Protein AF-A0A9E1XYU7-F1 (afdb_monomer)

Nearest PDB structures (foldseek):
  1g5i-assembly2_C  TM=3.934E-01  e=1.120E+00  Mus musculus
  3jc8-assembly1_Oa  TM=4.328E-01  e=2.269E+00  Myxococcus xanthus DK 1622
  3ig2-assembly3_B  TM=3.372E-01  e=1.676E+00  Bacteroides fragilis
  2uuu-assembly1_A  TM=2.503E-01  e=8.856E+00  Dictyostelium discoideum

Structure (mmCIF, N/CA/C/O backbone):
data_AF-A0A9E1XYU7-F1
#
_entry.id   AF-A0A9E1XYU7-F1
#
loop_
_atom_site.group_PDB
_atom_site.id
_atom_site.type_symbol
_atom_site.label_atom_id
_atom_site.label_alt_id
_atom_site.label_comp_id
_atom_site.label_asym_id
_atom_site.label_entity_id
_atom_site.label_seq_id
_atom_site.pdbx_PDB_ins_code
_atom_site.Cartn_x
_atom_site.Cartn_y
_atom_site.Cartn_z
_atom_site.occupancy
_atom_site.B_iso_or_equiv
_atom_site.auth_seq_id
_atom_site.auth_comp_id
_atom_site.auth_asym_id
_atom_site.auth_atom_id
_atom_site.pdbx_PDB_model_num
ATOM 1 N N . MET A 1 1 ? -25.736 -11.060 46.541 1.00 25.91 1 MET A N 1
ATOM 2 C CA . MET A 1 1 ? -27.147 -11.445 46.747 1.00 25.91 1 MET A CA 1
ATOM 3 C C . MET A 1 1 ? -27.987 -10.484 45.925 1.00 25.91 1 MET A C 1
ATOM 5 O O . MET A 1 1 ? -27.969 -9.299 46.218 1.00 25.91 1 MET A O 1
ATOM 9 N N . LEU A 1 2 ? -28.584 -10.953 44.826 1.00 28.34 2 LEU A N 1
ATOM 10 C CA . LEU A 1 2 ? -29.414 -10.129 43.940 1.00 28.34 2 LEU A CA 1
ATOM 11 C C . LEU A 1 2 ? -30.755 -9.878 44.644 1.00 28.34 2 LEU A C 1
ATOM 13 O O . LEU A 1 2 ? -31.517 -10.819 44.845 1.00 28.34 2 LEU A O 1
ATOM 17 N N . HIS A 1 3 ? -31.015 -8.643 45.075 1.00 38.62 3 HIS A N 1
ATOM 18 C CA . HIS A 1 3 ? -32.315 -8.259 45.626 1.00 38.62 3 HIS A CA 1
ATOM 19 C C . HIS A 1 3 ? -33.283 -7.984 44.470 1.00 38.62 3 HIS A C 1
ATOM 21 O O . HIS A 1 3 ? -33.300 -6.892 43.912 1.00 38.62 3 HIS A O 1
ATOM 27 N N . THR A 1 4 ? -34.062 -8.992 44.086 1.00 34.06 4 THR A N 1
ATOM 28 C CA . THR A 1 4 ? -35.213 -8.846 43.189 1.00 34.06 4 THR A CA 1
ATOM 29 C C . THR A 1 4 ? -36.424 -8.428 44.021 1.00 34.06 4 THR A C 1
ATOM 31 O O . THR A 1 4 ? -36.972 -9.260 44.741 1.00 34.06 4 THR A O 1
ATOM 34 N N . ASN A 1 5 ? -36.830 -7.159 43.945 1.00 44.28 5 ASN A N 1
ATOM 35 C CA . ASN A 1 5 ? -38.040 -6.679 44.614 1.00 44.28 5 ASN A CA 1
ATOM 36 C C . ASN A 1 5 ? -39.144 -6.447 43.577 1.00 44.28 5 ASN A C 1
ATOM 38 O O . ASN A 1 5 ? -39.084 -5.504 42.791 1.00 44.28 5 ASN A O 1
ATOM 42 N N . THR A 1 6 ? -40.152 -7.315 43.594 1.00 39.78 6 THR A N 1
ATOM 43 C CA . THR A 1 6 ? -41.470 -7.064 43.007 1.00 39.78 6 THR A CA 1
ATOM 44 C C . THR A 1 6 ? -42.243 -6.135 43.942 1.00 39.78 6 THR A C 1
ATOM 46 O O . THR A 1 6 ? -42.370 -6.430 45.127 1.00 39.78 6 THR A O 1
ATOM 49 N N . MET A 1 7 ? -42.730 -5.004 43.432 1.00 47.25 7 MET A N 1
ATOM 50 C CA . MET A 1 7 ? -43.593 -4.087 44.188 1.00 47.25 7 MET A CA 1
ATOM 51 C C . MET A 1 7 ? -45.059 -4.485 43.986 1.00 47.25 7 MET A C 1
ATOM 53 O O . MET A 1 7 ? -45.537 -4.413 42.854 1.00 47.25 7 MET A O 1
ATOM 57 N N . ASP A 1 8 ? -45.759 -4.886 45.052 1.00 34.50 8 ASP A N 1
ATOM 58 C CA . ASP A 1 8 ? -47.207 -5.144 45.032 1.00 34.50 8 ASP A CA 1
ATOM 59 C C . ASP A 1 8 ? -48.021 -3.845 44.825 1.00 34.50 8 ASP A C 1
ATOM 61 O O . ASP A 1 8 ? -47.595 -2.757 45.201 1.00 34.50 8 ASP A O 1
ATOM 65 N N . ASN A 1 9 ? -49.181 -4.005 44.175 1.00 31.25 9 ASN A N 1
ATOM 66 C CA . ASN A 1 9 ? -50.174 -3.042 43.658 1.00 31.25 9 ASN A CA 1
ATOM 67 C C . ASN A 1 9 ? -50.197 -1.557 44.139 1.00 31.25 9 ASN A C 1
ATOM 69 O O . ASN A 1 9 ? -50.036 -1.254 45.321 1.00 31.25 9 ASN A O 1
ATOM 73 N N . PRO A 1 10 ? -50.576 -0.609 43.247 1.00 33.94 10 PRO A N 1
ATOM 74 C CA . PRO A 1 10 ? -50.547 0.838 43.468 1.00 33.94 10 PRO A CA 1
ATOM 75 C C . PRO A 1 10 ? -51.806 1.360 44.188 1.00 33.94 10 PRO A C 1
ATOM 77 O O . PRO A 1 10 ? -52.481 2.264 43.702 1.00 33.94 10 PRO A O 1
ATOM 80 N N . THR A 1 11 ? -52.143 0.817 45.357 1.00 29.08 11 THR A N 1
ATOM 81 C CA . THR A 1 11 ? -53.221 1.354 46.218 1.00 29.08 11 THR A CA 1
ATOM 82 C C . THR A 1 11 ? -52.677 2.178 47.380 1.00 29.08 11 THR A C 1
ATOM 84 O O . THR A 1 11 ? -53.119 2.041 48.512 1.00 29.08 11 THR A O 1
ATOM 87 N N . LEU A 1 12 ? -51.724 3.061 47.085 1.00 32.75 12 LEU A N 1
ATOM 88 C CA . LEU A 1 12 ? -51.222 4.091 47.998 1.00 32.75 12 LEU A CA 1
ATOM 89 C C . LEU A 1 12 ? -51.032 5.402 47.223 1.00 32.75 12 LEU A C 1
ATOM 91 O O . LEU A 1 12 ? -49.945 5.958 47.123 1.00 32.75 12 LEU A O 1
ATOM 95 N N . LEU A 1 13 ? -52.124 5.888 46.628 1.00 30.12 13 LEU A N 1
ATOM 96 C CA . LEU A 1 13 ? -52.249 7.297 46.232 1.00 30.12 13 LEU A CA 1
ATOM 97 C C . LEU A 1 13 ? -52.554 8.198 47.447 1.00 30.12 13 LEU A C 1
ATOM 99 O O . LEU A 1 13 ? -52.560 9.417 47.325 1.00 30.12 13 LEU A O 1
ATOM 103 N N . GLU A 1 14 ? -52.728 7.607 48.632 1.00 33.78 14 GLU A N 1
ATOM 104 C CA . GLU A 1 14 ? -52.947 8.291 49.903 1.00 33.78 14 GLU A CA 1
ATOM 105 C C . GLU A 1 14 ? -52.106 7.632 51.000 1.00 33.78 14 GLU A C 1
ATOM 107 O O . GLU A 1 14 ? -52.580 6.776 51.731 1.00 33.78 14 GLU A O 1
ATOM 112 N N . SER A 1 15 ? -50.827 7.992 51.058 1.00 33.00 15 SER A N 1
ATOM 113 C CA . SER A 1 15 ? -50.030 8.176 52.279 1.00 33.00 15 SER A CA 1
ATOM 114 C C . SER A 1 15 ? -48.567 7.952 51.930 1.00 33.00 15 SER A C 1
ATOM 116 O O . SER A 1 15 ? -48.146 6.823 51.698 1.00 33.00 15 SER A O 1
ATOM 118 N N . LEU A 1 16 ? -47.799 9.032 51.880 1.00 32.03 16 LEU A N 1
ATOM 119 C CA . LEU A 1 16 ? -46.610 9.201 52.708 1.00 32.03 16 LEU A CA 1
ATOM 120 C C . LEU A 1 16 ? -46.034 10.583 52.394 1.00 32.03 16 LEU A C 1
ATOM 122 O O . LEU A 1 16 ? -45.631 10.898 51.276 1.00 32.03 16 LEU A O 1
ATOM 126 N N . SER A 1 17 ? -46.015 11.398 53.433 1.00 37.03 17 SER A N 1
ATOM 127 C CA . SER A 1 17 ? -45.164 12.559 53.644 1.00 37.03 17 SER A CA 1
ATOM 128 C C . SER A 1 17 ? -43.678 12.167 53.564 1.00 37.03 17 SER A C 1
ATOM 130 O O . SER A 1 17 ? -42.965 12.185 54.560 1.00 37.03 17 SER A O 1
ATOM 132 N N . VAL A 1 18 ? -43.198 11.755 52.385 1.00 43.66 18 VAL A N 1
ATOM 133 C CA . VAL A 1 18 ? -41.791 11.356 52.168 1.00 43.66 18 VAL A CA 1
ATOM 134 C C . VAL A 1 18 ? -40.856 12.576 52.085 1.00 43.66 18 VAL A C 1
ATOM 136 O O . VAL A 1 18 ? -39.638 12.427 52.139 1.00 43.66 18 VAL A O 1
ATOM 139 N N . GLU A 1 19 ? -41.395 13.796 52.011 1.00 45.66 19 GLU A N 1
ATOM 140 C CA . GLU A 1 19 ? -40.579 15.017 52.022 1.00 45.66 19 GLU A CA 1
ATOM 141 C C . GLU A 1 19 ? -39.885 15.293 53.368 1.00 45.66 19 GLU A C 1
ATOM 143 O O . GLU A 1 19 ? -38.896 16.018 53.370 1.00 45.66 19 GLU A O 1
ATOM 148 N N . GLU A 1 20 ? -40.328 14.710 54.490 1.00 47.03 20 GLU A N 1
ATOM 149 C CA . GLU A 1 20 ? -39.774 15.069 55.810 1.00 47.03 20 GLU A CA 1
ATOM 150 C C . GLU A 1 20 ? -38.585 14.206 56.278 1.00 47.03 20 GLU A C 1
ATOM 152 O O . GLU A 1 20 ? -37.850 14.638 57.163 1.00 47.03 20 GLU A O 1
ATOM 157 N N . ASP A 1 21 ? -38.321 13.043 55.664 1.00 51.81 21 ASP A N 1
ATOM 158 C CA . ASP A 1 21 ? -37.304 12.099 56.170 1.00 51.81 21 ASP A CA 1
ATOM 159 C C . ASP A 1 21 ? -36.114 11.830 55.230 1.00 51.81 21 ASP A C 1
ATOM 161 O O . ASP A 1 21 ? -35.090 11.331 55.699 1.00 51.81 21 ASP A O 1
ATOM 165 N N . ILE A 1 22 ? -36.185 12.154 53.931 1.00 62.69 22 ILE A N 1
ATOM 166 C CA . ILE A 1 22 ? -35.064 11.950 52.989 1.00 62.69 22 ILE A CA 1
ATOM 167 C C . ILE A 1 22 ? -34.133 13.164 53.009 1.00 62.69 22 ILE A C 1
ATOM 169 O O . ILE A 1 22 ? -34.582 14.306 52.961 1.00 62.69 22 ILE A O 1
ATOM 173 N N . MET A 1 23 ? -32.818 12.925 53.032 1.00 64.38 23 MET A N 1
ATOM 174 C CA . MET A 1 23 ? -31.827 14.001 52.959 1.00 64.38 23 MET A CA 1
ATOM 175 C C . MET A 1 23 ? -32.040 14.897 51.713 1.00 64.38 23 MET A C 1
ATOM 177 O O . MET A 1 23 ? -32.270 14.369 50.621 1.00 64.38 23 MET A O 1
ATOM 181 N N . PRO A 1 24 ? -31.904 16.237 51.823 1.00 66.31 24 PRO A N 1
ATOM 182 C CA . PRO A 1 24 ? -32.207 17.151 50.728 1.00 66.31 24 PRO A CA 1
ATOM 183 C C . PRO A 1 24 ? -31.411 16.848 49.457 1.00 66.31 24 PRO A C 1
ATOM 185 O O . PRO A 1 24 ? -30.198 16.631 49.492 1.00 66.31 24 PRO A O 1
ATOM 188 N N . ILE A 1 25 ? -32.101 16.883 48.317 1.00 74.00 25 ILE A N 1
ATOM 189 C CA . ILE A 1 25 ? -31.514 16.645 46.998 1.00 74.00 25 ILE A CA 1
ATOM 190 C C . ILE A 1 25 ? -31.150 17.972 46.331 1.00 74.00 25 ILE A C 1
ATOM 192 O O . ILE A 1 25 ? -31.964 18.893 46.237 1.00 74.00 25 ILE A O 1
ATOM 196 N N . CYS A 1 26 ? -29.927 18.048 45.821 1.00 71.12 26 CYS A N 1
ATOM 197 C CA . CYS A 1 26 ? -29.387 19.152 45.045 1.00 71.12 26 CYS A CA 1
ATOM 198 C C . CYS A 1 26 ? -29.339 18.780 43.556 1.00 71.12 26 CYS A C 1
ATOM 200 O O . CYS A 1 26 ? -28.849 17.712 43.188 1.00 71.12 26 CYS A O 1
ATOM 202 N N . ILE A 1 27 ? -29.805 19.696 42.703 1.00 71.38 27 ILE A N 1
ATOM 203 C CA . ILE A 1 27 ? -29.794 19.573 41.238 1.00 71.38 27 ILE A CA 1
ATOM 204 C C . ILE A 1 27 ? -29.122 20.822 40.667 1.00 71.38 27 ILE A C 1
ATOM 206 O O . ILE A 1 27 ? -29.430 21.937 41.096 1.00 71.38 27 ILE A O 1
ATOM 210 N N . SER A 1 28 ? -28.229 20.658 39.693 1.00 61.22 28 SER A N 1
ATOM 211 C CA . SER A 1 28 ? -27.619 21.770 38.960 1.00 61.22 28 SER A CA 1
ATOM 212 C C . SER A 1 28 ? -28.596 22.316 37.906 1.00 61.22 28 SER A C 1
ATOM 214 O O . SER A 1 28 ? -28.596 21.863 36.765 1.00 61.22 28 SER A O 1
ATOM 216 N N . SER A 1 29 ? -29.453 23.269 38.282 1.00 58.38 29 SER A N 1
ATOM 217 C CA . SER A 1 29 ? -30.335 23.997 37.353 1.00 58.38 29 SER A CA 1
ATOM 218 C C . SER A 1 29 ? -30.374 25.487 37.700 1.00 58.38 29 SER A C 1
ATOM 220 O O . SER A 1 29 ? -30.455 25.841 38.875 1.00 58.38 29 SER A O 1
ATOM 222 N N . ASN A 1 30 ? -30.352 26.345 36.674 1.00 51.31 30 ASN A N 1
ATOM 223 C CA . ASN A 1 30 ? -30.469 27.804 36.804 1.00 51.31 30 ASN A CA 1
ATOM 224 C C . ASN A 1 30 ? -31.931 28.285 36.932 1.00 51.31 30 ASN A C 1
ATOM 226 O O . ASN A 1 30 ? -32.158 29.461 37.204 1.00 51.31 30 ASN A O 1
ATOM 230 N N . ASP A 1 31 ? -32.912 27.397 36.737 1.00 67.44 31 ASP A N 1
ATOM 231 C CA . ASP A 1 31 ? -34.345 27.690 36.855 1.00 67.44 31 ASP A CA 1
ATOM 232 C C . ASP A 1 31 ? -34.903 27.085 38.152 1.00 67.44 31 ASP A C 1
ATOM 234 O O . ASP A 1 31 ? -34.918 25.861 38.334 1.00 67.44 31 ASP A O 1
ATOM 238 N N . SER A 1 32 ? -35.354 27.950 39.063 1.00 62.66 32 SER A N 1
ATOM 239 C CA . SER A 1 32 ? -35.859 27.567 40.385 1.00 62.66 32 SER A CA 1
ATOM 240 C C . SER A 1 32 ? -37.170 26.779 40.326 1.00 62.66 32 SER A C 1
ATOM 242 O O . SER A 1 32 ? -37.389 25.915 41.176 1.00 62.66 32 SER A O 1
ATOM 244 N N . SER A 1 33 ? -38.011 27.024 39.317 1.00 64.31 33 SER A N 1
ATOM 245 C CA . SER A 1 33 ? -39.298 26.344 39.134 1.00 64.31 33 SER A CA 1
ATOM 246 C C . SER A 1 33 ? -39.129 24.940 38.549 1.00 64.31 33 SER A C 1
ATOM 248 O O . SER A 1 33 ? -39.769 23.988 38.991 1.00 64.31 33 SER A O 1
ATOM 250 N N . LEU A 1 34 ? -38.191 24.780 37.612 1.00 64.69 34 LEU A N 1
ATOM 251 C CA . LEU A 1 34 ? -37.825 23.477 37.062 1.00 64.69 34 LEU A CA 1
ATOM 252 C C . LEU A 1 34 ? -37.094 22.623 38.113 1.00 64.69 34 LEU A C 1
ATOM 254 O O . LEU A 1 34 ? -37.288 21.413 38.192 1.00 64.69 34 LEU A O 1
ATOM 258 N N . SER A 1 35 ? -36.271 23.264 38.952 1.00 67.38 35 SER A N 1
ATOM 259 C CA . SER A 1 35 ? -35.533 22.600 40.032 1.00 67.38 35 SER A CA 1
ATOM 260 C C . SER A 1 35 ? -36.465 21.990 41.081 1.00 67.38 35 SER A C 1
ATOM 262 O O . SER A 1 35 ? -36.214 20.869 41.521 1.00 67.38 35 SER A O 1
ATOM 264 N N . SER A 1 36 ? -37.549 22.675 41.466 1.00 69.50 36 SER A N 1
ATOM 265 C CA . SER A 1 36 ? -38.509 22.129 42.436 1.00 69.50 36 SER A CA 1
ATOM 266 C C . SER A 1 36 ? -39.263 20.925 41.872 1.00 69.50 36 SER A C 1
ATOM 268 O O . SER A 1 36 ? -39.316 19.888 42.529 1.00 69.50 36 SER A O 1
ATOM 270 N N . LEU A 1 37 ? -39.747 21.012 40.628 1.00 72.00 37 LEU A N 1
ATOM 271 C CA . LEU A 1 37 ? -40.440 19.907 39.966 1.00 72.00 37 LEU A CA 1
ATOM 272 C C . LEU A 1 37 ? -39.531 18.672 39.843 1.00 72.00 37 LEU A C 1
ATOM 274 O O . LEU A 1 37 ? -39.923 17.569 40.225 1.00 72.00 37 LEU A O 1
ATOM 278 N N . CYS A 1 38 ? -38.292 18.854 39.373 1.00 71.19 38 CYS A N 1
ATOM 279 C CA . CYS A 1 38 ? -37.325 17.763 39.259 1.00 71.19 38 CYS A CA 1
ATOM 280 C C . CYS A 1 38 ? -36.991 17.143 40.621 1.00 71.19 38 CYS A C 1
ATOM 282 O O . CYS A 1 38 ? -36.880 15.924 40.706 1.00 71.19 38 CYS A O 1
ATOM 284 N N . ARG A 1 39 ? -36.883 17.936 41.699 1.00 74.50 39 ARG A N 1
ATOM 285 C CA . ARG A 1 39 ? -36.674 17.393 43.054 1.00 74.50 39 ARG A CA 1
ATOM 286 C C . ARG A 1 39 ? -37.821 16.483 43.469 1.00 74.50 39 ARG A C 1
ATOM 288 O O . ARG A 1 39 ? -37.555 15.366 43.896 1.00 74.50 39 ARG A O 1
ATOM 295 N N . THR A 1 40 ? -39.070 16.912 43.291 1.00 74.94 40 THR A N 1
ATOM 296 C CA . THR A 1 40 ? -40.242 16.091 43.628 1.00 74.94 40 THR A CA 1
ATOM 297 C C . THR A 1 40 ? -40.253 14.781 42.836 1.00 74.94 40 THR A C 1
ATOM 299 O O . THR A 1 40 ? -40.446 13.712 43.415 1.00 74.94 40 THR A O 1
ATOM 302 N N . PHE A 1 41 ? -39.970 14.832 41.529 1.00 74.25 41 PHE A N 1
ATOM 303 C CA . PHE A 1 41 ? -39.891 13.633 40.686 1.00 74.25 41 PHE A CA 1
ATOM 304 C C . PHE A 1 41 ? -38.760 12.685 41.099 1.00 74.25 41 PHE A C 1
ATOM 306 O O . PHE A 1 41 ? -38.978 11.474 41.186 1.00 74.25 41 PHE A O 1
ATOM 313 N N . ILE A 1 42 ? -37.566 13.213 41.378 1.00 77.81 42 ILE A N 1
ATOM 314 C CA . ILE A 1 42 ? -36.414 12.422 41.826 1.00 77.81 42 ILE A CA 1
ATOM 315 C C . ILE A 1 42 ? -36.724 11.763 43.170 1.00 77.81 42 ILE A C 1
ATOM 317 O O . ILE A 1 42 ? -36.565 10.550 43.281 1.00 77.81 42 ILE A O 1
ATOM 321 N N . SER A 1 43 ? -37.233 12.510 44.155 1.00 75.81 43 SER A N 1
ATOM 322 C CA . SER A 1 43 ? -37.607 11.973 45.471 1.00 75.81 43 SER A CA 1
ATOM 323 C C . SER A 1 43 ? -38.642 10.856 45.361 1.00 75.81 43 SER A C 1
ATOM 325 O O . SER A 1 43 ? -38.459 9.776 45.924 1.00 75.81 43 SER A O 1
ATOM 327 N N . HIS A 1 44 ? -39.704 11.081 44.583 1.00 77.88 44 HIS A N 1
ATOM 328 C CA . HIS A 1 44 ? -40.745 10.082 44.362 1.00 77.88 44 HIS A CA 1
ATOM 329 C C . HIS A 1 44 ? -40.197 8.826 43.669 1.00 77.88 44 HIS A C 1
ATOM 331 O O . HIS A 1 44 ? -40.553 7.706 44.031 1.00 77.88 44 HIS A O 1
ATOM 337 N N . THR A 1 45 ? -39.293 8.991 42.703 1.00 78.56 45 THR A N 1
ATOM 338 C CA . THR A 1 45 ? -38.696 7.856 41.988 1.00 78.56 45 THR A CA 1
ATOM 339 C C . THR A 1 45 ? -37.742 7.081 42.882 1.00 78.56 45 THR A C 1
ATOM 341 O O . THR A 1 45 ? -37.834 5.860 42.939 1.00 78.56 45 THR A O 1
ATOM 344 N N . ILE A 1 46 ? -36.887 7.763 43.647 1.00 78.56 46 ILE A N 1
ATOM 345 C CA . ILE A 1 46 ? -36.002 7.136 44.636 1.00 78.56 46 ILE A CA 1
ATOM 346 C C . ILE A 1 46 ? -36.812 6.289 45.624 1.00 78.56 46 ILE A C 1
ATOM 348 O O . ILE A 1 46 ? -36.442 5.141 45.861 1.00 78.56 46 ILE A O 1
ATOM 352 N N . GLY A 1 47 ? -37.943 6.802 46.123 1.00 73.00 47 GLY A N 1
ATOM 353 C CA . GLY A 1 47 ? -38.844 6.057 47.010 1.00 73.00 47 GLY A CA 1
ATOM 354 C C . GLY A 1 47 ? -39.463 4.801 46.379 1.00 73.00 47 GLY A C 1
ATOM 355 O O . GLY A 1 47 ? -39.856 3.886 47.095 1.00 73.00 47 GLY A O 1
ATOM 356 N N . ARG A 1 48 ? -39.517 4.716 45.043 1.00 73.94 48 ARG A N 1
ATOM 357 C CA . ARG A 1 48 ? -39.952 3.517 44.299 1.00 73.94 48 ARG A CA 1
ATOM 358 C C . ARG A 1 48 ? -38.811 2.561 43.948 1.00 73.94 48 ARG A C 1
ATOM 360 O O . ARG A 1 48 ? -39.065 1.402 43.623 1.00 73.94 48 ARG A O 1
ATOM 367 N N . VAL A 1 49 ? -37.562 3.025 43.984 1.00 74.94 49 VAL A N 1
ATOM 368 C CA . VAL A 1 49 ? -36.384 2.205 43.655 1.00 74.94 49 VAL A CA 1
ATOM 369 C C . VAL A 1 49 ? -35.761 1.590 44.908 1.00 74.94 49 VAL A C 1
ATOM 371 O O . VAL A 1 49 ? -35.327 0.438 44.883 1.00 74.94 49 VAL A O 1
ATOM 374 N N . VAL A 1 50 ? -35.705 2.350 46.003 1.00 72.88 50 VAL A N 1
ATOM 375 C CA . VAL A 1 50 ? -34.962 2.000 47.218 1.00 72.88 50 VAL A CA 1
ATOM 376 C C . VAL A 1 50 ? -35.932 1.771 48.380 1.00 72.88 50 VAL A C 1
ATOM 378 O O . VAL A 1 50 ? -36.788 2.622 48.615 1.00 72.88 50 VAL A O 1
ATOM 381 N N . PRO A 1 51 ? -35.790 0.676 49.151 1.00 69.56 51 PRO A N 1
ATOM 382 C CA . PRO A 1 51 ? -36.529 0.502 50.401 1.00 69.56 51 PRO A CA 1
ATOM 383 C C . PRO A 1 51 ? -36.299 1.678 51.363 1.00 69.56 51 PRO A C 1
ATOM 385 O O . PRO A 1 51 ? -35.162 2.131 51.526 1.00 69.56 51 PRO A O 1
ATOM 388 N N . ILE A 1 52 ? -37.359 2.153 52.023 1.00 66.44 52 ILE A N 1
ATOM 389 C CA . ILE A 1 52 ? -37.345 3.357 52.880 1.00 66.44 52 ILE A CA 1
ATOM 390 C C . ILE A 1 52 ? -36.331 3.237 54.034 1.00 66.44 52 ILE A C 1
ATOM 392 O O . ILE A 1 52 ? -35.794 4.234 54.522 1.00 66.44 52 ILE A O 1
ATOM 396 N N . GLU A 1 53 ? -36.028 2.017 54.470 1.00 64.75 53 GLU A N 1
ATOM 397 C CA . GLU A 1 53 ? -35.071 1.723 55.540 1.00 64.75 53 GLU A CA 1
ATOM 398 C C . GLU A 1 53 ? -33.613 1.950 55.119 1.00 64.75 53 GLU A C 1
ATOM 400 O O . GLU A 1 53 ? -32.738 2.049 55.973 1.00 64.75 53 GLU A O 1
ATOM 405 N N . ARG A 1 54 ? -33.337 2.017 53.810 1.00 66.88 54 ARG A N 1
ATOM 406 C CA . ARG A 1 54 ? -31.981 2.127 53.248 1.00 66.88 54 ARG A CA 1
ATOM 407 C C . ARG A 1 54 ? -31.652 3.521 52.712 1.00 66.88 54 ARG A C 1
ATOM 409 O O . ARG A 1 54 ? -30.576 3.711 52.148 1.00 66.88 54 ARG A O 1
ATOM 416 N N . LEU A 1 55 ? -32.570 4.476 52.849 1.00 69.88 55 LEU A N 1
ATOM 417 C CA . LEU A 1 55 ? -32.376 5.846 52.384 1.00 69.88 55 LEU A CA 1
ATOM 418 C C . LEU A 1 55 ? -31.632 6.699 53.425 1.00 69.88 55 LEU A C 1
ATOM 420 O O . LEU A 1 55 ? -31.952 6.606 54.611 1.00 69.88 55 LEU A O 1
ATOM 424 N N . PRO A 1 56 ? -30.684 7.562 53.005 1.00 67.00 56 PRO A N 1
ATOM 425 C CA . PRO A 1 56 ? -30.047 8.525 53.902 1.00 67.00 56 PRO A CA 1
ATOM 426 C C . PRO A 1 56 ? -31.080 9.514 54.464 1.00 67.00 56 PRO A C 1
ATOM 428 O O . PRO A 1 56 ? -31.808 10.145 53.690 1.00 67.00 56 PRO A O 1
ATOM 431 N N . ARG A 1 57 ? -31.134 9.670 55.794 1.00 68.44 57 ARG A N 1
ATOM 432 C CA . ARG A 1 57 ? -32.119 10.523 56.482 1.00 68.44 57 ARG A CA 1
ATOM 433 C C . ARG A 1 57 ? -31.517 11.811 57.031 1.00 68.44 57 ARG A C 1
ATOM 435 O O . ARG A 1 57 ? -30.310 11.919 57.233 1.00 68.44 57 ARG A O 1
ATOM 442 N N . HIS A 1 58 ? -32.374 12.790 57.317 1.00 58.03 58 HIS A N 1
ATOM 443 C CA . HIS A 1 58 ? -31.988 14.092 57.878 1.00 58.03 58 HIS A CA 1
ATOM 444 C C . HIS A 1 58 ? -31.150 14.009 59.171 1.00 58.03 58 HIS A C 1
ATOM 446 O O . HIS A 1 58 ? -30.337 14.895 59.427 1.00 58.03 58 HIS A O 1
ATOM 452 N N . SER A 1 59 ? -31.328 12.954 59.972 1.00 51.94 59 SER A N 1
ATOM 453 C CA . SER A 1 59 ? -30.623 12.727 61.240 1.00 51.94 59 SER A CA 1
ATOM 454 C C . SER A 1 59 ? -29.347 11.881 61.123 1.00 51.94 59 SER A C 1
ATOM 456 O O . SER A 1 59 ? -28.595 11.800 62.092 1.00 51.94 59 SER A O 1
ATOM 458 N N . SER A 1 60 ? -29.065 11.269 59.966 1.00 52.16 60 SER A N 1
ATOM 459 C CA . SER A 1 60 ? -27.900 10.397 59.780 1.00 52.16 60 SER A CA 1
ATOM 460 C C . SER A 1 60 ? -26.699 11.176 59.239 1.00 52.16 60 SER A C 1
ATOM 462 O O . SER A 1 60 ? -26.515 11.293 58.028 1.00 52.16 60 SER A O 1
ATOM 464 N N . VAL A 1 61 ? -25.868 11.691 60.148 1.00 51.66 61 VAL A N 1
ATOM 465 C CA . VAL A 1 61 ? -24.496 12.174 59.862 1.00 51.66 61 VAL A CA 1
ATOM 466 C C . VAL A 1 61 ? -23.478 11.023 60.015 1.00 51.66 61 VAL A C 1
ATOM 468 O O . VAL A 1 61 ? -22.287 11.250 60.172 1.00 51.66 61 VAL A O 1
ATOM 471 N N . GLU A 1 62 ? -23.931 9.768 59.998 1.00 56.88 62 GLU A N 1
ATOM 472 C CA . GLU A 1 62 ? -23.066 8.598 60.176 1.00 56.88 62 GLU A CA 1
ATOM 473 C C . GLU A 1 62 ? -22.523 8.115 58.822 1.00 56.88 62 GLU A C 1
ATOM 475 O O . GLU A 1 62 ? -23.295 7.779 57.917 1.00 56.88 62 GLU A O 1
ATOM 480 N N . ASP A 1 63 ? -21.190 8.066 58.699 1.00 60.78 63 ASP A N 1
ATOM 481 C CA . ASP A 1 63 ? -20.456 7.530 57.541 1.00 60.78 63 ASP A CA 1
ATOM 482 C C . ASP A 1 63 ? -20.966 6.127 57.141 1.00 60.78 63 ASP A C 1
ATOM 484 O O . ASP A 1 63 ? -21.132 5.834 55.954 1.00 60.78 63 ASP A O 1
ATOM 488 N N . ASP A 1 64 ? -21.345 5.308 58.130 1.00 63.38 64 ASP A N 1
ATOM 489 C CA . ASP A 1 64 ? -21.816 3.926 57.971 1.00 63.38 64 ASP A CA 1
ATOM 490 C C . ASP A 1 64 ? -23.076 3.796 57.092 1.00 63.38 64 ASP A C 1
ATOM 492 O O . ASP A 1 64 ? -23.213 2.839 56.323 1.00 63.38 64 ASP A O 1
ATOM 496 N N . ILE A 1 65 ? -24.009 4.756 57.150 1.00 65.94 65 ILE A N 1
ATOM 497 C CA . ILE A 1 65 ? -25.258 4.704 56.365 1.00 65.94 65 ILE A CA 1
ATOM 498 C C . ILE A 1 65 ? -24.989 5.059 54.901 1.00 65.94 65 ILE A C 1
ATOM 500 O O . ILE A 1 65 ? -25.540 4.422 53.999 1.00 65.94 65 ILE A O 1
ATOM 504 N N . PHE A 1 66 ? -24.113 6.033 54.639 1.00 70.69 66 PHE A N 1
ATOM 505 C CA . PHE A 1 66 ? -23.707 6.375 53.276 1.00 70.69 66 PHE A CA 1
ATOM 506 C C . PHE A 1 66 ? -22.818 5.296 52.657 1.00 70.69 66 PHE A C 1
ATOM 508 O O . PHE A 1 66 ? -22.966 5.013 51.464 1.00 70.69 66 PHE A O 1
ATOM 515 N N . GLU A 1 67 ? -21.933 4.665 53.431 1.00 71.19 67 GLU A N 1
ATOM 516 C CA . GLU A 1 67 ? -21.174 3.493 52.987 1.00 71.19 67 GLU A CA 1
ATOM 517 C C . GLU A 1 67 ? -22.102 2.317 52.676 1.00 71.19 67 GLU A C 1
ATOM 519 O O . GLU A 1 67 ? -22.015 1.729 51.593 1.00 71.19 67 GLU A O 1
ATOM 524 N N . SER A 1 68 ? -23.061 2.035 53.561 1.00 74.69 68 SER A N 1
ATOM 525 C CA . SER A 1 68 ? -24.080 1.009 53.345 1.00 74.69 68 SER A CA 1
ATOM 526 C C . SER A 1 68 ? -24.901 1.292 52.085 1.00 74.69 68 SER A C 1
ATOM 528 O O . SER A 1 68 ? -24.962 0.438 51.200 1.00 74.69 68 SER A O 1
ATOM 530 N N . PHE A 1 69 ? -25.452 2.496 51.914 1.00 79.25 69 PHE A N 1
ATOM 531 C CA . PHE A 1 69 ? -26.201 2.876 50.711 1.00 79.25 69 PHE A CA 1
ATOM 532 C C . PHE A 1 69 ? -25.367 2.691 49.436 1.00 79.25 69 PHE A C 1
ATOM 534 O O . PHE A 1 69 ? -25.811 2.055 48.479 1.00 79.25 69 PHE A O 1
ATOM 541 N N . ASN A 1 70 ? -24.128 3.186 49.445 1.00 79.69 70 ASN A N 1
ATOM 542 C CA . ASN A 1 70 ? -23.221 3.088 48.308 1.00 79.69 70 ASN A CA 1
ATOM 543 C C . ASN A 1 70 ? -22.824 1.650 47.964 1.00 79.69 70 ASN A C 1
ATOM 545 O O . ASN A 1 70 ? -22.676 1.336 46.783 1.00 79.69 70 ASN A O 1
ATOM 549 N N . SER A 1 71 ? -22.657 0.783 48.966 1.00 80.00 71 SER A N 1
ATOM 550 C CA . SER A 1 71 ? -22.291 -0.625 48.764 1.00 80.00 71 SER A CA 1
ATOM 551 C C . SER A 1 71 ? -23.377 -1.442 48.053 1.00 80.00 71 SER A C 1
ATOM 553 O O . SER A 1 71 ? -23.074 -2.477 47.461 1.00 80.00 71 SER A O 1
ATOM 555 N N . HIS A 1 72 ? -24.625 -0.964 48.064 1.00 80.62 72 HIS A N 1
ATOM 556 C CA . HIS A 1 72 ? -25.770 -1.639 47.450 1.00 80.62 72 HIS A CA 1
ATOM 557 C C . HIS A 1 72 ? -26.159 -1.085 46.072 1.00 80.62 72 HIS A C 1
ATOM 559 O O . HIS A 1 72 ? -27.058 -1.628 45.432 1.00 80.62 72 HIS A O 1
ATOM 565 N N . LEU A 1 73 ? -25.505 -0.022 45.596 1.00 85.00 73 LEU A N 1
ATOM 566 C CA . LEU A 1 73 ? -25.719 0.479 44.240 1.00 85.00 73 LEU A CA 1
ATOM 567 C C . LEU A 1 73 ? -25.121 -0.493 43.204 1.00 85.00 73 LEU A C 1
ATOM 569 O O . LEU A 1 73 ? -24.031 -1.025 43.428 1.00 85.00 73 LEU A O 1
ATOM 573 N N . PRO A 1 74 ? -25.744 -0.660 42.022 1.00 90.38 74 PRO A N 1
ATOM 574 C CA . PRO A 1 74 ? -26.960 -0.011 41.540 1.00 90.38 74 PRO A CA 1
ATOM 575 C C . PRO A 1 74 ? -28.231 -0.765 41.950 1.00 90.38 74 PRO A C 1
ATOM 577 O O . PRO A 1 74 ? -28.258 -1.996 41.967 1.00 90.38 74 PRO A O 1
ATOM 580 N N . TYR A 1 75 ? -29.311 -0.020 42.183 1.00 88.38 75 TYR A N 1
ATOM 581 C CA . TYR A 1 75 ? -30.644 -0.586 42.371 1.00 88.38 75 TYR A CA 1
ATOM 582 C C . TYR A 1 75 ? -31.405 -0.602 41.050 1.00 88.38 75 TYR A C 1
ATOM 584 O O . TYR A 1 75 ? -31.503 0.421 40.373 1.00 88.38 75 TYR A O 1
ATOM 592 N N . PHE A 1 76 ? -31.970 -1.758 40.717 1.00 90.69 76 PHE A N 1
ATOM 593 C CA . PHE A 1 76 ? -32.843 -1.952 39.568 1.00 90.69 76 PHE A CA 1
ATOM 594 C C . PHE A 1 76 ? -34.142 -2.613 40.034 1.00 90.69 76 PHE A C 1
ATOM 596 O O . PHE A 1 76 ? -34.094 -3.664 40.674 1.00 90.69 76 PHE A O 1
ATOM 603 N N . SER A 1 77 ? -35.287 -1.999 39.740 1.00 89.12 77 SER A N 1
ATOM 604 C CA . SER A 1 77 ? -36.609 -2.489 40.154 1.00 89.12 77 SER A CA 1
ATOM 605 C C . SER A 1 77 ? -37.660 -2.276 39.063 1.00 89.12 77 SER A C 1
ATOM 607 O O . SER A 1 77 ? -37.411 -1.612 38.056 1.00 89.12 77 SER A O 1
ATOM 609 N N . TRP A 1 78 ? -38.838 -2.871 39.240 1.00 90.38 78 TRP A N 1
ATOM 610 C CA . TRP A 1 78 ? -39.958 -2.759 38.306 1.00 90.38 78 TRP A CA 1
ATOM 611 C C . TRP A 1 78 ? -41.305 -2.835 39.040 1.00 90.38 78 TRP A C 1
ATOM 613 O O . TRP A 1 78 ? -41.384 -3.323 40.170 1.00 90.38 78 TRP A O 1
ATOM 623 N N . THR A 1 79 ? -42.373 -2.339 38.412 1.00 88.31 79 THR A N 1
ATOM 624 C CA . THR A 1 79 ? -43.750 -2.459 38.938 1.00 88.31 79 THR A CA 1
ATOM 625 C C . THR A 1 79 ? -44.278 -3.894 38.845 1.00 88.31 79 THR A C 1
ATOM 627 O O . THR A 1 79 ? -43.771 -4.670 38.041 1.00 88.31 79 THR A O 1
ATOM 630 N N . SER A 1 80 ? -45.307 -4.253 39.630 1.00 83.69 80 SER A N 1
ATOM 631 C CA . SER A 1 80 ? -45.910 -5.600 39.600 1.00 83.69 80 SER A CA 1
ATOM 632 C C . SER A 1 80 ? -46.194 -6.093 38.175 1.00 83.69 80 SER A C 1
ATOM 634 O O . SER A 1 80 ? -46.652 -5.349 37.304 1.00 83.69 80 SER A O 1
ATOM 636 N N . LEU A 1 81 ? -45.922 -7.383 37.968 1.00 86.50 81 LEU A N 1
ATOM 637 C CA . LEU A 1 81 ? -46.190 -8.104 36.727 1.00 86.50 81 LEU A CA 1
ATOM 638 C C . LEU A 1 81 ? -47.518 -8.868 36.781 1.00 86.50 81 LEU A C 1
ATOM 640 O O . LEU A 1 81 ? -47.790 -9.627 35.855 1.00 86.50 81 LEU A O 1
ATOM 644 N N . ASP A 1 82 ? -48.313 -8.728 37.843 1.00 83.56 82 ASP A N 1
ATOM 645 C CA . ASP A 1 82 ? -49.522 -9.531 38.104 1.00 83.56 82 ASP A CA 1
ATOM 646 C C . ASP A 1 82 ? -50.797 -8.952 37.477 1.00 83.56 82 ASP A C 1
ATOM 648 O O . ASP A 1 82 ? -51.912 -9.333 37.827 1.00 83.56 82 ASP A O 1
ATOM 652 N N . LEU A 1 83 ? -50.630 -8.033 36.529 1.00 83.31 83 LEU A N 1
ATOM 653 C CA . LEU A 1 83 ? -51.707 -7.426 35.759 1.00 83.31 83 LEU A CA 1
ATOM 654 C C . LEU A 1 83 ? -51.947 -8.206 34.459 1.00 83.31 83 LEU A C 1
ATOM 656 O O . LEU A 1 83 ? -51.016 -8.733 33.846 1.00 83.31 83 LEU A O 1
ATOM 660 N N . GLU A 1 84 ? -53.199 -8.245 34.005 1.00 85.50 84 GLU A N 1
ATOM 661 C CA . GLU A 1 84 ? -53.538 -8.786 32.687 1.00 85.50 84 GLU A CA 1
ATOM 662 C C . GLU A 1 84 ? -53.236 -7.752 31.582 1.00 85.50 84 GLU A C 1
ATOM 664 O O . GLU A 1 84 ? -53.613 -6.584 31.718 1.00 85.50 84 GLU A O 1
ATOM 669 N N . PRO A 1 85 ? -52.556 -8.134 30.481 1.00 87.25 85 PRO A N 1
ATOM 670 C CA . PRO A 1 85 ? -52.341 -7.248 29.335 1.00 87.25 85 PRO A CA 1
ATOM 671 C C . PRO A 1 85 ? -53.660 -6.780 28.686 1.00 87.25 85 PRO A C 1
ATOM 673 O O . PRO A 1 85 ? -54.593 -7.576 28.580 1.00 87.25 85 PRO A O 1
ATOM 676 N N . PRO A 1 86 ? -53.740 -5.533 28.176 1.00 87.75 86 PRO A N 1
ATOM 677 C CA . PRO A 1 86 ? -52.643 -4.580 28.043 1.00 87.75 86 PRO A CA 1
ATOM 678 C C . PRO A 1 86 ? -52.444 -3.687 29.279 1.00 87.75 86 PRO A C 1
ATOM 680 O O . PRO A 1 86 ? -53.389 -3.068 29.764 1.00 87.75 86 PRO A O 1
ATOM 683 N N . PHE A 1 87 ? -51.197 -3.527 29.725 1.00 90.06 87 PHE A N 1
ATOM 684 C CA . PHE A 1 87 ? -50.850 -2.622 30.830 1.00 90.06 87 PHE A CA 1
ATOM 685 C C . PHE A 1 87 ? -49.492 -1.935 30.623 1.00 90.06 87 PHE A C 1
ATOM 687 O O . PHE A 1 87 ? -48.733 -2.260 29.704 1.00 90.06 87 PHE A O 1
ATOM 694 N N . GLU A 1 88 ? -49.202 -0.941 31.463 1.00 89.81 88 GLU A N 1
ATOM 695 C CA . GLU A 1 88 ? -47.928 -0.218 31.479 1.00 89.81 88 GLU A CA 1
ATOM 696 C C . GLU A 1 88 ? -46.983 -0.820 32.519 1.00 89.81 88 GLU A C 1
ATOM 698 O O . GLU A 1 88 ? -47.334 -0.927 33.693 1.00 89.81 88 GLU A O 1
ATOM 703 N N . LEU A 1 89 ? -45.773 -1.172 32.094 1.00 92.19 89 LEU A N 1
ATOM 704 C CA . LEU A 1 89 ? -44.724 -1.696 32.960 1.00 92.19 89 LEU A CA 1
ATOM 705 C C . LEU A 1 89 ? -43.614 -0.654 33.096 1.00 92.19 89 LEU A C 1
ATOM 707 O O . LEU A 1 89 ? -43.013 -0.258 32.093 1.00 92.19 89 LEU A O 1
ATOM 711 N N . SER A 1 90 ? -43.341 -0.227 34.328 1.00 91.75 90 SER A N 1
ATOM 712 C CA . SER A 1 90 ? -42.251 0.701 34.633 1.00 91.75 90 SER A CA 1
ATOM 713 C C . SER A 1 90 ? -41.040 -0.043 35.180 1.00 91.75 90 SER A C 1
ATOM 715 O O . SER A 1 90 ? -41.165 -0.886 36.069 1.00 91.75 90 SER A O 1
ATOM 717 N N . PHE A 1 91 ? -39.868 0.323 34.675 1.00 93.38 91 PHE A N 1
ATOM 718 C CA . PHE A 1 91 ? -38.556 -0.093 35.148 1.00 93.38 91 PHE A CA 1
ATOM 719 C C . PHE A 1 91 ? -37.829 1.109 35.727 1.00 93.38 91 PHE A C 1
ATOM 721 O O . PHE A 1 91 ? -37.811 2.176 35.113 1.00 93.38 91 PHE A O 1
ATOM 728 N N . PHE A 1 92 ? -37.177 0.924 36.865 1.00 92.44 92 PHE A N 1
ATOM 729 C CA . PHE A 1 92 ? -36.467 1.981 37.563 1.00 92.44 92 PHE A CA 1
ATOM 730 C C . PHE A 1 92 ? -35.004 1.614 37.772 1.00 92.44 92 PHE A C 1
ATOM 732 O O . PHE A 1 92 ? -34.680 0.463 38.068 1.00 92.44 92 PHE A O 1
ATOM 739 N N . LEU A 1 93 ? -34.126 2.607 37.652 1.00 92.88 93 LEU A N 1
ATOM 740 C CA . LEU A 1 93 ? -32.695 2.460 37.892 1.00 92.88 93 LEU A CA 1
ATOM 741 C C . LEU A 1 93 ? -32.195 3.599 38.778 1.00 92.88 93 LEU A C 1
ATOM 743 O O . LEU A 1 93 ? -32.480 4.764 38.511 1.00 92.88 93 LEU A O 1
ATOM 747 N N . LEU A 1 94 ? -31.397 3.254 39.787 1.00 90.69 94 LEU A N 1
ATOM 748 C CA . LEU A 1 94 ? -30.613 4.188 40.590 1.00 90.69 94 LEU A CA 1
ATOM 749 C C . LEU A 1 94 ? -29.161 3.713 40.655 1.00 90.69 94 LEU A C 1
ATOM 751 O O . LEU A 1 94 ? -28.879 2.583 41.059 1.00 90.69 94 LEU A O 1
ATOM 755 N N . CYS A 1 95 ? -28.225 4.585 40.297 1.00 91.06 95 CYS A N 1
ATOM 756 C CA . CYS A 1 95 ? -26.799 4.282 40.329 1.00 91.06 95 CYS A CA 1
ATOM 757 C C . CYS A 1 95 ? -25.956 5.516 40.665 1.00 91.06 95 CYS A C 1
ATOM 759 O O . CYS A 1 95 ? -26.453 6.641 40.711 1.00 91.06 95 CYS A O 1
ATOM 761 N N . ARG A 1 96 ? -24.650 5.313 40.877 1.00 89.12 96 ARG A N 1
ATOM 762 C CA . ARG A 1 96 ? -23.684 6.421 40.853 1.00 89.12 96 ARG A CA 1
ATOM 763 C C . ARG A 1 96 ? -23.647 7.037 39.455 1.00 89.12 96 ARG A C 1
ATOM 765 O O . ARG A 1 96 ? -23.801 6.307 38.471 1.00 89.12 96 ARG A O 1
ATOM 772 N N . LEU A 1 97 ? -23.437 8.351 39.380 1.00 87.25 97 LEU A N 1
ATOM 773 C CA . LEU A 1 97 ? -23.377 9.077 38.117 1.00 87.25 97 LEU A CA 1
ATOM 774 C C . LEU A 1 97 ? -22.322 8.451 37.214 1.00 87.25 97 LEU A C 1
ATOM 776 O O . LEU A 1 97 ? -21.155 8.296 37.585 1.00 87.25 97 LEU A O 1
ATOM 780 N N . ARG A 1 98 ? -22.753 8.107 36.005 1.00 82.69 98 ARG A N 1
ATOM 781 C CA . ARG A 1 98 ? -21.871 7.602 34.967 1.00 82.69 98 ARG A CA 1
ATOM 782 C C . ARG A 1 98 ? -22.409 7.948 33.590 1.00 82.69 98 ARG A C 1
ATOM 784 O O . ARG A 1 98 ? -23.572 7.699 33.270 1.00 82.69 98 ARG A O 1
ATOM 791 N N . ASN A 1 99 ? -21.499 8.407 32.739 1.00 77.12 99 ASN A N 1
ATOM 792 C CA . ASN A 1 99 ? -21.776 8.658 31.333 1.00 77.12 99 ASN A CA 1
ATOM 793 C C . ASN A 1 99 ? -22.331 7.393 30.658 1.00 77.12 99 ASN A C 1
ATOM 795 O O . ASN A 1 99 ? -21.757 6.310 30.773 1.00 77.12 99 ASN A O 1
ATOM 799 N N . ASN A 1 100 ? -23.441 7.543 29.936 1.00 80.38 100 ASN A N 1
ATOM 800 C CA . ASN A 1 100 ? -24.117 6.494 29.163 1.00 80.38 100 ASN A CA 1
ATOM 801 C C . ASN A 1 100 ? -24.769 5.355 29.970 1.00 80.38 100 ASN A C 1
ATOM 803 O O . ASN A 1 100 ? -25.291 4.425 29.355 1.00 80.38 100 ASN A O 1
ATOM 807 N N . ALA A 1 101 ? -24.829 5.426 31.307 1.00 87.88 101 ALA A N 1
ATOM 808 C CA . ALA A 1 101 ? -25.530 4.420 32.116 1.00 87.88 101 ALA A CA 1
ATOM 809 C C . ALA A 1 101 ? -27.009 4.283 31.714 1.00 87.88 101 ALA A C 1
ATOM 811 O O . ALA A 1 101 ? -27.494 3.177 31.482 1.00 87.88 101 ALA A O 1
ATOM 812 N N . PHE A 1 102 ? -27.700 5.412 31.546 1.00 90.38 102 PHE A N 1
ATOM 813 C CA . PHE A 1 102 ? -29.118 5.445 31.183 1.00 90.38 102 PHE A CA 1
ATOM 814 C C . PHE A 1 102 ? -29.390 5.086 29.718 1.00 90.38 102 PHE A C 1
ATOM 816 O O . PHE A 1 102 ? -30.434 4.513 29.422 1.00 90.38 102 PHE A O 1
ATOM 823 N N . LYS A 1 103 ? -28.429 5.319 28.815 1.00 87.38 103 LYS A N 1
ATOM 824 C CA . LYS A 1 103 ? -28.476 4.802 27.437 1.00 87.38 103 LYS A CA 1
ATOM 825 C C . LYS A 1 103 ? -28.363 3.275 27.421 1.00 87.38 103 LYS A C 1
ATOM 827 O O . LYS A 1 103 ? -29.184 2.609 26.807 1.00 87.38 103 LYS A O 1
ATOM 832 N N . PHE A 1 104 ? -27.396 2.718 28.155 1.00 88.44 104 PHE A N 1
ATOM 833 C CA . PHE A 1 104 ? -27.246 1.268 28.290 1.00 88.44 104 PHE A CA 1
ATOM 834 C C . PHE A 1 104 ? -28.492 0.626 28.914 1.00 88.44 104 PHE A C 1
ATOM 836 O O . PHE A 1 104 ? -29.002 -0.362 28.397 1.00 88.44 104 PHE A O 1
ATOM 843 N N . PHE A 1 105 ? -29.021 1.217 29.988 1.00 92.38 105 PHE A N 1
ATOM 844 C CA . PHE A 1 105 ? -30.274 0.793 30.610 1.00 92.38 105 PHE A CA 1
ATOM 845 C C . PHE A 1 105 ? -31.451 0.797 29.624 1.00 92.38 105 PHE A C 1
ATOM 847 O O . PHE A 1 105 ? -32.164 -0.202 29.512 1.00 92.38 105 PHE A O 1
ATOM 854 N N . TYR A 1 106 ? -31.610 1.891 28.878 1.00 90.94 106 TYR A N 1
ATOM 855 C CA . TYR A 1 106 ? -32.615 2.021 27.832 1.00 90.94 106 TYR A CA 1
ATOM 856 C C . TYR A 1 106 ? -32.504 0.889 26.803 1.00 90.94 106 TYR A C 1
ATOM 858 O O . TYR A 1 106 ? -33.492 0.206 26.536 1.00 90.94 106 TYR A O 1
ATOM 866 N N . ASP A 1 107 ? -31.310 0.630 26.266 1.00 87.38 107 ASP A N 1
ATOM 867 C CA . ASP A 1 107 ? -31.110 -0.409 25.249 1.00 87.38 107 ASP A CA 1
ATOM 868 C C . ASP A 1 107 ? -31.393 -1.814 25.805 1.00 87.38 107 ASP A C 1
ATOM 870 O O . ASP A 1 107 ? -32.040 -2.631 25.146 1.00 87.38 107 ASP A O 1
ATOM 874 N N . MET A 1 108 ? -30.973 -2.088 27.045 1.00 89.88 108 MET A N 1
ATOM 875 C CA . MET A 1 108 ? -31.199 -3.373 27.714 1.00 89.88 108 MET A CA 1
ATOM 876 C C . MET A 1 108 ? -32.684 -3.708 27.860 1.00 89.88 108 MET A C 1
ATOM 878 O O . MET A 1 108 ? -33.091 -4.835 27.578 1.00 89.88 108 MET A O 1
ATOM 882 N N . VAL A 1 109 ? -33.513 -2.742 28.250 1.00 91.19 109 VAL A N 1
ATOM 883 C CA . VAL A 1 109 ? -34.955 -2.984 28.391 1.00 91.19 109 VAL A CA 1
ATOM 884 C C . VAL A 1 109 ? -35.661 -2.990 27.037 1.00 91.19 109 VAL A C 1
ATOM 886 O O . VAL A 1 109 ? -36.514 -3.835 26.785 1.00 91.19 109 VAL A O 1
ATOM 889 N N . THR A 1 110 ? -35.322 -2.065 26.144 1.00 88.31 110 THR A N 1
ATOM 890 C CA . THR A 1 110 ? -36.108 -1.848 24.919 1.00 88.31 110 THR A CA 1
ATOM 891 C C . THR A 1 110 ? -35.822 -2.872 23.830 1.00 88.31 110 THR A C 1
ATOM 893 O O . THR A 1 110 ? -36.730 -3.175 23.058 1.00 88.31 110 THR A O 1
ATOM 896 N N . ARG A 1 111 ? -34.594 -3.407 23.770 1.00 81.31 111 ARG A N 1
ATOM 897 C CA . ARG A 1 111 ? -34.128 -4.308 22.698 1.00 81.31 111 ARG A CA 1
ATOM 898 C C . ARG A 1 111 ? -33.824 -5.725 23.174 1.00 81.31 111 ARG A C 1
ATOM 900 O O . ARG A 1 111 ? -33.903 -6.661 22.383 1.00 81.31 111 ARG A O 1
ATOM 907 N N . TRP A 1 112 ? -33.437 -5.882 24.442 1.00 85.88 112 TRP A N 1
ATOM 908 C CA . TRP A 1 112 ? -32.897 -7.147 24.955 1.00 85.88 112 TRP A CA 1
ATOM 909 C C . TRP A 1 112 ? -33.779 -7.837 25.989 1.00 85.88 112 TRP A C 1
ATOM 911 O O . TRP A 1 112 ? -33.552 -9.014 26.264 1.00 85.88 112 TRP A O 1
ATOM 921 N N . MET A 1 113 ? -34.809 -7.159 26.505 1.00 87.75 113 MET A N 1
ATOM 922 C CA . MET A 1 113 ? -35.797 -7.776 27.394 1.00 87.75 113 MET A CA 1
ATOM 923 C C . MET A 1 113 ? -36.528 -8.937 26.709 1.00 87.75 113 MET A C 1
ATOM 925 O O . MET A 1 113 ? -36.752 -9.974 27.327 1.00 87.75 113 MET A O 1
ATOM 929 N N . ILE A 1 114 ? -36.840 -8.799 25.417 1.00 85.25 114 ILE A N 1
ATOM 930 C CA . ILE A 1 114 ? -37.252 -9.904 24.547 1.00 85.25 114 ILE A CA 1
ATOM 931 C C . ILE A 1 114 ? -36.358 -9.871 23.299 1.00 85.25 114 ILE A C 1
ATOM 933 O O . ILE A 1 114 ? -36.502 -8.962 22.480 1.00 85.25 114 ILE A O 1
ATOM 937 N N . PRO A 1 115 ? -35.437 -10.835 23.123 1.00 72.00 115 PRO A N 1
ATOM 938 C CA . PRO A 1 115 ? -34.560 -10.869 21.957 1.00 72.00 115 PRO A CA 1
ATOM 939 C C . PRO A 1 115 ? -35.344 -10.838 20.638 1.00 72.00 115 PRO A C 1
ATOM 941 O O . PRO A 1 115 ? -36.246 -11.645 20.424 1.00 72.00 115 PRO A O 1
ATOM 944 N N . GLY A 1 116 ? -34.986 -9.912 19.744 1.00 66.75 116 GLY A N 1
ATOM 945 C CA . GLY A 1 116 ? -35.625 -9.762 18.431 1.00 66.75 116 GLY A CA 1
ATOM 946 C C . GLY A 1 116 ? -36.926 -8.952 18.427 1.00 66.75 116 GLY A C 1
ATOM 947 O O . GLY A 1 116 ? -37.489 -8.740 17.354 1.00 66.75 116 GLY A O 1
ATOM 948 N N . ARG A 1 117 ? -37.385 -8.455 19.584 1.00 76.88 117 ARG A N 1
ATOM 949 C CA . ARG A 1 117 ? -38.573 -7.603 19.700 1.00 76.88 117 ARG A CA 1
ATOM 950 C C . ARG A 1 117 ? -38.220 -6.270 20.357 1.00 76.88 117 ARG A C 1
ATOM 952 O O . ARG A 1 117 ? -37.640 -6.235 21.435 1.00 76.88 117 ARG A O 1
ATOM 959 N N . SER A 1 118 ? -38.607 -5.169 19.714 1.00 78.94 118 SER A N 1
ATOM 960 C CA . SER A 1 118 ? -38.475 -3.821 20.272 1.00 78.94 118 SER A CA 1
ATOM 961 C C . SER A 1 118 ? -39.765 -3.381 20.958 1.00 78.94 118 SER A C 1
ATOM 963 O O . SER A 1 118 ? -40.838 -3.471 20.356 1.00 78.94 118 SER A O 1
ATOM 965 N N . PHE A 1 119 ? -39.671 -2.853 22.175 1.00 81.50 119 PHE A N 1
ATOM 966 C CA . PHE A 1 119 ? -40.826 -2.286 22.873 1.00 81.50 119 PHE A CA 1
ATOM 967 C C . PHE A 1 119 ? -41.086 -0.831 22.483 1.00 81.50 119 PHE A C 1
ATOM 969 O O . PHE A 1 119 ? -40.153 -0.052 22.294 1.00 81.50 119 PHE A O 1
ATOM 976 N N . ASN A 1 120 ? -42.366 -0.453 22.420 1.00 79.12 120 ASN A N 1
ATOM 977 C CA . ASN A 1 120 ? -42.750 0.949 22.326 1.00 79.12 120 ASN A CA 1
ATOM 978 C C . ASN A 1 120 ? -42.632 1.612 23.706 1.00 79.12 120 ASN A C 1
ATOM 980 O O . ASN A 1 120 ? -43.072 1.057 24.718 1.00 79.12 120 ASN A O 1
ATOM 984 N N . ILE A 1 121 ? -42.027 2.794 23.732 1.00 87.88 121 ILE A N 1
ATOM 985 C CA . ILE A 1 121 ? -41.656 3.494 24.957 1.00 87.88 121 ILE A CA 1
ATOM 986 C C . ILE A 1 121 ? -42.656 4.606 25.192 1.00 87.88 121 ILE A C 1
ATOM 988 O O . ILE A 1 121 ? -42.780 5.527 24.389 1.00 87.88 121 ILE A O 1
ATOM 992 N N . MET A 1 122 ? -43.346 4.515 26.321 1.00 88.69 122 MET A N 1
ATOM 993 C CA . MET A 1 122 ? -44.343 5.499 26.729 1.00 88.69 122 MET A CA 1
ATOM 994 C C . MET A 1 122 ? -43.698 6.681 27.450 1.00 88.69 122 MET A C 1
ATOM 996 O O . MET A 1 122 ? -44.120 7.822 27.286 1.00 88.69 122 MET A O 1
ATOM 1000 N N . LEU A 1 123 ? -42.674 6.400 28.258 1.00 89.44 123 LEU A N 1
ATOM 1001 C CA . LEU A 1 123 ? -41.948 7.390 29.041 1.00 89.44 123 LEU A CA 1
ATOM 1002 C C . LEU A 1 123 ? -40.503 6.933 29.207 1.00 89.44 123 LEU A C 1
ATOM 1004 O O . LEU A 1 123 ? -40.246 5.773 29.523 1.00 89.44 123 LEU A O 1
ATOM 1008 N N . PHE A 1 124 ? -39.572 7.864 29.049 1.00 91.44 124 PHE A N 1
ATOM 1009 C CA . PHE A 1 124 ? -38.210 7.704 29.527 1.00 91.44 124 PHE A CA 1
ATOM 1010 C C . PHE A 1 124 ? -37.769 9.009 30.169 1.00 91.44 124 PHE A C 1
ATOM 1012 O O . PHE A 1 124 ? -37.789 10.054 29.518 1.00 91.44 124 PHE A O 1
ATOM 1019 N N . PHE A 1 125 ? -37.377 8.948 31.436 1.00 88.50 125 PHE A N 1
ATOM 1020 C CA . PHE A 1 125 ? -36.754 10.074 32.110 1.00 88.50 125 PHE A CA 1
ATOM 1021 C C . PHE A 1 125 ? -35.513 9.594 32.860 1.00 88.50 125 PHE A C 1
ATOM 1023 O O . PHE A 1 125 ? -35.490 8.498 33.419 1.00 88.50 125 PHE A O 1
ATOM 1030 N N . ALA A 1 126 ? -34.489 10.439 32.882 1.00 89.38 126 ALA A N 1
ATOM 1031 C CA . ALA A 1 126 ? -33.298 10.259 33.691 1.00 89.38 126 ALA A CA 1
ATOM 1032 C C . ALA A 1 126 ? -32.863 11.626 34.220 1.00 89.38 126 ALA A C 1
ATOM 1034 O O . ALA A 1 126 ? -32.976 12.626 33.510 1.00 89.38 126 ALA A O 1
ATOM 1035 N N . SER A 1 127 ? -32.386 11.672 35.458 1.00 87.12 127 SER A N 1
ATOM 1036 C CA . SER A 1 127 ? -31.863 12.889 36.064 1.00 87.12 127 SER A CA 1
ATOM 1037 C C . SER A 1 127 ? -30.686 12.581 36.970 1.00 87.12 127 SER A C 1
ATOM 1039 O O . SER A 1 127 ? -30.693 11.598 37.717 1.00 87.12 127 SER A O 1
ATOM 1041 N N . ASP A 1 128 ? -29.721 13.490 36.948 1.00 88.31 128 ASP A N 1
ATOM 1042 C CA . ASP A 1 128 ? -28.566 13.475 37.831 1.00 88.31 128 ASP A CA 1
ATOM 1043 C C . ASP A 1 128 ? -28.844 14.337 39.063 1.00 88.31 128 ASP A C 1
ATOM 1045 O O . ASP A 1 128 ? -29.547 15.352 38.990 1.00 88.31 128 ASP A O 1
ATOM 1049 N N . PHE A 1 129 ? -28.322 13.920 40.211 1.00 85.75 129 PHE A N 1
ATOM 1050 C CA . PHE A 1 129 ? -28.539 14.597 41.480 1.00 85.75 129 PHE A CA 1
ATOM 1051 C C . PHE A 1 129 ? -27.407 14.344 42.480 1.00 85.75 129 PHE A C 1
ATOM 1053 O O . PHE A 1 129 ? -26.589 13.433 42.329 1.00 85.75 129 PHE A O 1
ATOM 1060 N N . ARG A 1 130 ? -27.369 15.162 43.532 1.00 84.06 130 ARG A N 1
ATOM 1061 C CA . ARG A 1 130 ? -26.484 14.995 44.694 1.00 84.06 130 ARG A CA 1
ATOM 1062 C C . ARG A 1 130 ? -27.304 15.102 45.974 1.00 84.06 130 ARG A C 1
ATOM 1064 O O . ARG A 1 130 ? -28.298 15.822 45.995 1.00 84.06 130 ARG A O 1
ATOM 1071 N N . PHE A 1 131 ? -26.890 14.437 47.046 1.00 78.81 131 PHE A N 1
ATOM 1072 C CA . PHE A 1 131 ? -27.450 14.731 48.370 1.00 78.81 131 PHE A CA 1
ATOM 1073 C C . PHE A 1 131 ? -26.788 15.997 48.938 1.00 78.81 131 PHE A C 1
ATOM 1075 O O . PHE A 1 131 ? -25.701 16.382 48.522 1.00 78.81 131 PHE A O 1
ATOM 1082 N N . SER A 1 132 ? -27.416 16.680 49.891 1.00 70.56 132 SER A N 1
ATOM 1083 C CA . SER A 1 132 ? -26.872 17.920 50.465 1.00 70.56 132 SER A CA 1
ATOM 1084 C C . SER A 1 132 ? -25.692 17.713 51.432 1.00 70.56 132 SER A C 1
ATOM 1086 O O . SER A 1 132 ? -25.166 18.689 51.959 1.00 70.56 132 SER A O 1
ATOM 1088 N N . SER A 1 133 ? -25.273 16.467 51.688 1.00 68.06 133 SER A N 1
ATOM 1089 C CA . SER A 1 133 ? -24.125 16.135 52.548 1.00 68.06 133 SER A CA 1
ATOM 1090 C C . SER A 1 133 ? -22.779 16.329 51.846 1.00 68.06 133 SER A C 1
ATOM 1092 O O . SER A 1 133 ? -22.635 16.017 50.662 1.00 68.06 133 SER A O 1
ATOM 1094 N N . ALA A 1 134 ? -21.762 16.741 52.610 1.00 52.56 134 ALA A N 1
ATOM 1095 C CA . ALA A 1 134 ? -20.367 16.830 52.168 1.00 52.56 134 ALA A CA 1
ATOM 1096 C C . ALA A 1 134 ? -19.746 15.465 51.794 1.00 52.56 134 ALA A C 1
ATOM 1098 O O . ALA A 1 134 ? -18.752 15.428 51.075 1.00 52.56 134 ALA A O 1
ATOM 1099 N N . LEU A 1 135 ? -20.344 14.357 52.247 1.00 55.91 135 LEU A N 1
ATOM 1100 C CA . LEU A 1 135 ? -19.923 12.978 51.952 1.00 55.91 135 LEU A CA 1
ATOM 1101 C C . LEU A 1 135 ? -20.599 12.397 50.695 1.00 55.91 135 LEU A C 1
ATOM 1103 O O . LEU A 1 135 ? -20.387 11.237 50.340 1.00 55.91 135 LEU A O 1
ATOM 1107 N N . SER A 1 136 ? -21.463 13.170 50.030 1.00 65.38 136 SER A N 1
ATOM 1108 C CA . SER A 1 136 ? -22.280 12.666 48.929 1.00 65.38 136 SER A CA 1
ATOM 1109 C C . SER A 1 136 ? -21.530 12.650 47.592 1.00 65.38 136 SER A C 1
ATOM 1111 O O . SER A 1 136 ? -20.920 13.632 47.171 1.00 65.38 136 SER A O 1
ATOM 1113 N N . GLY A 1 137 ? -21.592 11.505 46.906 1.00 75.19 137 GLY A N 1
ATOM 1114 C CA . GLY A 1 137 ? -21.235 11.401 45.494 1.00 75.19 137 GLY A CA 1
ATOM 1115 C C . GLY A 1 137 ? -22.322 11.969 44.577 1.00 75.19 137 GLY A C 1
ATOM 1116 O O . GLY A 1 137 ? -23.373 12.432 45.023 1.00 75.19 137 GLY A O 1
ATOM 1117 N N . GLU A 1 138 ? -22.072 11.901 43.274 1.00 87.19 138 GLU A N 1
ATOM 1118 C CA . GLU A 1 138 ? -23.086 12.164 42.253 1.00 87.19 138 GLU A CA 1
ATOM 1119 C C . GLU A 1 138 ? -23.833 10.879 41.913 1.00 87.19 138 GLU A C 1
ATOM 1121 O O . GLU A 1 138 ? -23.230 9.806 41.795 1.00 87.19 138 GLU A O 1
ATOM 1126 N N . TYR A 1 139 ? -25.143 10.989 41.735 1.00 88.69 139 TYR A N 1
ATOM 1127 C CA . TYR A 1 139 ? -26.029 9.869 41.459 1.00 88.69 139 TYR A CA 1
ATOM 1128 C C . TYR A 1 139 ? -26.926 10.188 40.272 1.00 88.69 139 TYR A C 1
ATOM 1130 O O . TYR A 1 139 ? -27.168 11.350 39.955 1.00 88.69 139 TYR A O 1
ATOM 1138 N N . SER A 1 140 ? -27.446 9.138 39.652 1.00 89.94 140 SER A N 1
ATOM 1139 C CA . SER A 1 140 ? -28.401 9.237 38.558 1.00 89.94 140 SER A CA 1
ATOM 1140 C C . SER A 1 140 ? -29.571 8.303 38.830 1.00 89.94 140 SER A C 1
ATOM 1142 O O . SER A 1 140 ? -29.371 7.144 39.208 1.00 89.94 140 SER A O 1
ATOM 1144 N N . VAL A 1 141 ? -30.787 8.801 38.628 1.00 90.81 141 VAL A N 1
ATOM 1145 C CA . VAL A 1 141 ? -32.028 8.030 38.747 1.00 90.81 141 VAL A CA 1
ATOM 1146 C C . VAL A 1 141 ? -32.862 8.183 37.485 1.00 90.81 141 VAL A C 1
ATOM 1148 O O . VAL A 1 141 ? -32.826 9.227 36.836 1.00 90.81 141 VAL A O 1
ATOM 1151 N N . GLY A 1 142 ? -33.645 7.167 37.146 1.00 91.06 142 GLY A N 1
ATOM 1152 C CA . GLY A 1 142 ? -34.597 7.280 36.054 1.00 91.06 142 GLY A CA 1
ATOM 1153 C C . GLY A 1 142 ? -35.617 6.160 36.005 1.00 91.06 142 GLY A C 1
ATOM 1154 O O . GLY A 1 142 ? -35.476 5.126 36.662 1.00 91.06 142 GLY A O 1
ATOM 1155 N N . GLU A 1 143 ? -36.639 6.398 35.192 1.00 92.62 143 GLU A N 1
ATOM 1156 C CA . GLU A 1 143 ? -37.730 5.477 34.900 1.00 92.62 143 GLU A CA 1
ATOM 1157 C C . GLU A 1 143 ? -37.846 5.294 33.390 1.00 92.62 143 GLU A C 1
ATOM 1159 O O . GLU A 1 143 ? -37.803 6.253 32.612 1.00 92.62 143 GLU A O 1
ATOM 1164 N N . LEU A 1 144 ? -38.042 4.046 32.984 1.00 93.94 144 LEU A N 1
ATOM 1165 C CA . LEU A 1 144 ? -38.411 3.669 31.634 1.00 93.94 144 LEU A CA 1
ATOM 1166 C C . LEU A 1 144 ? -39.727 2.901 31.685 1.00 93.94 144 LEU A C 1
ATOM 1168 O O . LEU A 1 144 ? -39.821 1.868 32.345 1.00 93.94 144 LEU A O 1
ATOM 1172 N N . LYS A 1 145 ? -40.724 3.375 30.946 1.00 93.50 145 LYS A N 1
ATOM 1173 C CA . LYS A 1 145 ? -42.048 2.767 30.886 1.00 93.50 145 LYS A CA 1
ATOM 1174 C C . LYS A 1 145 ? -42.333 2.217 29.497 1.00 93.50 145 LYS A C 1
ATOM 1176 O O . LYS A 1 145 ? -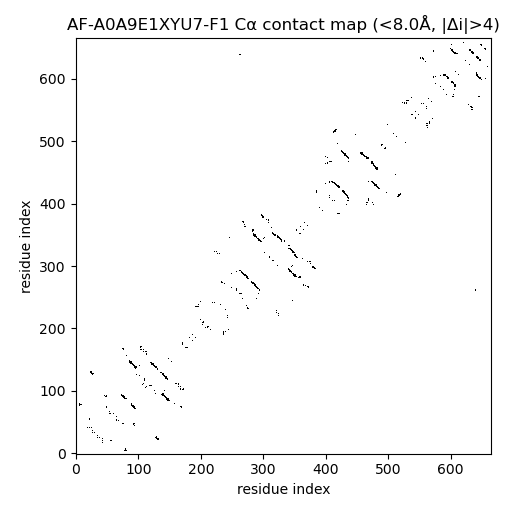42.248 2.944 28.503 1.00 93.50 145 LYS A O 1
ATOM 1181 N N . ILE A 1 146 ? -42.729 0.951 29.445 1.00 93.25 146 ILE A N 1
ATOM 1182 C CA . ILE A 1 146 ? -43.130 0.255 28.219 1.00 93.25 146 ILE A CA 1
ATOM 1183 C C . ILE A 1 146 ? -44.590 -0.186 28.300 1.00 93.25 146 ILE A C 1
ATOM 1185 O O . ILE A 1 146 ? -45.152 -0.334 29.387 1.00 93.25 146 ILE A O 1
ATOM 1189 N N . ARG A 1 147 ? -45.196 -0.442 27.140 1.00 90.44 147 ARG A N 1
ATOM 1190 C CA . ARG A 1 147 ? -46.518 -1.070 27.051 1.00 90.44 147 ARG A CA 1
ATOM 1191 C C . ARG A 1 147 ? -46.380 -2.569 26.796 1.00 90.44 147 ARG A C 1
ATOM 1193 O O . ARG A 1 147 ? -45.714 -2.967 25.842 1.00 90.44 147 ARG A O 1
ATOM 1200 N N . VAL A 1 148 ? -47.028 -3.385 27.622 1.00 90.50 148 VAL A N 1
ATOM 1201 C CA . VAL A 1 148 ? -47.140 -4.836 27.420 1.00 90.50 148 VAL A CA 1
ATOM 1202 C C . VAL A 1 148 ? -48.503 -5.115 26.801 1.00 90.50 148 VAL A C 1
ATOM 1204 O O . VAL A 1 148 ? -49.520 -4.792 27.407 1.00 90.50 148 VAL A O 1
ATOM 1207 N N . GLU A 1 149 ? -48.533 -5.671 25.589 1.00 88.44 149 GLU A N 1
ATOM 1208 C CA . GLU A 1 149 ? -49.775 -5.852 24.817 1.00 88.44 149 GLU A CA 1
ATOM 1209 C C . GLU A 1 149 ? -50.337 -7.277 24.881 1.00 88.44 149 GLU A C 1
ATOM 1211 O O . GLU A 1 149 ? -51.543 -7.456 24.737 1.00 88.44 149 GLU A O 1
ATOM 1216 N N . SER A 1 150 ? -49.491 -8.288 25.106 1.00 90.75 150 SER A N 1
ATOM 1217 C CA . SER A 1 150 ? -49.886 -9.699 25.042 1.00 90.75 150 SER A CA 1
ATOM 1218 C C . SER A 1 150 ? -49.416 -10.509 26.252 1.00 90.75 150 SER A C 1
ATOM 1220 O O . SER A 1 150 ? -48.405 -10.195 26.885 1.00 90.75 150 SER A O 1
ATOM 1222 N N . ALA A 1 151 ? -50.141 -11.588 26.562 1.00 90.69 151 ALA A N 1
ATOM 1223 C CA . ALA A 1 151 ? -49.757 -12.532 27.616 1.00 90.69 151 ALA A CA 1
ATOM 1224 C C . ALA A 1 151 ? -48.459 -13.294 27.282 1.00 90.69 151 ALA A C 1
ATOM 1226 O O . ALA A 1 151 ? -47.718 -13.678 28.186 1.00 90.69 151 ALA A O 1
ATOM 1227 N N . GLU A 1 152 ? -48.158 -13.473 25.993 1.00 89.75 152 GLU A N 1
ATOM 1228 C CA . GLU A 1 152 ? -46.906 -14.072 25.520 1.00 89.75 152 GLU A CA 1
ATOM 1229 C C . GLU A 1 152 ? -45.701 -13.185 25.864 1.00 89.75 152 GLU A C 1
ATOM 1231 O O . GLU A 1 152 ? -44.716 -13.666 26.426 1.00 89.75 152 GLU A O 1
ATOM 1236 N N . ASP A 1 153 ? -45.813 -11.873 25.631 1.00 89.00 153 ASP A N 1
ATOM 1237 C CA . ASP A 1 153 ? -44.773 -10.913 26.017 1.00 89.00 153 ASP A CA 1
ATOM 1238 C C . ASP A 1 153 ? -44.542 -10.898 27.515 1.00 89.00 153 ASP A C 1
ATOM 1240 O O . ASP A 1 153 ? -43.398 -10.897 27.966 1.00 89.00 153 ASP A O 1
ATOM 1244 N N . LEU A 1 154 ? -45.625 -10.919 28.293 1.00 90.50 154 LEU A N 1
ATOM 1245 C CA . LEU A 1 154 ? -45.538 -10.952 29.745 1.00 90.50 154 LEU A CA 1
ATOM 1246 C C . LEU A 1 154 ? -44.770 -12.188 30.234 1.00 90.50 154 LEU A C 1
ATOM 1248 O O . LEU A 1 154 ? -43.923 -12.075 31.123 1.00 90.50 154 LEU A O 1
ATOM 1252 N N . ALA A 1 155 ? -45.025 -13.358 29.641 1.00 89.50 155 ALA A N 1
ATOM 1253 C CA . ALA A 1 155 ? -44.316 -14.590 29.975 1.00 89.50 155 ALA A CA 1
ATOM 1254 C C . ALA A 1 155 ? -42.820 -14.510 29.621 1.00 89.50 155 ALA A C 1
ATOM 1256 O O . ALA A 1 155 ? -41.972 -14.890 30.431 1.00 89.50 155 ALA A O 1
ATOM 1257 N N . LEU A 1 156 ? -42.478 -13.970 28.446 1.00 90.25 156 LEU A N 1
ATOM 1258 C CA . LEU A 1 156 ? -41.087 -13.797 28.016 1.00 90.25 156 LEU A CA 1
ATOM 1259 C C . LEU A 1 156 ? -40.331 -12.774 28.874 1.00 90.25 156 LEU A C 1
ATOM 1261 O O . LEU A 1 156 ? -39.199 -13.043 29.277 1.00 90.25 156 LEU A O 1
ATOM 1265 N N . ILE A 1 157 ? -40.964 -11.645 29.215 1.00 91.06 157 ILE A N 1
ATOM 1266 C CA . ILE A 1 157 ? -40.406 -10.651 30.143 1.00 91.06 157 ILE A CA 1
ATOM 1267 C C . ILE A 1 157 ? -40.105 -11.322 31.483 1.00 91.06 157 ILE A C 1
ATOM 1269 O O . ILE A 1 157 ? -38.970 -11.246 31.945 1.00 91.06 157 ILE A O 1
ATOM 1273 N N . ARG A 1 158 ? -41.076 -12.036 32.076 1.00 91.12 158 ARG A N 1
ATOM 1274 C CA . ARG A 1 158 ? -40.898 -12.749 33.357 1.00 91.12 158 ARG A CA 1
ATOM 1275 C C . ARG A 1 158 ? -39.703 -13.706 33.328 1.00 91.12 158 ARG A C 1
ATOM 1277 O O . ARG A 1 158 ? -38.938 -13.742 34.288 1.00 91.12 158 ARG A O 1
ATOM 1284 N N . ASN A 1 159 ? -39.512 -14.431 32.227 1.00 89.56 159 ASN A N 1
ATOM 1285 C CA . ASN A 1 159 ? -38.407 -15.381 32.079 1.00 89.56 159 ASN A CA 1
ATOM 1286 C C . ASN A 1 159 ? -37.033 -14.699 31.968 1.00 89.56 159 ASN A C 1
ATOM 1288 O O . ASN A 1 159 ? -36.054 -15.204 32.517 1.00 89.56 159 ASN A O 1
ATOM 1292 N N . ASN A 1 160 ? -36.946 -13.558 31.281 1.00 89.81 160 ASN A N 1
ATOM 1293 C CA . ASN A 1 160 ? -35.671 -12.886 31.006 1.00 89.81 160 ASN A CA 1
ATOM 1294 C C . ASN A 1 160 ? -35.252 -11.891 32.100 1.00 89.81 160 ASN A C 1
ATOM 1296 O O . ASN A 1 160 ? -34.081 -11.519 32.187 1.00 89.81 160 ASN A O 1
ATOM 1300 N N . LEU A 1 161 ? -36.192 -11.464 32.942 1.00 90.25 161 LEU A N 1
ATOM 1301 C CA . LEU A 1 161 ? -36.029 -10.345 33.867 1.00 90.25 161 LEU A CA 1
ATOM 1302 C C . LEU A 1 161 ? -34.858 -10.495 34.839 1.00 90.25 161 LEU A C 1
ATOM 1304 O O . LEU A 1 161 ? -34.133 -9.534 35.080 1.00 90.25 161 LEU A O 1
ATOM 1308 N N . SER A 1 162 ? -34.650 -11.695 35.382 1.00 87.00 162 SER A N 1
ATOM 1309 C CA . SER A 1 162 ? -33.569 -11.968 36.337 1.00 87.00 162 SER A CA 1
ATOM 1310 C C . SER A 1 162 ? -32.184 -11.830 35.695 1.00 87.00 162 SER A C 1
ATOM 1312 O O . SER A 1 162 ? -31.276 -11.238 36.282 1.00 87.00 162 SER A O 1
ATOM 1314 N N . ILE A 1 163 ? -32.036 -12.321 34.462 1.00 87.44 163 ILE A N 1
ATOM 1315 C CA . ILE A 1 163 ? -30.800 -12.231 33.680 1.00 87.44 163 ILE A CA 1
ATOM 1316 C C . ILE A 1 163 ? -30.548 -10.774 33.291 1.00 87.44 163 ILE A C 1
ATOM 1318 O O . ILE A 1 163 ? -29.464 -10.251 33.549 1.00 87.44 163 ILE A O 1
ATOM 1322 N N . ILE A 1 164 ? -31.563 -10.100 32.743 1.00 90.19 164 ILE A N 1
ATOM 1323 C CA . ILE A 1 164 ? -31.470 -8.698 32.319 1.00 90.19 164 ILE A CA 1
ATOM 1324 C C . ILE A 1 164 ? -31.180 -7.783 33.508 1.00 90.19 164 ILE A C 1
ATOM 1326 O O . ILE A 1 164 ? -30.343 -6.895 33.395 1.00 90.19 164 ILE A O 1
ATOM 1330 N N . SER A 1 165 ? -31.789 -8.033 34.669 1.00 90.69 165 SER A N 1
ATOM 1331 C CA . SER A 1 165 ? -31.482 -7.320 35.912 1.00 90.69 165 SER A CA 1
ATOM 1332 C C . SER A 1 165 ? -30.005 -7.451 36.282 1.00 90.69 165 SER A C 1
ATOM 1334 O O . SER A 1 165 ? -29.341 -6.440 36.512 1.00 90.69 165 SER A O 1
ATOM 1336 N N . SER A 1 166 ? -29.460 -8.672 36.277 1.00 88.69 166 SER A N 1
ATOM 1337 C CA . SER A 1 166 ? -28.041 -8.894 36.569 1.00 88.69 166 SER A CA 1
ATOM 1338 C C . SER A 1 166 ? -27.129 -8.196 35.551 1.00 88.69 166 SER A C 1
ATOM 1340 O O . SER A 1 166 ? -26.133 -7.582 35.935 1.00 88.69 166 SER A O 1
ATOM 1342 N N . GLU A 1 167 ? -27.458 -8.267 34.260 1.00 90.62 167 GLU A N 1
ATOM 1343 C CA . GLU A 1 167 ? -26.701 -7.616 33.184 1.00 90.62 167 GLU A CA 1
ATOM 1344 C C . GLU A 1 167 ? -26.757 -6.084 33.278 1.00 90.62 167 GLU A C 1
ATOM 1346 O O . GLU A 1 167 ? -25.726 -5.429 33.115 1.00 90.62 167 GLU A O 1
ATOM 1351 N N . ILE A 1 168 ? -27.922 -5.506 33.597 1.00 92.31 168 ILE A N 1
ATOM 1352 C CA . ILE A 1 168 ? -28.090 -4.066 33.834 1.00 92.31 168 ILE A CA 1
ATOM 1353 C C . ILE A 1 168 ? -27.220 -3.634 35.011 1.00 92.31 168 ILE A C 1
ATOM 1355 O O . ILE A 1 168 ? -26.419 -2.713 34.864 1.00 92.31 168 ILE A O 1
ATOM 1359 N N . CYS A 1 169 ? -27.308 -4.322 36.152 1.00 91.19 169 CYS A N 1
ATOM 1360 C CA . CYS A 1 169 ? -26.522 -3.975 37.332 1.00 91.19 169 CYS A CA 1
ATOM 1361 C C . CYS A 1 169 ? -25.011 -4.047 37.048 1.00 91.19 169 CYS A C 1
ATOM 1363 O O . CYS A 1 169 ? -24.291 -3.080 37.295 1.00 91.19 169 CYS A O 1
ATOM 1365 N N . GLN A 1 170 ? -24.524 -5.141 36.453 1.00 88.62 170 GLN A N 1
ATOM 1366 C CA . GLN A 1 170 ? -23.105 -5.283 36.095 1.00 88.62 170 GLN A CA 1
ATOM 1367 C C . GLN A 1 170 ? -22.655 -4.235 35.072 1.00 88.62 170 GLN A C 1
ATOM 1369 O O . GLN A 1 170 ? -21.581 -3.636 35.200 1.00 88.62 170 GLN A O 1
ATOM 1374 N N . GLY A 1 171 ? -23.478 -4.012 34.048 1.00 86.75 171 GLY A N 1
ATOM 1375 C CA . GLY A 1 171 ? -23.183 -3.093 32.966 1.00 86.75 171 GLY A CA 1
ATOM 1376 C C . GLY A 1 171 ? -23.213 -1.636 33.405 1.00 86.75 171 GLY A C 1
ATOM 1377 O O . GLY A 1 171 ? -22.390 -0.871 32.926 1.00 86.75 171 GLY A O 1
ATOM 1378 N N . VAL A 1 172 ? -24.056 -1.239 34.360 1.00 89.94 172 VAL A N 1
ATOM 1379 C CA . VAL A 1 172 ? -24.094 0.128 34.915 1.00 89.94 172 VAL A CA 1
ATOM 1380 C C . VAL A 1 172 ? -22.947 0.378 35.903 1.00 89.94 172 VAL A C 1
ATOM 1382 O O . VAL A 1 172 ? -22.407 1.486 35.937 1.00 89.94 172 VAL A O 1
ATOM 1385 N N . CYS A 1 173 ? -22.465 -0.645 36.618 1.00 85.00 173 CYS A N 1
ATOM 1386 C CA . CYS A 1 173 ? -21.266 -0.530 37.459 1.00 85.00 173 CYS A CA 1
ATOM 1387 C C . CYS A 1 173 ? -19.981 -0.263 36.662 1.00 85.00 173 CYS A C 1
ATOM 1389 O O . CYS A 1 173 ? -19.104 0.454 37.138 1.00 85.00 173 CYS A O 1
ATOM 1391 N N . CYS A 1 174 ? -19.829 -0.874 35.481 1.00 80.94 174 CYS A N 1
ATOM 1392 C CA . CYS A 1 174 ? -18.547 -0.907 34.776 1.00 80.94 174 CYS A CA 1
ATOM 1393 C C . CYS A 1 174 ? -18.673 -0.783 33.248 1.00 80.94 174 CYS A C 1
ATOM 1395 O O . CYS A 1 174 ? -19.339 -1.588 32.597 1.00 80.94 174 CYS A O 1
ATOM 1397 N N . ASP A 1 175 ? -17.933 0.164 32.658 1.00 73.25 175 ASP A N 1
ATOM 1398 C CA . ASP A 1 175 ? -17.799 0.349 31.200 1.00 73.25 175 ASP A CA 1
ATOM 1399 C C . ASP A 1 175 ? -17.365 -0.919 30.469 1.00 73.25 175 ASP A C 1
ATOM 1401 O O . ASP A 1 175 ? -17.856 -1.213 29.380 1.00 73.25 175 ASP A O 1
ATOM 1405 N N . TYR A 1 176 ? -16.433 -1.668 31.056 1.00 73.31 176 TYR A N 1
ATOM 1406 C CA . TYR A 1 176 ? -15.943 -2.903 30.460 1.00 73.31 176 TYR A CA 1
ATOM 1407 C C . TYR A 1 176 ? -17.056 -3.955 30.363 1.00 73.31 176 TYR A C 1
ATOM 1409 O O . TYR A 1 176 ? -17.234 -4.554 29.303 1.00 73.31 176 TYR A O 1
ATOM 1417 N N . HIS A 1 177 ? -17.848 -4.131 31.427 1.00 80.00 177 HIS A N 1
ATOM 1418 C CA . HIS A 1 177 ? -18.957 -5.086 31.435 1.00 80.00 177 HIS A CA 1
ATOM 1419 C C . HIS A 1 177 ? -20.084 -4.666 30.495 1.00 80.00 177 HIS A C 1
ATOM 1421 O O . HIS A 1 177 ? -20.532 -5.496 29.708 1.00 80.00 177 HIS A O 1
ATOM 1427 N N . ALA A 1 178 ? -20.471 -3.385 30.491 1.00 79.88 178 ALA A N 1
ATOM 1428 C CA . ALA A 1 178 ? -21.488 -2.865 29.572 1.00 79.88 178 ALA A CA 1
ATOM 1429 C C . ALA A 1 178 ? -21.135 -3.183 28.112 1.00 79.88 178 ALA A C 1
ATOM 1431 O O . ALA A 1 178 ? -21.940 -3.729 27.361 1.00 79.88 178 ALA A O 1
ATOM 1432 N N . ARG A 1 179 ? -19.880 -2.903 27.733 1.00 70.19 179 ARG A N 1
ATOM 1433 C CA . ARG A 1 179 ? -19.362 -3.181 26.390 1.00 70.19 179 ARG A CA 1
ATOM 1434 C C . ARG A 1 179 ? -19.372 -4.668 26.086 1.00 70.19 179 ARG A C 1
ATOM 1436 O O . ARG A 1 179 ? -19.826 -5.052 25.018 1.00 70.19 179 ARG A O 1
ATOM 1443 N N . ARG A 1 180 ? -18.907 -5.505 27.017 1.00 73.38 180 ARG A N 1
ATOM 1444 C CA . ARG A 1 180 ? -18.846 -6.954 26.806 1.00 73.38 180 ARG A CA 1
ATOM 1445 C C . ARG A 1 180 ? -20.233 -7.562 26.600 1.00 73.38 180 ARG A C 1
ATOM 1447 O O . ARG A 1 180 ? -20.387 -8.417 25.735 1.00 73.38 180 ARG A O 1
ATOM 1454 N N . ILE A 1 181 ? -21.224 -7.098 27.361 1.00 80.69 181 ILE A N 1
ATOM 1455 C CA . ILE A 1 181 ? -22.621 -7.529 27.238 1.00 80.69 181 ILE A CA 1
ATOM 1456 C C . ILE A 1 181 ? -23.170 -7.138 25.861 1.00 80.69 181 ILE A C 1
ATOM 1458 O O . ILE A 1 181 ? -23.670 -8.001 25.142 1.00 80.69 181 ILE A O 1
ATOM 1462 N N . LEU A 1 182 ? -23.014 -5.875 25.449 1.00 73.00 182 LEU A N 1
ATOM 1463 C CA . LEU A 1 182 ? -23.487 -5.418 24.138 1.00 73.00 182 LEU A CA 1
ATOM 1464 C C . LEU A 1 182 ? -22.742 -6.078 22.965 1.00 73.00 182 LEU A C 1
ATOM 1466 O O . LEU A 1 182 ? -23.345 -6.370 21.939 1.00 73.00 182 LEU A O 1
ATOM 1470 N N . GLU A 1 183 ? -21.445 -6.359 23.106 1.00 67.94 183 GLU A N 1
ATOM 1471 C CA . GLU A 1 183 ? -20.665 -7.091 22.100 1.00 67.94 183 GLU A CA 1
ATOM 1472 C C . GLU A 1 183 ? -21.187 -8.515 21.881 1.00 67.94 183 GLU A C 1
ATOM 1474 O O . GLU A 1 183 ? -21.211 -8.979 20.743 1.00 67.94 183 GLU A O 1
ATOM 1479 N N . ILE A 1 184 ? -21.591 -9.206 22.954 1.00 68.62 184 ILE A N 1
ATOM 1480 C CA . ILE A 1 184 ? -22.144 -10.567 22.883 1.00 68.62 184 ILE A CA 1
ATOM 1481 C C . ILE A 1 184 ? -23.551 -10.546 22.286 1.00 68.62 184 ILE A C 1
ATOM 1483 O O . ILE A 1 184 ? -23.883 -11.410 21.478 1.00 68.62 184 ILE A O 1
ATOM 1487 N N . LYS A 1 185 ? -24.371 -9.566 22.676 1.00 69.44 185 LYS A N 1
ATOM 1488 C CA . LYS A 1 185 ? -25.745 -9.435 22.181 1.00 69.44 185 LYS A CA 1
ATOM 1489 C C . LYS A 1 185 ? -25.800 -8.942 20.727 1.00 69.44 185 LYS A C 1
ATOM 1491 O O . LYS A 1 185 ? -26.714 -9.307 19.999 1.00 69.44 185 LYS A O 1
ATOM 1496 N N . GLY A 1 186 ? -24.763 -8.242 20.267 1.00 59.84 186 GLY A N 1
ATOM 1497 C CA . GLY A 1 186 ? -24.628 -7.735 18.904 1.00 59.84 186 GLY A CA 1
ATOM 1498 C C . GLY A 1 186 ? -25.096 -6.285 18.800 1.00 59.84 186 GLY A C 1
ATOM 1499 O O . GLY A 1 186 ? -26.140 -5.922 19.326 1.00 59.84 186 GLY A O 1
ATOM 1500 N N . LEU A 1 187 ? -24.309 -5.449 18.121 1.00 62.50 187 LEU A N 1
ATOM 1501 C CA . LEU A 1 187 ? -24.597 -4.024 17.930 1.00 62.50 187 LEU A CA 1
ATOM 1502 C C . LEU A 1 187 ? -25.182 -3.777 16.537 1.00 62.50 187 LEU A C 1
ATOM 1504 O O . LEU A 1 187 ? -24.670 -4.310 15.546 1.00 62.50 187 LEU A O 1
ATOM 1508 N N . SER A 1 188 ? -26.182 -2.903 16.445 1.00 65.88 188 SER A N 1
ATOM 1509 C CA . SER A 1 188 ? -26.591 -2.294 15.180 1.00 65.88 188 SER A CA 1
ATOM 1510 C C . SER A 1 188 ? -25.449 -1.449 14.593 1.00 65.88 188 SER A C 1
ATOM 1512 O O . SER A 1 188 ? -24.485 -1.094 15.278 1.00 65.88 188 SER A O 1
ATOM 1514 N N . TYR A 1 189 ? -25.537 -1.098 13.308 1.00 65.19 189 TYR A N 1
ATOM 1515 C CA . TYR A 1 189 ? -24.529 -0.239 12.677 1.00 65.19 189 TYR A CA 1
ATOM 1516 C C . TYR A 1 189 ? -24.413 1.138 13.339 1.00 65.19 189 TYR A C 1
ATOM 1518 O O . TYR A 1 189 ? -23.298 1.632 13.534 1.00 65.19 189 TYR A O 1
ATOM 1526 N N . ASP A 1 190 ? -25.542 1.730 13.723 1.00 67.06 190 ASP A N 1
ATOM 1527 C CA . ASP A 1 190 ? -25.573 3.043 14.367 1.00 67.06 190 ASP A CA 1
ATOM 1528 C C . ASP A 1 190 ? -24.987 2.975 15.778 1.00 67.06 190 ASP A C 1
ATOM 1530 O O . ASP A 1 190 ? -24.187 3.825 16.164 1.00 67.06 190 ASP A O 1
ATOM 1534 N N . GLU A 1 191 ? -25.292 1.914 16.530 1.00 70.88 191 GLU A N 1
ATOM 1535 C CA . GLU A 1 191 ? -24.732 1.696 17.867 1.00 70.88 191 GLU A CA 1
ATOM 1536 C C . GLU A 1 191 ? -23.229 1.427 17.813 1.00 70.88 191 GLU A C 1
ATOM 1538 O O . GLU A 1 191 ? -22.466 1.927 18.640 1.00 70.88 191 GLU A O 1
ATOM 1543 N N . LYS A 1 192 ? -22.779 0.667 16.812 1.00 78.12 192 LYS A N 1
ATOM 1544 C CA . LYS A 1 192 ? -21.359 0.415 16.576 1.00 78.12 192 LYS A CA 1
ATOM 1545 C C . LYS A 1 192 ? -20.619 1.705 16.257 1.00 78.12 192 LYS A C 1
ATOM 1547 O O . LYS A 1 192 ? -19.553 1.949 16.817 1.00 78.12 192 LYS A O 1
ATOM 1552 N N . THR A 1 193 ? -21.200 2.543 15.404 1.00 78.69 193 THR A N 1
ATOM 1553 C CA . THR A 1 193 ? -20.650 3.858 15.061 1.00 78.69 193 THR A CA 1
ATOM 1554 C C . THR A 1 193 ? -20.617 4.774 16.283 1.00 78.69 193 THR A C 1
ATOM 1556 O O . THR A 1 193 ? -19.586 5.389 16.550 1.00 78.69 193 THR A O 1
ATOM 1559 N N . ALA A 1 194 ? -21.684 4.798 17.086 1.00 74.31 194 ALA A N 1
ATOM 1560 C CA . ALA A 1 194 ? -21.726 5.544 18.341 1.00 74.31 194 ALA A CA 1
ATOM 1561 C C . ALA A 1 194 ? -20.669 5.048 19.341 1.00 74.31 194 ALA A C 1
ATOM 1563 O O . ALA A 1 194 ? -19.979 5.854 19.956 1.00 74.31 194 ALA A O 1
ATOM 1564 N N . SER A 1 195 ? -20.476 3.731 19.457 1.00 77.69 195 SER A N 1
ATOM 1565 C CA . SER A 1 195 ? -19.442 3.146 20.315 1.00 77.69 195 SER A CA 1
ATOM 1566 C C . SER A 1 195 ? -18.032 3.538 19.862 1.00 77.69 195 SER A C 1
ATOM 1568 O O . SER A 1 195 ? -17.209 3.916 20.696 1.00 77.69 195 SER A O 1
ATOM 1570 N N . ILE A 1 196 ? -17.760 3.516 18.551 1.00 84.31 196 ILE A N 1
ATOM 1571 C CA . ILE A 1 196 ? -16.483 3.982 17.986 1.00 84.31 196 ILE A CA 1
ATOM 1572 C C . ILE A 1 196 ? -16.275 5.467 18.298 1.00 84.31 196 ILE A C 1
ATOM 1574 O O . ILE A 1 196 ? -15.195 5.843 18.755 1.00 84.31 196 ILE A O 1
ATOM 1578 N N . HIS A 1 197 ? -17.305 6.296 18.104 1.00 83.81 197 HIS A N 1
ATOM 1579 C CA . HIS A 1 197 ? -17.259 7.720 18.420 1.00 83.81 197 HIS A CA 1
ATOM 1580 C C . HIS A 1 197 ? -16.942 7.953 19.903 1.00 83.81 197 HIS A C 1
ATOM 1582 O O . HIS A 1 197 ? -16.028 8.708 20.219 1.00 83.81 197 HIS A O 1
ATOM 1588 N N . GLU A 1 198 ? -17.634 7.271 20.819 1.00 78.12 198 GLU A N 1
ATOM 1589 C CA . GLU A 1 198 ? -17.382 7.353 22.264 1.00 78.12 198 GLU A CA 1
ATOM 1590 C C . GLU A 1 198 ? -15.944 6.936 22.627 1.00 78.12 198 GLU A C 1
ATOM 1592 O O . GLU A 1 198 ? -15.295 7.590 23.450 1.00 78.12 198 GLU A O 1
ATOM 1597 N N . HIS A 1 199 ? -15.399 5.885 21.997 1.00 81.31 199 HIS A N 1
ATOM 1598 C CA . HIS A 1 199 ? -13.999 5.491 22.208 1.00 81.31 199 HIS A CA 1
ATOM 1599 C C . HIS A 1 199 ? -13.023 6.564 21.739 1.00 81.31 199 HIS A C 1
ATOM 1601 O O . HIS A 1 199 ? -12.057 6.847 22.446 1.00 81.31 199 HIS A O 1
ATOM 1607 N N . ILE A 1 200 ? -13.271 7.169 20.579 1.00 82.44 200 ILE A N 1
ATOM 1608 C CA . ILE A 1 200 ? -12.430 8.240 20.042 1.00 82.44 200 ILE A CA 1
ATOM 1609 C C . ILE A 1 200 ? -12.514 9.491 20.926 1.00 82.44 200 ILE A C 1
ATOM 1611 O O . ILE A 1 200 ? -11.473 10.034 21.289 1.00 82.44 200 ILE A O 1
ATOM 1615 N N . SER A 1 201 ? -13.707 9.883 21.385 1.00 78.25 201 SER A N 1
ATOM 1616 C CA . SER A 1 201 ? -13.878 10.959 22.373 1.00 78.25 201 SER A CA 1
ATOM 1617 C C . SER A 1 201 ? -13.108 10.670 23.665 1.00 78.25 201 SER A C 1
ATOM 1619 O O . SER A 1 201 ? -12.438 11.547 24.207 1.00 78.25 201 SER A O 1
ATOM 1621 N N . SER A 1 202 ? -13.140 9.424 24.154 1.00 79.31 202 SER A N 1
ATOM 1622 C CA . SER A 1 202 ? -12.348 9.042 25.325 1.00 79.31 202 SER A CA 1
ATOM 1623 C C . SER A 1 202 ? -10.840 9.117 25.071 1.00 79.31 202 SER A C 1
ATOM 1625 O O . SER A 1 202 ? -10.110 9.398 26.021 1.00 79.31 202 SER A O 1
ATOM 1627 N N . LEU A 1 203 ? -10.359 8.815 23.861 1.00 82.06 203 LEU A N 1
ATOM 1628 C CA . LEU A 1 203 ? -8.940 8.933 23.512 1.00 82.06 203 LEU A CA 1
ATOM 1629 C C . LEU A 1 203 ? -8.506 10.398 23.474 1.00 82.06 203 LEU A C 1
ATOM 1631 O O . LEU A 1 203 ? -7.481 10.719 24.069 1.00 82.06 203 LEU A O 1
ATOM 1635 N N . LEU A 1 204 ? -9.326 11.263 22.872 1.00 81.19 204 LEU A N 1
ATOM 1636 C CA . LEU A 1 204 ? -9.128 12.712 22.840 1.00 81.19 204 LEU A CA 1
ATOM 1637 C C . LEU A 1 204 ? -8.973 13.288 24.256 1.00 81.19 204 LEU A C 1
ATOM 1639 O O . LEU A 1 204 ? -8.006 13.981 24.546 1.00 81.19 204 LEU A O 1
ATOM 1643 N N . ASN A 1 205 ? -9.873 12.914 25.171 1.00 77.56 205 ASN A N 1
ATOM 1644 C CA . ASN A 1 205 ? -9.844 13.406 26.552 1.00 77.56 205 ASN A CA 1
ATOM 1645 C C . ASN A 1 205 ? -8.653 12.870 27.362 1.00 77.56 205 ASN A C 1
ATOM 1647 O O . ASN A 1 205 ? -8.141 13.559 28.238 1.00 77.56 205 ASN A O 1
ATOM 1651 N N . LYS A 1 206 ? -8.230 11.622 27.116 1.00 83.88 206 LYS A N 1
ATOM 1652 C CA . LYS A 1 206 ? -7.147 10.976 27.880 1.00 83.88 206 LYS A CA 1
ATOM 1653 C C . LYS A 1 206 ? -5.753 11.315 27.363 1.00 83.88 206 LYS A C 1
ATOM 1655 O O . LYS A 1 206 ? -4.799 11.219 28.128 1.00 83.88 206 LYS A O 1
ATOM 1660 N N . ARG A 1 207 ? -5.618 11.615 26.071 1.00 87.75 207 ARG A N 1
ATOM 1661 C CA . ARG A 1 207 ? -4.342 11.903 25.403 1.00 87.75 207 ARG A CA 1
ATOM 1662 C C . ARG A 1 207 ? -4.494 13.114 24.469 1.00 87.75 207 ARG A C 1
ATOM 1664 O O . ARG A 1 207 ? -4.363 12.950 23.257 1.00 87.75 207 ARG A O 1
ATOM 1671 N N . PRO A 1 208 ? -4.771 14.311 25.017 1.00 86.44 208 PRO A N 1
ATOM 1672 C CA . PRO A 1 208 ? -5.038 15.511 24.220 1.00 86.44 208 PRO A CA 1
ATOM 1673 C C . PRO A 1 208 ? -3.830 15.962 23.386 1.00 86.44 208 PRO A C 1
ATOM 1675 O O . PRO A 1 208 ? -4.003 16.522 22.312 1.00 86.44 208 PRO A O 1
ATOM 1678 N N . ASP A 1 209 ? -2.605 15.654 23.820 1.00 89.31 209 ASP A N 1
ATOM 1679 C CA . ASP A 1 209 ? -1.399 15.945 23.032 1.00 89.31 209 ASP A CA 1
ATOM 1680 C C . ASP A 1 209 ? -1.289 15.037 21.795 1.00 89.31 209 ASP A C 1
ATOM 1682 O O . ASP A 1 209 ? -0.695 15.397 20.776 1.00 89.31 209 ASP A O 1
ATOM 1686 N N . ASP A 1 210 ? -1.877 13.839 21.859 1.00 87.81 210 ASP A N 1
ATOM 1687 C CA . ASP A 1 210 ? -1.798 12.831 20.803 1.00 87.81 210 ASP A CA 1
ATOM 1688 C C . ASP A 1 210 ? -2.944 12.895 19.796 1.00 87.81 210 ASP A C 1
ATOM 1690 O O . ASP A 1 210 ? -2.783 12.407 18.679 1.00 87.81 210 ASP A O 1
ATOM 1694 N N . PHE A 1 211 ? -4.077 13.485 20.170 1.00 89.56 211 PHE A N 1
ATOM 1695 C CA . PHE A 1 211 ? -5.286 13.526 19.356 1.00 89.56 211 PHE A CA 1
ATOM 1696 C C . PHE A 1 211 ? -5.922 14.914 19.407 1.00 89.56 211 PHE A C 1
ATOM 1698 O O . PHE A 1 211 ? -6.144 15.457 20.483 1.00 89.56 211 PHE A O 1
ATOM 1705 N N . ASP A 1 212 ? -6.286 15.436 18.240 1.00 88.81 212 ASP A N 1
ATOM 1706 C CA . ASP A 1 212 ? -7.154 16.603 18.080 1.00 88.81 212 ASP A CA 1
ATOM 1707 C C . ASP A 1 212 ? -8.491 16.197 17.434 1.00 88.81 212 ASP A C 1
ATOM 1709 O O . ASP A 1 212 ? -8.756 15.016 17.191 1.00 88.81 212 ASP A O 1
ATOM 1713 N N . LEU A 1 213 ? -9.356 17.176 17.161 1.00 85.31 213 LEU A N 1
ATOM 1714 C CA . LEU A 1 213 ? -10.676 16.941 16.572 1.00 85.31 213 LEU A CA 1
ATOM 1715 C C . LEU A 1 213 ? -10.620 16.308 15.167 1.00 85.31 213 LEU A C 1
ATOM 1717 O O . LEU A 1 213 ? -11.602 15.682 14.759 1.00 85.31 213 LEU A O 1
ATOM 1721 N N . ASP A 1 214 ? -9.491 16.372 14.450 1.00 86.12 214 ASP A N 1
ATOM 1722 C CA . ASP A 1 214 ? -9.370 15.791 13.106 1.00 86.12 214 ASP A CA 1
ATOM 1723 C C . ASP A 1 214 ? -9.399 14.256 13.122 1.00 86.12 214 ASP A C 1
ATOM 1725 O O . ASP A 1 214 ? -9.656 13.620 12.093 1.00 86.12 214 ASP A O 1
ATOM 1729 N N . VAL A 1 215 ? -9.231 13.626 14.290 1.00 86.81 215 VAL A N 1
ATOM 1730 C CA . VAL A 1 215 ? -9.449 12.182 14.449 1.00 86.81 215 VAL A CA 1
ATOM 1731 C C . VAL A 1 215 ? -10.883 11.769 14.081 1.00 86.81 215 VAL A C 1
ATOM 1733 O O . VAL A 1 215 ? -11.094 10.664 13.576 1.00 86.81 215 VAL A O 1
ATOM 1736 N N . PHE A 1 216 ? -11.875 12.650 14.263 1.00 80.44 216 PHE A N 1
ATOM 1737 C CA . PHE A 1 216 ? -13.257 12.382 13.853 1.00 80.44 216 PHE A CA 1
ATOM 1738 C C . PHE A 1 216 ? -13.421 12.447 12.336 1.00 80.44 216 PHE A C 1
ATOM 1740 O O . PHE A 1 216 ? -14.156 11.641 11.765 1.00 80.44 216 PHE A O 1
ATOM 1747 N N . THR A 1 217 ? -12.687 13.333 11.663 1.00 79.69 217 THR A N 1
ATOM 1748 C CA . THR A 1 217 ? -12.607 13.350 10.197 1.00 79.69 217 THR A CA 1
ATOM 1749 C C . THR A 1 217 ? -12.011 12.039 9.684 1.00 79.69 217 THR A C 1
ATOM 1751 O O . THR A 1 217 ? -12.511 11.455 8.719 1.00 79.69 217 THR A O 1
ATOM 1754 N N . GLU A 1 218 ? -10.990 11.517 10.368 1.00 82.62 218 GLU A N 1
ATOM 1755 C CA . GLU A 1 218 ? -10.396 10.224 10.030 1.00 82.62 218 GLU A CA 1
ATOM 1756 C C . GLU A 1 218 ? -11.352 9.049 10.250 1.00 82.62 218 GLU A C 1
ATOM 1758 O O . GLU A 1 218 ? -11.452 8.160 9.399 1.00 82.62 218 GLU A O 1
ATOM 1763 N N . MET A 1 219 ? -12.093 9.070 11.361 1.00 86.62 219 MET A N 1
ATOM 1764 C CA . MET A 1 219 ? -13.156 8.107 11.645 1.00 86.62 219 MET A CA 1
ATOM 1765 C C . MET A 1 219 ? -14.174 8.074 10.506 1.00 86.62 219 MET A C 1
ATOM 1767 O O . MET A 1 219 ? -14.439 7.003 9.962 1.00 86.62 219 MET A O 1
ATOM 1771 N N . GLN A 1 220 ? -14.713 9.234 10.120 1.00 79.12 220 GLN A N 1
ATOM 1772 C CA . GLN A 1 220 ? -15.708 9.330 9.050 1.00 79.12 220 GLN A CA 1
ATOM 1773 C C . GLN A 1 220 ? -15.159 8.788 7.731 1.00 79.12 220 GLN A C 1
ATOM 1775 O O . GLN A 1 220 ? -15.801 7.961 7.085 1.00 79.12 220 GLN A O 1
ATOM 1780 N N . HIS A 1 221 ? -13.935 9.175 7.364 1.00 78.88 221 HIS A N 1
ATOM 1781 C CA . HIS A 1 221 ? -13.306 8.700 6.138 1.00 78.88 221 HIS A CA 1
ATOM 1782 C C . HIS A 1 221 ? -13.197 7.168 6.103 1.00 78.88 221 HIS A C 1
ATOM 1784 O O . HIS A 1 221 ? -13.549 6.550 5.098 1.00 78.88 221 HIS A O 1
ATOM 1790 N N . ILE A 1 222 ? -12.727 6.537 7.183 1.00 84.31 222 ILE A N 1
ATOM 1791 C CA . ILE A 1 222 ? -12.588 5.074 7.255 1.00 84.31 222 ILE A CA 1
ATOM 1792 C C . ILE A 1 222 ? -13.958 4.386 7.215 1.00 84.31 222 ILE A C 1
ATOM 1794 O O . ILE A 1 222 ? -14.142 3.438 6.453 1.00 84.31 222 ILE A O 1
ATOM 1798 N N . LEU A 1 223 ? -14.935 4.867 7.989 1.00 81.44 223 LEU A N 1
ATOM 1799 C CA . LEU A 1 223 ? -16.262 4.246 8.067 1.00 81.44 223 LEU A CA 1
ATOM 1800 C C . LEU A 1 223 ? -17.044 4.323 6.748 1.00 81.44 223 LEU A C 1
ATOM 1802 O O . LEU A 1 223 ? -17.793 3.393 6.437 1.00 81.44 223 LEU A O 1
ATOM 1806 N N . VAL A 1 224 ? -16.846 5.393 5.973 1.00 74.19 224 VAL A N 1
ATOM 1807 C CA . VAL A 1 224 ? -17.443 5.565 4.639 1.00 74.19 224 VAL A CA 1
ATOM 1808 C C . VAL A 1 224 ? -16.697 4.758 3.574 1.00 74.19 224 VAL A C 1
ATOM 1810 O O . VAL A 1 224 ? -17.326 4.209 2.675 1.00 74.19 224 VAL A O 1
ATOM 1813 N N . SER A 1 225 ? -15.368 4.664 3.665 1.00 75.50 225 SER A N 1
ATOM 1814 C CA . SER A 1 225 ? -14.550 3.998 2.639 1.00 75.50 225 SER A CA 1
ATOM 1815 C C . SER A 1 225 ? -14.567 2.472 2.734 1.00 75.50 225 SER A C 1
ATOM 1817 O O . SER A 1 225 ? -14.394 1.790 1.726 1.00 75.50 225 SER A O 1
ATOM 1819 N N . CYS A 1 226 ? -14.719 1.920 3.939 1.00 79.44 226 CYS A N 1
ATOM 1820 C CA . CYS A 1 226 ? -14.706 0.476 4.146 1.00 79.44 226 CYS A CA 1
ATOM 1821 C C . CYS A 1 226 ? -16.057 -0.172 3.813 1.00 79.44 226 CYS A C 1
ATOM 1823 O O . CYS A 1 226 ? -17.123 0.412 4.027 1.00 79.44 226 CYS A O 1
ATOM 1825 N N . SER A 1 227 ? -16.012 -1.430 3.361 1.00 79.25 227 SER A N 1
ATOM 1826 C CA . SER A 1 227 ? -17.218 -2.211 3.082 1.00 79.25 227 SER A CA 1
ATOM 1827 C C . SER A 1 227 ? -18.026 -2.499 4.350 1.00 79.25 227 SER A C 1
ATOM 1829 O O . SER A 1 227 ? -17.537 -2.464 5.483 1.00 79.25 227 SER A O 1
ATOM 1831 N N . ASP A 1 228 ? -19.295 -2.821 4.157 1.00 79.56 228 ASP A N 1
ATOM 1832 C CA . ASP A 1 228 ? -20.179 -3.231 5.242 1.00 79.56 228 ASP A CA 1
ATOM 1833 C C . ASP A 1 228 ? -19.720 -4.528 5.912 1.00 79.56 228 ASP A C 1
ATOM 1835 O O . ASP A 1 228 ? -19.769 -4.633 7.137 1.00 79.56 228 ASP A O 1
ATOM 1839 N N . ASP A 1 229 ? -19.164 -5.466 5.146 1.00 80.44 229 ASP A N 1
ATOM 1840 C CA . ASP A 1 229 ? -18.564 -6.693 5.679 1.00 80.44 229 ASP A CA 1
ATOM 1841 C C . ASP A 1 229 ? -17.337 -6.393 6.541 1.00 80.44 229 ASP A C 1
ATOM 1843 O O . ASP A 1 229 ? -17.133 -7.020 7.588 1.00 80.44 229 ASP A O 1
ATOM 1847 N N . PHE A 1 230 ? -16.550 -5.378 6.162 1.00 86.44 230 PHE A N 1
ATOM 1848 C CA . PHE A 1 230 ? -15.438 -4.916 6.980 1.00 86.44 230 PHE A CA 1
ATOM 1849 C C . PHE A 1 230 ? -15.931 -4.423 8.349 1.00 86.44 230 PHE A C 1
ATOM 1851 O O . PHE A 1 230 ? -15.407 -4.802 9.402 1.00 86.44 230 PHE A O 1
ATOM 1858 N N . LYS A 1 231 ? -16.981 -3.598 8.338 1.00 85.38 231 LYS A N 1
ATOM 1859 C CA . LYS A 1 231 ? -17.585 -3.044 9.552 1.00 85.38 231 LYS A CA 1
ATOM 1860 C C . LYS A 1 231 ? -18.241 -4.131 10.396 1.00 85.38 231 LYS A C 1
ATOM 1862 O O . LYS A 1 231 ? -18.006 -4.161 11.598 1.00 85.38 231 LYS A O 1
ATOM 1867 N N . LYS A 1 232 ? -19.035 -5.031 9.810 1.00 83.81 232 LYS A N 1
ATOM 1868 C CA . LYS A 1 232 ? -19.763 -6.105 10.515 1.00 83.81 232 LYS A CA 1
ATOM 1869 C C . LYS A 1 232 ? -18.828 -7.035 11.272 1.00 83.81 232 LYS A C 1
ATOM 1871 O O . LYS A 1 232 ? -19.024 -7.252 12.464 1.00 83.81 232 LYS A O 1
ATOM 1876 N N . SER A 1 233 ? -17.785 -7.504 10.600 1.00 87.31 233 SER A N 1
ATOM 1877 C CA . SER A 1 233 ? -16.947 -8.601 11.085 1.00 87.31 233 SER A CA 1
ATOM 1878 C C . SER A 1 233 ? -15.963 -8.232 12.208 1.00 87.31 233 SER A C 1
ATOM 1880 O O . SER A 1 233 ? -15.390 -9.119 12.836 1.00 87.31 233 SER A O 1
ATOM 1882 N N . ARG A 1 234 ? -15.769 -6.941 12.514 1.00 89.44 234 ARG A N 1
ATOM 1883 C CA . ARG A 1 234 ? -14.806 -6.455 13.527 1.00 89.44 234 ARG A CA 1
ATOM 1884 C C . ARG A 1 234 ? -15.497 -5.858 14.741 1.00 89.44 234 ARG A C 1
ATOM 1886 O O . ARG A 1 234 ? -16.560 -5.270 14.612 1.00 89.44 234 ARG A O 1
ATOM 1893 N N . SER A 1 235 ? -14.893 -5.921 15.923 1.00 87.56 235 SER A N 1
ATOM 1894 C CA . SER A 1 235 ? -15.421 -5.197 17.089 1.00 87.56 235 SER A CA 1
ATOM 1895 C C . SER A 1 235 ? -15.250 -3.671 16.939 1.00 87.56 235 SER A C 1
ATOM 1897 O O . SER A 1 235 ? -14.327 -3.229 16.242 1.00 87.56 235 SER A O 1
ATOM 1899 N N . PRO A 1 236 ? -16.077 -2.845 17.619 1.00 87.12 236 PRO A N 1
ATOM 1900 C CA . PRO A 1 236 ? -15.869 -1.392 17.686 1.00 87.12 236 PRO A CA 1
ATOM 1901 C C . PRO A 1 236 ? -14.445 -1.037 18.134 1.00 87.12 236 PRO A C 1
ATOM 1903 O O . PRO A 1 236 ? -13.805 -0.147 17.576 1.00 87.12 236 PRO A O 1
ATOM 1906 N N . HIS A 1 237 ? -13.914 -1.800 19.095 1.00 88.00 237 HIS A N 1
ATOM 1907 C CA . HIS A 1 237 ? -12.567 -1.613 19.615 1.00 88.00 237 HIS A CA 1
ATOM 1908 C C . HIS A 1 237 ? -11.488 -1.797 18.538 1.00 88.00 237 HIS A C 1
ATOM 1910 O O . HIS A 1 237 ? -10.583 -0.969 18.435 1.00 88.00 237 HIS A O 1
ATOM 1916 N N . ASN A 1 238 ? -11.586 -2.840 17.707 1.00 91.00 238 ASN A N 1
ATOM 1917 C CA . ASN A 1 238 ? -10.616 -3.080 16.635 1.00 91.00 238 ASN A CA 1
ATOM 1918 C C . ASN A 1 238 ? -10.656 -1.956 15.595 1.00 91.00 238 ASN A C 1
ATOM 1920 O O . ASN A 1 238 ? -9.606 -1.434 15.224 1.00 91.00 238 ASN A O 1
ATOM 1924 N N . ILE A 1 239 ? -11.855 -1.521 15.192 1.00 92.69 239 ILE A N 1
ATOM 1925 C CA . ILE A 1 239 ? -12.019 -0.411 14.243 1.00 92.69 239 ILE A CA 1
ATOM 1926 C C . ILE A 1 239 ? -11.448 0.891 14.827 1.00 92.69 239 ILE A C 1
ATOM 1928 O O . ILE A 1 239 ? -10.693 1.587 14.153 1.00 92.69 239 ILE A O 1
ATOM 1932 N N . CYS A 1 240 ? -11.711 1.185 16.103 1.00 93.31 240 CYS A N 1
ATOM 1933 C CA . CYS A 1 240 ? -11.141 2.344 16.792 1.00 93.31 240 CYS A CA 1
ATOM 1934 C C . CYS A 1 240 ? -9.602 2.300 16.819 1.00 93.31 240 CYS A C 1
ATOM 1936 O O . CYS A 1 240 ? -8.945 3.299 16.526 1.00 93.31 240 CYS A O 1
ATOM 1938 N N . ARG A 1 241 ? -8.997 1.131 17.080 1.00 94.06 241 ARG A N 1
ATOM 1939 C CA . ARG A 1 241 ? -7.534 0.963 17.011 1.00 94.06 241 ARG A CA 1
ATOM 1940 C C . ARG A 1 241 ? -6.990 1.217 15.611 1.00 94.06 241 ARG A C 1
ATOM 1942 O O . ARG A 1 241 ? -5.906 1.794 15.506 1.00 94.06 241 ARG A O 1
ATOM 1949 N N . ILE A 1 242 ? -7.708 0.799 14.569 1.00 94.50 242 ILE A N 1
ATOM 1950 C CA . ILE A 1 242 ? -7.341 1.076 13.177 1.00 94.50 242 ILE A CA 1
ATOM 1951 C C . ILE A 1 242 ? -7.359 2.586 12.935 1.00 94.50 242 ILE A C 1
ATOM 1953 O O . ILE A 1 242 ? -6.319 3.150 12.596 1.00 94.50 242 ILE A O 1
ATOM 1957 N N . ILE A 1 243 ? -8.479 3.253 13.225 1.00 94.69 243 ILE A N 1
ATOM 1958 C CA . ILE A 1 243 ? -8.648 4.704 13.042 1.00 94.69 243 ILE A CA 1
ATOM 1959 C C . ILE A 1 243 ? -7.565 5.492 13.782 1.00 94.69 243 ILE A C 1
ATOM 1961 O O . ILE A 1 243 ? -6.838 6.273 13.169 1.00 94.69 243 ILE A O 1
ATOM 1965 N N . ALA A 1 244 ? -7.396 5.234 15.080 1.00 94.75 244 ALA A N 1
ATOM 1966 C CA . ALA A 1 244 ? -6.416 5.933 15.904 1.00 94.75 244 ALA A CA 1
ATOM 1967 C C . ALA A 1 244 ? -4.985 5.744 15.382 1.00 94.75 244 ALA A C 1
ATOM 1969 O O . ALA A 1 244 ? -4.177 6.666 15.416 1.00 94.75 244 ALA A O 1
ATOM 1970 N N . SER A 1 245 ? -4.656 4.554 14.873 1.00 95.69 245 SER A N 1
ATOM 1971 C CA . SER A 1 245 ? -3.318 4.285 14.342 1.00 95.69 245 SER A CA 1
ATOM 1972 C C . SER A 1 245 ? -3.083 4.963 12.995 1.00 95.69 245 SER A C 1
ATOM 1974 O O . SER A 1 245 ? -2.006 5.514 12.799 1.00 95.69 245 SER A O 1
ATOM 1976 N N . HIS A 1 246 ? -4.074 4.979 12.095 1.00 94.75 246 HIS A N 1
ATOM 1977 C CA . HIS A 1 246 ? -3.981 5.728 10.837 1.00 94.75 246 HIS A CA 1
ATOM 1978 C C . HIS A 1 246 ? -3.804 7.227 11.091 1.00 94.75 246 HIS A C 1
ATOM 1980 O O . HIS A 1 246 ? -2.948 7.846 10.459 1.00 94.75 246 HIS A O 1
ATOM 1986 N N . TYR A 1 247 ? -4.570 7.789 12.029 1.00 94.38 247 TYR A N 1
ATOM 1987 C CA . TYR A 1 247 ? -4.461 9.190 12.425 1.00 94.38 247 TYR A CA 1
ATOM 1988 C C . TYR A 1 247 ? -3.054 9.516 12.955 1.00 94.38 247 TYR A C 1
ATOM 1990 O O . TYR A 1 247 ? -2.365 10.371 12.395 1.00 94.38 247 TYR A O 1
ATOM 1998 N N . LEU A 1 248 ? -2.577 8.765 13.958 1.00 95.12 248 LEU A N 1
ATOM 1999 C CA . LEU A 1 248 ? -1.252 8.980 14.548 1.00 95.12 248 LEU A CA 1
ATOM 2000 C C . LEU A 1 248 ? -0.131 8.812 13.522 1.00 95.12 248 LEU A C 1
ATOM 2002 O O . LEU A 1 248 ? 0.781 9.629 13.478 1.00 95.12 248 LEU A O 1
ATOM 2006 N N . PHE A 1 249 ? -0.210 7.790 12.665 1.00 94.88 249 PHE A N 1
ATOM 2007 C CA . PHE A 1 249 ? 0.794 7.565 11.627 1.00 94.88 249 PHE A CA 1
ATOM 2008 C C . PHE A 1 249 ? 0.881 8.738 10.668 1.00 94.88 249 PHE A C 1
ATOM 2010 O O . PHE A 1 249 ? 1.984 9.162 10.348 1.00 94.88 249 PHE A O 1
ATOM 2017 N N . ARG A 1 250 ? -0.250 9.299 10.232 1.00 90.94 250 ARG A N 1
ATOM 2018 C CA . ARG A 1 250 ? -0.204 10.469 9.351 1.00 90.94 250 ARG A CA 1
ATOM 2019 C C . ARG A 1 250 ? 0.382 11.678 10.052 1.00 90.94 250 ARG A C 1
ATOM 2021 O O . ARG A 1 250 ? 1.237 12.327 9.467 1.00 90.94 250 ARG A O 1
ATOM 2028 N N . ARG A 1 251 ? -0.017 11.942 11.296 1.00 91.00 251 ARG A N 1
ATOM 2029 C CA . ARG A 1 251 ? 0.524 13.063 12.070 1.00 91.00 251 ARG A CA 1
ATOM 2030 C C . ARG A 1 251 ? 2.040 12.945 12.260 1.00 91.00 251 ARG A C 1
ATOM 2032 O O . ARG A 1 251 ? 2.763 13.904 12.013 1.00 91.00 251 ARG A O 1
ATOM 2039 N N . SER A 1 252 ? 2.526 11.752 12.606 1.00 92.44 252 SER A N 1
ATOM 2040 C CA . SER A 1 252 ? 3.961 11.464 12.703 1.00 92.44 252 SER A CA 1
ATOM 2041 C C . SER A 1 252 ? 4.672 11.602 11.358 1.00 92.44 252 SER A C 1
ATOM 2043 O O . SER A 1 252 ? 5.712 12.245 11.297 1.00 92.44 252 SER A O 1
ATOM 2045 N N . LEU A 1 253 ? 4.110 11.051 10.277 1.00 90.88 253 LEU A N 1
ATOM 2046 C CA . LEU A 1 253 ? 4.689 11.166 8.937 1.00 90.88 253 LEU A CA 1
ATOM 2047 C C . LEU A 1 253 ? 4.794 12.623 8.492 1.00 90.88 253 LEU A C 1
ATOM 2049 O O . LEU A 1 253 ? 5.849 13.003 8.005 1.00 90.88 253 LEU A O 1
ATOM 2053 N N . TYR A 1 254 ? 3.757 13.443 8.689 1.00 88.25 254 TYR A N 1
ATOM 2054 C CA . TYR A 1 254 ? 3.828 14.873 8.379 1.00 88.25 254 TYR A CA 1
ATOM 2055 C C . TYR A 1 254 ? 4.985 15.542 9.125 1.00 88.25 254 TYR A C 1
ATOM 2057 O O . TYR A 1 254 ? 5.838 16.149 8.486 1.00 88.25 254 TYR A O 1
ATOM 2065 N N . SER A 1 255 ? 5.083 15.330 10.440 1.00 88.38 255 SER A N 1
ATOM 2066 C CA . SER A 1 255 ? 6.164 15.904 11.249 1.00 88.38 255 SER A CA 1
ATOM 2067 C C . SER A 1 255 ? 7.558 15.424 10.822 1.00 88.38 255 SER A C 1
ATOM 2069 O O . SER A 1 255 ? 8.489 16.222 10.753 1.00 88.38 255 SER A O 1
ATOM 2071 N N . TYR A 1 256 ? 7.724 14.138 10.501 1.00 89.75 256 TYR A N 1
ATOM 2072 C CA . TYR A 1 256 ? 9.011 13.601 10.053 1.00 89.75 256 TYR A CA 1
ATOM 2073 C C . TYR A 1 256 ? 9.416 14.126 8.674 1.00 89.75 256 TYR A C 1
ATOM 2075 O O . TYR A 1 256 ? 10.576 14.470 8.468 1.00 89.75 256 TYR A O 1
ATOM 2083 N N . ILE A 1 257 ? 8.463 14.238 7.748 1.00 84.94 257 ILE A N 1
ATOM 2084 C CA . ILE A 1 257 ? 8.714 14.739 6.392 1.00 84.94 257 ILE A CA 1
ATOM 2085 C C . ILE A 1 257 ? 9.016 16.243 6.403 1.00 84.94 257 ILE A C 1
ATOM 2087 O O . ILE A 1 257 ? 9.822 16.701 5.598 1.00 84.94 257 ILE A O 1
ATOM 2091 N N . GLU A 1 258 ? 8.404 17.010 7.309 1.00 82.69 258 GLU A N 1
ATOM 2092 C CA . GLU A 1 258 ? 8.745 18.424 7.521 1.00 82.69 258 GLU A CA 1
ATOM 2093 C C . GLU A 1 258 ? 10.191 18.608 8.001 1.00 82.69 258 GLU A C 1
ATOM 2095 O O . GLU A 1 258 ? 10.832 19.593 7.640 1.00 82.69 258 GLU A O 1
ATOM 2100 N N . GLN A 1 259 ? 10.719 17.663 8.787 1.00 85.25 259 GLN A N 1
ATOM 2101 C CA . GLN A 1 259 ? 12.108 17.696 9.254 1.00 85.25 259 GLN A CA 1
ATOM 2102 C C . GLN A 1 259 ? 13.102 17.332 8.147 1.00 85.25 259 GLN A C 1
ATOM 2104 O O . GLN A 1 259 ? 14.120 18.006 8.002 1.00 85.25 259 GLN A O 1
ATOM 2109 N N . ASP A 1 260 ? 12.823 16.278 7.376 1.00 78.88 260 ASP A N 1
ATOM 2110 C CA . ASP A 1 260 ? 13.634 15.889 6.220 1.00 78.88 260 ASP A CA 1
ATOM 2111 C C . ASP A 1 260 ? 12.777 15.204 5.144 1.00 78.88 260 ASP A C 1
ATOM 2113 O O . ASP A 1 260 ? 12.421 14.027 5.218 1.00 78.88 260 ASP A O 1
ATOM 2117 N N . SER A 1 261 ? 12.464 15.963 4.093 1.00 74.19 261 SER A N 1
ATOM 2118 C CA . SER A 1 261 ? 11.595 15.504 3.005 1.00 74.19 261 SER A CA 1
ATOM 2119 C C . SER A 1 261 ? 12.238 14.485 2.058 1.00 74.19 261 SER A C 1
ATOM 2121 O O . SER A 1 261 ? 11.537 13.880 1.241 1.00 74.19 261 SER A O 1
ATOM 2123 N N . HIS A 1 262 ? 13.554 14.281 2.150 1.00 73.12 262 HIS A N 1
ATOM 2124 C CA . HIS A 1 262 ? 14.288 13.348 1.297 1.00 73.12 262 HIS A CA 1
ATOM 2125 C C . HIS A 1 262 ? 14.384 11.947 1.893 1.00 73.12 262 HIS A C 1
ATOM 2127 O O . HIS A 1 262 ? 14.728 11.007 1.171 1.00 73.12 262 HIS A O 1
ATOM 2133 N N . LYS A 1 263 ? 14.016 11.801 3.168 1.00 79.38 263 LYS A N 1
ATOM 2134 C CA . LYS A 1 263 ? 14.099 10.547 3.895 1.00 79.38 263 LYS A CA 1
ATOM 2135 C C . LYS A 1 263 ? 12.802 9.761 3.896 1.00 79.38 263 LYS A C 1
ATOM 2137 O O . LYS A 1 263 ? 11.702 10.313 3.947 1.00 79.38 263 LYS A O 1
ATOM 2142 N N . ARG A 1 264 ? 12.923 8.432 3.837 1.00 83.81 264 ARG A N 1
ATOM 2143 C CA . ARG A 1 264 ? 11.780 7.520 3.965 1.00 83.81 264 ARG A CA 1
ATOM 2144 C C . ARG A 1 264 ? 11.532 7.147 5.424 1.00 83.81 264 ARG A C 1
ATOM 2146 O O . ARG A 1 264 ? 12.450 6.766 6.146 1.00 83.81 264 ARG A O 1
ATOM 2153 N N . TYR A 1 265 ? 10.267 7.178 5.822 1.00 89.81 265 TYR A N 1
ATOM 2154 C CA . TYR A 1 265 ? 9.812 6.894 7.177 1.00 89.81 265 TYR A CA 1
ATOM 2155 C C . TYR A 1 265 ? 8.772 5.766 7.166 1.00 89.81 265 TYR A C 1
ATOM 2157 O O . TYR A 1 265 ? 7.573 6.043 7.120 1.00 89.81 265 TYR A O 1
ATOM 2165 N N . PRO A 1 266 ? 9.183 4.485 7.176 1.00 91.19 266 PRO A N 1
ATOM 2166 C CA . PRO A 1 266 ? 8.246 3.390 7.382 1.00 91.19 266 PRO A CA 1
ATOM 2167 C C . PRO A 1 266 ? 7.800 3.350 8.850 1.00 91.19 266 PRO A C 1
ATOM 2169 O O . PRO A 1 266 ? 8.609 3.256 9.770 1.00 91.19 266 PRO A O 1
ATOM 2172 N N . LEU A 1 267 ? 6.492 3.381 9.075 1.00 93.94 267 LEU A N 1
ATOM 2173 C CA . LEU A 1 267 ? 5.869 3.162 10.375 1.00 93.94 267 LEU A CA 1
ATOM 2174 C C . LEU A 1 267 ? 5.067 1.872 10.313 1.00 93.94 267 LEU A C 1
ATOM 2176 O O . LEU A 1 267 ? 4.269 1.684 9.398 1.00 93.94 267 LEU A O 1
ATOM 2180 N N . VAL A 1 268 ? 5.256 0.989 11.292 1.00 94.62 268 VAL A N 1
ATOM 2181 C CA . VAL A 1 268 ? 4.544 -0.290 11.368 1.00 94.62 268 VAL A CA 1
ATOM 2182 C C . VAL A 1 268 ? 3.970 -0.475 12.764 1.00 94.62 268 VAL A C 1
ATOM 2184 O O . VAL A 1 268 ? 4.640 -0.279 13.777 1.00 94.62 268 VAL A O 1
ATOM 2187 N N . LYS A 1 269 ? 2.699 -0.868 12.825 1.00 95.25 269 LYS A N 1
ATOM 2188 C CA . LYS A 1 269 ? 2.015 -1.252 14.054 1.00 95.25 269 LYS A CA 1
ATOM 2189 C C . LYS A 1 269 ? 1.297 -2.564 13.833 1.00 95.25 269 LYS A C 1
ATOM 2191 O O . LYS A 1 269 ? 0.504 -2.711 12.912 1.00 95.25 269 LYS A O 1
ATOM 2196 N N . VAL A 1 270 ? 1.560 -3.497 14.736 1.00 94.75 270 VAL A N 1
ATOM 2197 C CA . VAL A 1 270 ? 1.046 -4.861 14.659 1.00 94.75 270 VAL A CA 1
ATOM 2198 C C . VAL A 1 270 ? 0.305 -5.170 15.950 1.00 94.75 270 VAL A C 1
ATOM 2200 O O . VAL A 1 270 ? 0.864 -5.007 17.047 1.00 94.75 270 VAL A O 1
ATOM 2203 N N . PHE A 1 271 ? -0.940 -5.628 15.848 1.00 93.94 271 PHE A N 1
ATOM 2204 C CA . PHE A 1 271 ? -1.706 -6.102 16.999 1.00 93.94 271 PHE A CA 1
ATOM 2205 C C . PHE A 1 271 ? -2.603 -7.291 16.675 1.00 93.94 271 PHE A C 1
ATOM 2207 O O . PHE A 1 271 ? -3.119 -7.413 15.572 1.00 93.94 271 PHE A O 1
ATOM 2214 N N . LYS A 1 272 ? -2.825 -8.132 17.687 1.00 93.25 272 LYS A N 1
ATOM 2215 C CA . LYS A 1 272 ? -3.828 -9.191 17.626 1.00 93.25 272 LYS A CA 1
ATOM 2216 C C . LYS A 1 272 ? -5.235 -8.610 17.640 1.00 93.25 272 LYS A C 1
ATOM 2218 O O . LYS A 1 272 ? -5.515 -7.673 18.401 1.00 93.25 272 LYS A O 1
ATOM 2223 N N . ALA A 1 273 ? -6.094 -9.212 16.839 1.00 92.31 273 ALA A N 1
ATOM 2224 C CA . ALA A 1 273 ? -7.512 -8.934 16.747 1.00 92.31 273 ALA A CA 1
ATOM 2225 C C . ALA A 1 273 ? -8.266 -10.243 16.476 1.00 92.31 273 ALA A C 1
ATOM 2227 O O . ALA A 1 273 ? -7.666 -11.279 16.205 1.00 92.31 273 ALA A O 1
ATOM 2228 N N . ASN A 1 274 ? -9.590 -10.180 16.552 1.00 90.94 274 ASN A N 1
ATOM 2229 C CA . ASN A 1 274 ? -10.477 -11.270 16.171 1.00 90.94 274 ASN A CA 1
ATOM 2230 C C . ASN A 1 274 ? -11.472 -10.737 15.146 1.00 90.94 274 ASN A C 1
ATOM 2232 O O . ASN A 1 274 ? -11.945 -9.600 15.278 1.00 90.94 274 ASN A O 1
ATOM 2236 N N . ILE A 1 275 ? -11.791 -11.571 14.163 1.00 90.88 275 ILE A N 1
ATOM 2237 C CA . ILE A 1 275 ? -12.818 -11.305 13.160 1.00 90.88 275 ILE A CA 1
ATOM 2238 C C . ILE A 1 275 ? -13.905 -12.359 13.319 1.00 90.88 275 ILE A C 1
ATOM 2240 O O . ILE A 1 275 ? -13.603 -13.546 13.426 1.00 90.88 275 ILE A O 1
ATOM 2244 N N . THR A 1 276 ? -15.160 -11.925 13.323 1.00 87.75 276 THR A N 1
ATOM 2245 C CA . THR A 1 276 ? -16.322 -12.809 13.385 1.00 87.75 276 THR A CA 1
ATOM 2246 C C . THR A 1 276 ? -17.027 -12.798 12.037 1.00 87.75 276 THR A C 1
ATOM 2248 O O . THR A 1 276 ? -17.549 -11.764 11.623 1.00 87.75 276 THR A O 1
ATOM 2251 N N . VAL A 1 277 ? -17.054 -13.941 11.356 1.00 83.50 277 VAL A N 1
ATOM 2252 C CA . VAL A 1 277 ? -17.793 -14.132 10.099 1.00 83.50 277 VAL A CA 1
ATOM 2253 C C . VAL A 1 277 ? -18.736 -15.307 10.297 1.00 83.50 277 VAL A C 1
ATOM 2255 O O . VAL A 1 277 ? -18.295 -16.367 10.733 1.00 83.50 277 VAL A O 1
ATOM 2258 N N . ASP A 1 278 ? -20.030 -15.100 10.055 1.00 80.81 278 ASP A N 1
ATOM 2259 C CA . ASP A 1 278 ? -21.076 -16.122 10.215 1.00 80.81 278 ASP A CA 1
ATOM 2260 C C . ASP A 1 278 ? -21.031 -16.847 11.577 1.00 80.81 278 ASP A C 1
ATOM 2262 O O . ASP A 1 278 ? -21.210 -18.057 11.684 1.00 80.81 278 ASP A O 1
ATOM 2266 N N . GLY A 1 279 ? -20.733 -16.093 12.643 1.00 78.62 279 GLY A N 1
ATOM 2267 C CA . GLY A 1 279 ? -20.612 -16.604 14.014 1.00 78.62 279 GLY A CA 1
ATOM 2268 C C . GLY A 1 279 ? -19.278 -17.289 14.340 1.00 78.62 279 GLY A C 1
ATOM 2269 O O . GLY A 1 279 ? -19.004 -17.560 15.508 1.00 78.62 279 GLY A O 1
ATOM 2270 N N . VAL A 1 280 ? -18.410 -17.517 13.352 1.00 83.19 280 VAL A N 1
ATOM 2271 C CA . VAL A 1 280 ? -17.081 -18.103 13.556 1.00 83.19 280 VAL A CA 1
ATOM 2272 C C . VAL A 1 280 ? -16.078 -17.007 13.889 1.00 83.19 280 VAL A C 1
ATOM 2274 O O . VAL A 1 280 ? -15.804 -16.123 13.077 1.00 83.19 280 VAL A O 1
ATOM 2277 N N . VAL A 1 281 ? -15.499 -17.090 15.086 1.00 88.06 281 VAL A N 1
ATOM 2278 C CA . VAL A 1 281 ? -14.436 -16.188 15.538 1.00 88.06 281 VAL A CA 1
ATOM 2279 C C . VAL A 1 281 ? -13.088 -16.725 15.066 1.00 88.06 281 VAL A C 1
ATOM 2281 O O . VAL A 1 281 ? -12.685 -17.819 15.450 1.00 88.06 281 VAL A O 1
ATOM 2284 N N . THR A 1 282 ? -12.384 -15.943 14.253 1.00 90.56 282 THR A N 1
ATOM 2285 C CA . THR A 1 282 ? -11.050 -16.274 13.737 1.00 90.56 282 THR A CA 1
ATOM 2286 C C . THR A 1 282 ? -10.015 -15.308 14.320 1.00 90.56 282 THR A C 1
ATOM 2288 O O . THR A 1 282 ? -10.214 -14.089 14.217 1.00 90.56 282 THR A O 1
ATOM 2291 N N . PRO A 1 283 ? -8.924 -15.806 14.933 1.00 93.31 283 PRO A N 1
ATOM 2292 C CA . PRO A 1 283 ? -7.831 -14.961 15.393 1.00 93.31 283 PRO A CA 1
ATOM 2293 C C . PRO A 1 283 ? -7.038 -14.422 14.201 1.00 93.31 283 PRO A C 1
ATOM 2295 O O . PRO A 1 283 ? -6.709 -15.154 13.267 1.00 93.31 283 PRO A O 1
ATOM 2298 N N . VAL A 1 284 ? -6.720 -13.130 14.235 1.00 94.81 284 VAL A N 1
ATOM 2299 C CA . VAL A 1 284 ? -5.969 -12.450 13.175 1.00 94.81 284 VAL A CA 1
ATOM 2300 C C . VAL A 1 284 ? -4.906 -11.526 13.751 1.00 94.81 284 VAL A C 1
ATOM 2302 O O . VAL A 1 284 ? -4.981 -11.069 14.897 1.00 94.81 284 VAL A O 1
ATOM 2305 N N . ILE A 1 285 ? -3.934 -11.179 12.916 1.00 95.12 285 ILE A N 1
ATOM 2306 C CA . ILE A 1 285 ? -3.071 -10.026 13.150 1.00 95.12 285 ILE A CA 1
ATOM 2307 C C . ILE A 1 285 ? -3.530 -8.888 12.243 1.00 95.12 285 ILE A C 1
ATOM 2309 O O . ILE A 1 285 ? -3.523 -9.029 11.023 1.00 95.12 285 ILE A O 1
ATOM 2313 N N . SER A 1 286 ? -3.851 -7.740 12.838 1.00 95.06 286 SER A N 1
ATOM 2314 C CA . SER A 1 286 ? -3.977 -6.476 12.114 1.00 95.06 286 SER A CA 1
ATOM 2315 C C . SER A 1 286 ? -2.601 -5.827 11.983 1.00 95.06 286 SER A C 1
ATOM 2317 O O . SER A 1 286 ? -1.911 -5.577 12.982 1.00 95.06 286 SER A O 1
ATOM 2319 N N . ILE A 1 287 ? -2.225 -5.521 10.745 1.00 95.56 287 ILE A N 1
ATOM 2320 C CA . ILE A 1 287 ? -1.004 -4.801 10.391 1.00 95.56 287 ILE A CA 1
ATOM 2321 C C . ILE A 1 287 ? -1.421 -3.442 9.859 1.00 95.56 287 ILE A C 1
ATOM 2323 O O . ILE A 1 287 ? -2.196 -3.351 8.912 1.00 95.56 287 ILE A O 1
ATOM 2327 N N . ILE A 1 288 ? -0.899 -2.387 10.472 1.00 95.44 288 ILE A N 1
ATOM 2328 C CA . ILE A 1 288 ? -1.080 -1.008 10.032 1.00 95.44 288 ILE A CA 1
ATOM 2329 C C . ILE A 1 288 ? 0.284 -0.460 9.677 1.00 95.44 288 ILE A C 1
ATOM 2331 O O . ILE A 1 288 ? 1.251 -0.637 10.418 1.00 95.44 288 ILE A O 1
ATOM 2335 N N . MET A 1 289 ? 0.344 0.210 8.541 1.00 93.69 289 MET A N 1
ATOM 2336 C CA . MET A 1 289 ? 1.561 0.669 7.921 1.00 93.69 289 MET A CA 1
ATOM 2337 C C . MET A 1 289 ? 1.398 2.104 7.433 1.00 93.69 289 MET A C 1
ATOM 2339 O O . MET A 1 289 ? 0.335 2.493 6.950 1.00 93.69 289 MET A O 1
ATOM 2343 N N . GLY A 1 290 ? 2.441 2.905 7.599 1.00 92.62 290 GLY A N 1
ATOM 2344 C CA . GLY A 1 290 ? 2.530 4.265 7.094 1.00 92.62 290 GLY A CA 1
ATOM 2345 C C . GLY A 1 290 ? 3.861 4.474 6.396 1.00 92.62 290 GLY A C 1
ATOM 2346 O O . GLY A 1 290 ? 4.884 4.011 6.888 1.00 92.62 290 GLY A O 1
ATOM 2347 N N . ILE A 1 291 ? 3.851 5.145 5.249 1.00 90.44 291 ILE A N 1
ATOM 2348 C CA . ILE A 1 291 ? 5.066 5.433 4.490 1.00 90.44 291 ILE A CA 1
ATOM 2349 C C . ILE A 1 291 ? 4.901 6.678 3.637 1.00 90.44 291 ILE A C 1
ATOM 2351 O O . ILE A 1 291 ? 3.812 6.961 3.141 1.00 90.44 291 ILE A O 1
ATOM 2355 N N . ASN A 1 292 ? 5.987 7.411 3.438 1.00 88.50 292 ASN A N 1
ATOM 2356 C CA . ASN A 1 292 ? 6.062 8.469 2.443 1.00 88.50 292 ASN A CA 1
ATOM 2357 C C . ASN A 1 292 ? 6.708 7.970 1.149 1.00 88.50 292 ASN A C 1
ATOM 2359 O O . ASN A 1 292 ? 7.583 7.095 1.151 1.00 88.50 292 ASN A O 1
ATOM 2363 N N . PHE A 1 293 ? 6.264 8.554 0.044 1.00 79.38 293 PHE A N 1
ATOM 2364 C CA . PHE A 1 293 ? 6.844 8.345 -1.268 1.00 79.38 293 PHE A CA 1
ATOM 2365 C C . PHE A 1 293 ? 7.836 9.460 -1.586 1.00 79.38 293 PHE A C 1
ATOM 2367 O O . PHE A 1 293 ? 7.532 10.646 -1.432 1.00 79.38 293 PHE A O 1
ATOM 2374 N N . LEU A 1 294 ? 9.028 9.057 -2.021 1.00 72.94 294 LEU A N 1
ATOM 2375 C CA . LEU A 1 294 ? 10.123 9.956 -2.393 1.00 72.94 294 LEU A CA 1
ATOM 2376 C C . LEU A 1 294 ? 10.068 10.333 -3.878 1.00 72.94 294 LEU A C 1
ATOM 2378 O O . LEU A 1 294 ? 10.576 11.383 -4.281 1.00 72.94 294 LEU A O 1
ATOM 2382 N N . ASP A 1 295 ? 9.434 9.483 -4.687 1.00 60.34 295 ASP A N 1
ATOM 2383 C CA . ASP A 1 295 ? 9.217 9.693 -6.113 1.00 60.34 295 ASP A CA 1
ATOM 2384 C C . ASP A 1 295 ? 7.745 9.475 -6.484 1.00 60.34 295 ASP A C 1
ATOM 2386 O O . ASP A 1 295 ? 7.013 8.721 -5.841 1.00 60.34 295 ASP A O 1
ATOM 2390 N N . GLY A 1 296 ? 7.297 10.137 -7.547 1.00 55.25 296 GLY A N 1
ATOM 2391 C CA . GLY A 1 296 ? 5.905 10.112 -7.962 1.00 55.25 296 GLY A CA 1
ATOM 2392 C C . GLY A 1 296 ? 5.437 8.821 -8.629 1.00 55.25 296 GLY A C 1
ATOM 2393 O O . GLY A 1 296 ? 4.237 8.655 -8.867 1.00 55.25 296 GLY A O 1
ATOM 2394 N N . ASN A 1 297 ? 6.361 7.904 -8.906 1.00 53.38 297 ASN A N 1
ATOM 2395 C CA . ASN A 1 297 ? 6.080 6.618 -9.542 1.00 53.38 297 ASN A CA 1
ATOM 2396 C C . ASN A 1 297 ? 6.112 5.442 -8.577 1.00 53.38 297 ASN A C 1
ATOM 2398 O O . ASN A 1 297 ? 6.015 4.288 -8.990 1.00 53.38 297 ASN A O 1
ATOM 2402 N N . GLU A 1 298 ? 6.247 5.725 -7.290 1.00 62.09 298 GLU A N 1
ATOM 2403 C CA . GLU A 1 298 ? 6.227 4.688 -6.279 1.00 62.09 298 GLU A CA 1
ATOM 2404 C C . GLU A 1 298 ? 4.811 4.138 -6.123 1.00 62.09 298 GLU A C 1
ATOM 2406 O O . GLU A 1 298 ? 3.823 4.873 -6.027 1.00 62.09 298 GLU A O 1
ATOM 2411 N N . VAL A 1 299 ? 4.712 2.812 -6.135 1.00 65.06 299 VAL A N 1
ATOM 2412 C CA . VAL A 1 299 ? 3.474 2.076 -5.934 1.00 65.06 299 VAL A CA 1
ATOM 2413 C C . VAL A 1 299 ? 3.633 1.166 -4.740 1.00 65.06 299 VAL A C 1
ATOM 2415 O O . VAL A 1 299 ? 4.512 0.310 -4.663 1.00 65.06 299 VAL A O 1
ATOM 2418 N N . PHE A 1 300 ? 2.702 1.325 -3.810 1.00 74.38 300 PHE A N 1
ATOM 2419 C CA . PHE A 1 300 ? 2.556 0.440 -2.677 1.00 74.38 300 PHE A CA 1
ATOM 2420 C C . PHE A 1 300 ? 1.098 0.001 -2.557 1.00 74.38 300 PHE A C 1
ATOM 2422 O O . PHE A 1 300 ? 0.193 0.834 -2.576 1.00 74.38 300 PHE A O 1
ATOM 2429 N N . SER A 1 301 ? 0.865 -1.308 -2.482 1.00 74.25 301 SER A N 1
ATOM 2430 C CA . SER A 1 301 ? -0.469 -1.904 -2.358 1.00 74.25 301 SER A CA 1
ATOM 2431 C C . SER A 1 301 ? -0.421 -3.148 -1.473 1.00 74.25 301 SER A C 1
ATOM 2433 O O . SER A 1 301 ? 0.655 -3.599 -1.079 1.00 74.25 301 SER A O 1
ATOM 2435 N N . ASP A 1 302 ? -1.592 -3.674 -1.134 1.00 78.06 302 ASP A N 1
ATOM 2436 C CA . ASP A 1 302 ? -1.799 -4.807 -0.231 1.00 78.06 302 ASP A CA 1
ATOM 2437 C C . ASP A 1 302 ? -0.940 -6.031 -0.577 1.00 78.06 302 ASP A C 1
ATOM 2439 O O . ASP A 1 302 ? -0.302 -6.593 0.311 1.00 78.06 302 ASP A O 1
ATOM 2443 N N . HIS A 1 303 ? -0.822 -6.395 -1.856 1.00 78.00 303 HIS A N 1
ATOM 2444 C CA . HIS A 1 303 ? 0.000 -7.539 -2.265 1.00 78.00 303 HIS A CA 1
ATOM 2445 C C . HIS A 1 303 ? 1.494 -7.392 -1.910 1.00 78.00 303 HIS A C 1
ATOM 2447 O O . HIS A 1 303 ? 2.141 -8.385 -1.575 1.00 78.00 303 HIS A O 1
ATOM 2453 N N . HIS A 1 304 ? 2.037 -6.167 -1.895 1.00 79.31 304 HIS A N 1
ATOM 2454 C CA . HIS A 1 304 ? 3.417 -5.904 -1.477 1.00 79.31 304 HIS A CA 1
ATOM 2455 C C . HIS A 1 304 ? 3.589 -6.177 0.014 1.00 79.31 304 HIS A C 1
ATOM 2457 O O . HIS A 1 304 ? 4.549 -6.830 0.423 1.00 79.31 304 HIS A O 1
ATOM 2463 N N . LEU A 1 305 ? 2.632 -5.712 0.820 1.00 86.19 305 LEU A N 1
ATOM 2464 C CA . LEU A 1 305 ? 2.641 -5.919 2.261 1.00 86.19 305 LEU A CA 1
ATOM 2465 C C . LEU A 1 305 ? 2.466 -7.403 2.606 1.00 86.19 305 LEU A C 1
ATOM 2467 O O . LEU A 1 305 ? 3.209 -7.927 3.430 1.00 86.19 305 LEU A O 1
ATOM 2471 N N . ILE A 1 306 ? 1.552 -8.103 1.931 1.00 85.44 306 ILE A N 1
ATOM 2472 C CA . ILE A 1 306 ? 1.336 -9.546 2.116 1.00 85.44 306 ILE A CA 1
ATOM 2473 C C . ILE A 1 306 ? 2.603 -10.328 1.766 1.00 85.44 306 ILE A C 1
ATOM 2475 O O . ILE A 1 306 ? 3.020 -11.193 2.533 1.00 85.44 306 ILE A O 1
ATOM 2479 N N . ARG A 1 307 ? 3.264 -9.993 0.651 1.00 80.56 307 ARG A N 1
ATOM 2480 C CA . ARG A 1 307 ? 4.517 -10.643 0.251 1.00 80.56 307 ARG A CA 1
ATOM 2481 C C . ARG A 1 307 ? 5.626 -10.416 1.274 1.00 80.56 307 ARG A C 1
ATOM 2483 O O . ARG A 1 307 ? 6.354 -11.357 1.574 1.00 80.56 307 ARG A O 1
ATOM 2490 N N . ALA A 1 308 ? 5.749 -9.202 1.814 1.00 84.50 308 ALA A N 1
ATOM 2491 C CA . ALA A 1 308 ? 6.709 -8.904 2.875 1.00 84.50 308 ALA A CA 1
ATOM 2492 C C . ALA A 1 308 ? 6.420 -9.740 4.133 1.00 84.50 308 ALA A C 1
ATOM 2494 O O . ALA A 1 308 ? 7.317 -10.382 4.664 1.00 84.50 308 ALA A O 1
ATOM 2495 N N . VAL A 1 309 ? 5.157 -9.834 4.555 1.00 89.12 309 VAL A N 1
ATOM 2496 C CA . VAL A 1 309 ? 4.745 -10.684 5.686 1.00 89.12 309 VAL A CA 1
ATOM 2497 C C . VAL A 1 309 ? 5.084 -12.159 5.446 1.00 89.12 309 VAL A C 1
ATOM 2499 O O . VAL A 1 309 ? 5.639 -12.811 6.327 1.00 89.12 309 VAL A O 1
ATOM 2502 N N . GLN A 1 310 ? 4.785 -12.684 4.256 1.00 87.50 310 GLN A N 1
ATOM 2503 C CA . GLN A 1 310 ? 4.985 -14.096 3.906 1.00 87.50 310 GLN A CA 1
ATOM 2504 C C . GLN A 1 310 ? 6.462 -14.517 3.817 1.00 87.50 310 GLN A C 1
ATOM 2506 O O . GLN A 1 310 ? 6.758 -15.713 3.816 1.00 87.50 310 GLN A O 1
ATOM 2511 N N . ARG A 1 311 ? 7.402 -13.561 3.759 1.00 83.94 311 ARG A N 1
ATOM 2512 C CA . ARG A 1 311 ? 8.841 -13.847 3.906 1.00 83.94 311 ARG A CA 1
ATOM 2513 C C . ARG A 1 311 ? 9.216 -14.218 5.340 1.00 83.94 311 ARG A C 1
ATOM 2515 O O . ARG A 1 311 ? 10.148 -14.993 5.520 1.00 83.94 311 ARG A O 1
ATOM 2522 N N . HIS A 1 312 ? 8.486 -13.689 6.323 1.00 86.44 312 HIS A N 1
ATOM 2523 C CA . HIS A 1 312 ? 8.761 -13.879 7.751 1.00 86.44 312 HIS A CA 1
ATOM 2524 C C . HIS A 1 312 ? 7.875 -14.940 8.395 1.00 86.44 312 HIS A C 1
ATOM 2526 O O . HIS A 1 312 ? 8.316 -15.641 9.300 1.00 86.44 312 HIS A O 1
ATOM 2532 N N . LEU A 1 313 ? 6.625 -15.061 7.943 1.00 87.06 313 LEU A N 1
ATOM 2533 C CA . LEU A 1 313 ? 5.656 -16.018 8.468 1.00 87.06 313 LEU A CA 1
ATOM 2534 C C . LEU A 1 313 ? 5.161 -16.939 7.351 1.00 87.06 313 LEU A C 1
ATOM 2536 O O . LEU A 1 313 ? 4.645 -16.482 6.334 1.00 87.06 313 LEU A O 1
ATOM 2540 N N . HIS A 1 314 ? 5.289 -18.248 7.555 1.00 84.94 314 HIS A N 1
ATOM 2541 C CA . HIS A 1 314 ? 4.771 -19.262 6.635 1.00 84.94 314 HIS A CA 1
ATOM 2542 C C . HIS A 1 314 ? 3.338 -19.668 7.003 1.00 84.94 314 HIS A C 1
ATOM 2544 O O . HIS A 1 314 ? 2.964 -19.631 8.173 1.00 84.94 314 HIS A O 1
ATOM 2550 N N . GLY A 1 315 ? 2.547 -20.080 6.006 1.00 87.00 315 GLY A N 1
ATOM 2551 C CA . GLY A 1 315 ? 1.164 -20.534 6.218 1.00 87.00 315 GLY A CA 1
ATOM 2552 C C . GLY A 1 315 ? 0.214 -19.420 6.665 1.00 87.00 315 GLY A C 1
ATOM 2553 O O . GLY A 1 315 ? -0.652 -19.649 7.508 1.00 87.00 315 GLY A O 1
ATOM 2554 N N . VAL A 1 316 ? 0.428 -18.199 6.166 1.00 91.38 316 VAL A N 1
ATOM 2555 C CA . VAL A 1 316 ? -0.429 -17.041 6.441 1.00 91.38 316 VAL A CA 1
ATOM 2556 C C . VAL A 1 316 ? -1.059 -16.516 5.160 1.00 91.38 316 VAL A C 1
ATOM 2558 O O . VAL A 1 316 ? -0.400 -16.367 4.122 1.00 91.38 316 VAL A O 1
ATOM 2561 N N . SER A 1 317 ? -2.335 -16.167 5.265 1.00 88.12 317 SER A N 1
ATOM 2562 C CA . SER A 1 317 ? -3.145 -15.652 4.171 1.00 88.12 317 SER A CA 1
ATOM 2563 C C . SER A 1 317 ? -3.806 -14.327 4.537 1.00 88.12 317 SER A C 1
ATOM 2565 O O . SER A 1 317 ? -4.099 -14.021 5.695 1.00 88.12 317 SER A O 1
ATOM 2567 N N . HIS A 1 318 ? -4.010 -13.504 3.511 1.00 90.50 318 HIS A N 1
ATOM 2568 C CA . HIS A 1 318 ? -4.720 -12.238 3.627 1.00 90.50 318 HIS A CA 1
ATOM 2569 C C . HIS A 1 318 ? -6.212 -12.476 3.845 1.00 90.50 318 HIS A C 1
ATOM 2571 O O . HIS A 1 318 ? -6.851 -13.220 3.097 1.00 90.50 318 HIS A O 1
ATOM 2577 N N . VAL A 1 319 ? -6.786 -11.784 4.827 1.00 87.94 319 VAL A N 1
ATOM 2578 C CA . VAL A 1 319 ? -8.233 -11.781 5.027 1.00 87.94 319 VAL A CA 1
ATOM 2579 C C . VAL A 1 319 ? -8.875 -10.909 3.950 1.00 87.94 319 VAL A C 1
ATOM 2581 O O . VAL A 1 319 ? -8.687 -9.692 3.914 1.00 87.94 319 VAL A O 1
ATOM 2584 N N . SER A 1 320 ? -9.655 -11.525 3.064 1.00 80.25 320 SER A N 1
ATOM 2585 C CA . SER A 1 320 ? -10.312 -10.818 1.959 1.00 80.25 320 SER A CA 1
ATOM 2586 C C . SER A 1 320 ? -11.212 -9.687 2.465 1.00 80.25 320 SER A C 1
ATOM 2588 O O . SER A 1 320 ? -11.977 -9.860 3.411 1.00 80.25 320 SER A O 1
ATOM 2590 N N . GLY A 1 321 ? -11.104 -8.510 1.841 1.00 76.81 321 GLY A N 1
ATOM 2591 C CA . GLY A 1 321 ? -11.865 -7.322 2.239 1.00 76.81 321 GLY A CA 1
ATOM 2592 C C . GLY A 1 321 ? -11.411 -6.674 3.554 1.00 76.81 321 GLY A C 1
ATOM 2593 O O . GLY A 1 321 ? -12.116 -5.805 4.059 1.00 76.81 321 GLY A O 1
ATOM 2594 N N . SER A 1 322 ? -10.262 -7.074 4.117 1.00 85.62 322 SER A N 1
ATOM 2595 C CA . SER A 1 322 ? -9.677 -6.443 5.314 1.00 85.62 322 SER A CA 1
ATOM 2596 C C . SER A 1 322 ? -8.779 -5.243 5.028 1.00 85.62 322 SER A C 1
ATOM 2598 O O . SER A 1 322 ? -8.435 -4.501 5.946 1.00 85.62 322 SER A O 1
ATOM 2600 N N . SER A 1 323 ? -8.395 -5.050 3.768 1.00 86.00 323 SER A N 1
ATOM 2601 C CA . SER A 1 323 ? -7.470 -4.003 3.368 1.00 86.00 323 SER A CA 1
ATOM 2602 C C . SER A 1 323 ? -8.147 -2.632 3.321 1.00 86.00 323 SER A C 1
ATOM 2604 O O . SER A 1 323 ? -9.130 -2.446 2.602 1.00 86.00 323 SER A O 1
ATOM 2606 N N . PHE A 1 324 ? -7.563 -1.645 3.989 1.00 86.75 324 PHE A N 1
ATOM 2607 C CA . PHE A 1 324 ? -7.873 -0.232 3.808 1.00 86.75 324 PHE A CA 1
ATOM 2608 C C . PHE A 1 324 ? -6.600 0.510 3.405 1.00 86.75 324 PHE A C 1
ATOM 2610 O O . PHE A 1 324 ? -5.574 0.397 4.070 1.00 86.75 324 PHE A O 1
ATOM 2617 N N . VAL A 1 325 ? -6.654 1.279 2.318 1.00 85.50 325 VAL A N 1
ATOM 2618 C CA . VAL A 1 325 ? -5.517 2.054 1.800 1.00 85.50 325 VAL A CA 1
ATOM 2619 C C . VAL A 1 325 ? -5.950 3.499 1.628 1.00 85.50 325 VAL A C 1
ATOM 2621 O O . VAL A 1 325 ? -6.989 3.775 1.033 1.00 85.50 325 VAL A O 1
ATOM 2624 N N . ASN A 1 326 ? -5.136 4.429 2.117 1.00 81.12 326 ASN A N 1
ATOM 2625 C CA . ASN A 1 326 ? -5.356 5.855 1.941 1.00 81.12 326 ASN A CA 1
ATOM 2626 C C . ASN A 1 326 ? -4.053 6.548 1.544 1.00 81.12 326 ASN A C 1
ATOM 2628 O O . ASN A 1 326 ? -3.071 6.516 2.288 1.00 81.12 326 ASN A O 1
ATOM 2632 N N . THR A 1 327 ? -4.063 7.197 0.382 1.00 81.75 327 THR A N 1
ATOM 2633 C CA . THR A 1 327 ? -2.946 8.000 -0.117 1.00 81.75 327 THR A CA 1
ATOM 2634 C C . THR A 1 327 ? -3.323 9.475 -0.072 1.00 81.75 327 THR A C 1
ATOM 2636 O O . THR A 1 327 ? -4.335 9.870 -0.647 1.00 81.75 327 THR A O 1
ATOM 2639 N N . ARG A 1 328 ? -2.499 10.300 0.580 1.00 74.06 328 ARG A N 1
ATOM 2640 C CA . ARG A 1 328 ? -2.695 11.752 0.674 1.00 74.06 328 ARG A CA 1
ATOM 2641 C C . ARG A 1 328 ? -1.530 12.508 0.055 1.00 74.06 328 ARG A C 1
ATOM 2643 O O . ARG A 1 328 ? -0.382 12.081 0.155 1.00 74.06 328 ARG A O 1
ATOM 2650 N N . ILE A 1 329 ? -1.846 13.643 -0.560 1.00 69.56 329 ILE A N 1
ATOM 2651 C CA . ILE A 1 329 ? -0.857 14.629 -0.998 1.00 69.56 329 ILE A CA 1
ATOM 2652 C C . ILE A 1 329 ? -0.420 15.431 0.227 1.00 69.56 329 ILE A C 1
ATOM 2654 O O . ILE A 1 329 ? -1.238 15.756 1.091 1.00 69.56 329 ILE A O 1
ATOM 2658 N N . ILE A 1 330 ? 0.872 15.719 0.318 1.00 70.06 330 ILE A N 1
ATOM 2659 C CA . ILE A 1 330 ? 1.444 16.533 1.382 1.00 70.06 330 ILE A CA 1
ATOM 2660 C C . ILE A 1 330 ? 1.172 18.006 1.045 1.00 70.06 330 ILE A C 1
ATOM 2662 O O . ILE A 1 330 ? 1.525 18.448 -0.053 1.00 70.06 330 ILE A O 1
ATOM 2666 N N . PRO A 1 331 ? 0.522 18.778 1.931 1.00 55.88 331 PRO A N 1
ATOM 2667 C CA . PRO A 1 331 ? 0.280 20.200 1.699 1.00 55.88 331 PRO A CA 1
ATOM 2668 C C . PRO A 1 331 ? 1.587 20.941 1.372 1.00 55.88 331 PRO A C 1
ATOM 2670 O O . PRO A 1 331 ? 2.597 20.726 2.030 1.00 55.88 331 PRO A O 1
ATOM 2673 N N . GLY A 1 332 ? 1.589 21.775 0.326 1.00 53.66 332 GLY A N 1
ATOM 2674 C CA . GLY A 1 332 ? 2.778 22.530 -0.109 1.00 53.66 332 GLY A CA 1
ATOM 2675 C C . GLY A 1 332 ? 3.765 21.779 -1.018 1.00 53.66 332 GLY A C 1
ATOM 2676 O O . GLY A 1 332 ? 4.715 22.388 -1.496 1.00 53.66 332 GLY A O 1
ATOM 2677 N N . SER A 1 333 ? 3.537 20.493 -1.320 1.00 52.50 333 SER A N 1
ATOM 2678 C CA . SER A 1 333 ? 4.413 19.683 -2.196 1.00 52.50 333 SER A CA 1
ATOM 2679 C C . SER A 1 333 ? 4.077 19.738 -3.699 1.00 52.50 333 SER A C 1
ATOM 2681 O O . SER A 1 333 ? 4.680 19.031 -4.507 1.00 52.50 333 SER A O 1
ATOM 2683 N N . SER A 1 334 ? 3.124 20.580 -4.104 1.00 41.53 334 SER A N 1
ATOM 2684 C CA . SER A 1 334 ? 2.691 20.714 -5.497 1.00 41.53 334 SER A CA 1
ATOM 2685 C C . SER A 1 334 ? 3.747 21.412 -6.364 1.00 41.53 334 SER A C 1
ATOM 2687 O O . SER A 1 334 ? 3.888 22.630 -6.310 1.00 41.53 334 SER A O 1
ATOM 2689 N N . LEU A 1 335 ? 4.443 20.642 -7.205 1.00 40.47 335 LEU A N 1
ATOM 2690 C CA . LEU A 1 335 ? 5.130 21.149 -8.397 1.00 40.47 335 LEU A CA 1
ATOM 2691 C C . LEU A 1 335 ? 4.125 21.319 -9.549 1.00 40.47 335 LEU A C 1
ATOM 2693 O O . LEU A 1 335 ? 3.274 20.457 -9.771 1.00 40.47 335 LEU A O 1
ATOM 2697 N N . GLU A 1 336 ? 4.280 22.397 -10.323 1.00 34.25 336 GLU A N 1
ATOM 2698 C CA . GLU A 1 336 ? 3.454 22.805 -11.479 1.00 34.25 336 GLU A CA 1
ATOM 2699 C C . GLU A 1 336 ? 3.410 21.791 -12.649 1.00 34.25 336 GLU A C 1
ATOM 2701 O O . GLU A 1 336 ? 2.785 22.042 -13.675 1.00 34.25 336 GLU A O 1
ATOM 2706 N N . SER A 1 337 ? 4.041 20.623 -12.518 1.00 34.88 337 SER A N 1
ATOM 2707 C CA . SER A 1 337 ? 4.278 19.666 -13.606 1.00 34.88 337 SER A CA 1
ATOM 2708 C C . SER A 1 337 ? 3.656 18.276 -13.408 1.00 34.88 337 SER A C 1
ATOM 2710 O O . SER A 1 337 ? 3.961 17.354 -14.161 1.00 34.88 337 SER A O 1
ATOM 2712 N N . GLY A 1 338 ? 2.761 18.084 -12.431 1.00 37.06 338 GLY A N 1
ATOM 2713 C CA . GLY A 1 338 ? 2.017 16.820 -12.279 1.00 37.06 338 GLY A CA 1
ATOM 2714 C C . GLY A 1 338 ? 2.851 15.620 -11.795 1.00 37.06 338 GLY A C 1
ATOM 2715 O O . GLY A 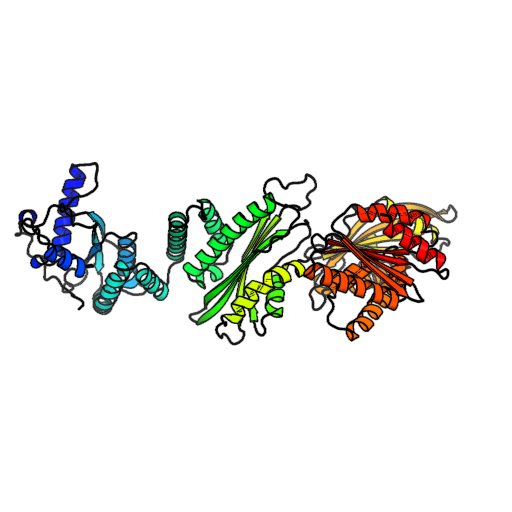1 338 ? 2.356 14.491 -11.786 1.00 37.06 338 GLY A O 1
ATOM 2716 N N . ALA A 1 339 ? 4.093 15.844 -11.354 1.00 37.97 339 ALA A N 1
ATOM 2717 C CA . ALA A 1 339 ? 4.922 14.840 -10.695 1.00 37.97 339 ALA A CA 1
ATOM 2718 C C . ALA A 1 339 ? 4.519 14.707 -9.215 1.00 37.97 339 ALA A C 1
ATOM 2720 O O . ALA A 1 339 ? 4.561 15.681 -8.465 1.00 37.97 339 ALA A O 1
ATOM 2721 N N . LYS A 1 340 ? 4.141 13.498 -8.776 1.00 44.31 340 LYS A N 1
ATOM 2722 C CA . LYS A 1 340 ? 3.721 13.201 -7.391 1.00 44.31 340 LYS A CA 1
ATOM 2723 C C . LYS A 1 340 ? 4.900 13.160 -6.398 1.00 44.31 340 LYS A C 1
ATOM 2725 O O . LYS A 1 340 ? 5.054 12.184 -5.667 1.00 44.31 340 LYS A O 1
ATOM 2730 N N . ARG A 1 341 ? 5.748 14.187 -6.341 1.00 50.19 341 ARG A N 1
A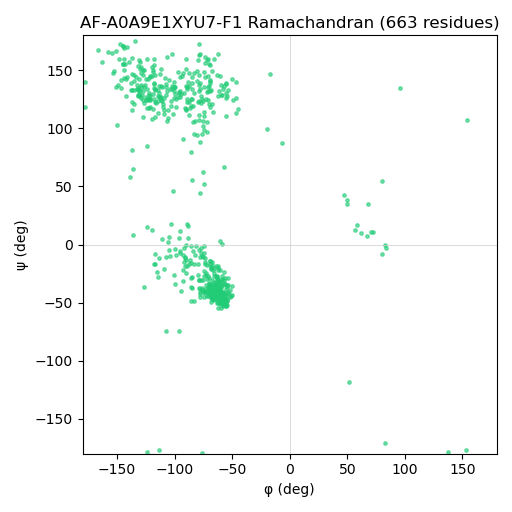TOM 2731 C CA . ARG A 1 341 ? 6.595 14.356 -5.151 1.00 50.19 341 ARG A CA 1
ATOM 2732 C C . ARG A 1 341 ? 5.705 14.769 -3.982 1.00 50.19 341 ARG A C 1
ATOM 2734 O O . ARG A 1 341 ? 4.813 15.589 -4.153 1.00 50.19 341 ARG A O 1
ATOM 2741 N N . GLY A 1 342 ? 5.927 14.165 -2.817 1.00 61.81 342 GLY A N 1
ATOM 2742 C CA . GLY A 1 342 ? 5.190 14.499 -1.600 1.00 61.81 342 GLY A CA 1
ATOM 2743 C C . GLY A 1 342 ? 3.810 13.850 -1.511 1.00 61.81 342 GLY A C 1
ATOM 2744 O O . GLY A 1 342 ? 2.805 14.523 -1.310 1.00 61.81 342 GLY A O 1
ATOM 2745 N N . THR A 1 343 ? 3.744 12.523 -1.628 1.00 74.38 343 THR A N 1
ATOM 2746 C CA . THR A 1 343 ? 2.554 11.762 -1.215 1.00 74.38 343 THR A CA 1
ATOM 2747 C C . THR A 1 343 ? 2.910 10.807 -0.083 1.00 74.38 343 THR A C 1
ATOM 2749 O O . THR A 1 343 ? 4.020 10.286 -0.022 1.00 74.38 343 THR A O 1
ATOM 2752 N N . LEU A 1 344 ? 1.973 10.588 0.834 1.00 86.25 344 LEU A N 1
ATOM 2753 C CA . LEU A 1 344 ? 2.084 9.575 1.879 1.00 86.25 344 LEU A CA 1
ATOM 2754 C C . LEU A 1 344 ? 0.967 8.552 1.733 1.00 86.25 344 LEU A C 1
ATOM 2756 O O . LEU A 1 344 ? -0.127 8.870 1.269 1.00 86.25 344 LEU A O 1
ATOM 2760 N N . CYS A 1 345 ? 1.243 7.324 2.140 1.00 87.62 345 CYS A N 1
ATOM 2761 C CA . CYS A 1 345 ? 0.310 6.215 2.135 1.00 87.62 345 CYS A CA 1
ATOM 2762 C C . CYS A 1 345 ? 0.188 5.666 3.553 1.00 87.62 345 CYS A C 1
ATOM 2764 O O . CYS A 1 345 ? 1.194 5.383 4.201 1.00 87.62 345 CYS A O 1
ATOM 2766 N N . THR A 1 346 ? -1.042 5.498 4.035 1.00 91.50 346 THR A N 1
ATOM 2767 C CA . THR A 1 346 ? -1.311 4.636 5.182 1.00 91.50 346 THR A CA 1
ATOM 2768 C C . THR A 1 346 ? -2.214 3.490 4.768 1.00 91.50 346 THR A C 1
ATOM 2770 O O . THR A 1 346 ? -3.226 3.685 4.096 1.00 91.50 346 THR A O 1
ATOM 2773 N N . MET A 1 347 ? -1.842 2.284 5.172 1.00 91.69 347 MET A N 1
ATOM 2774 C CA . MET A 1 347 ? -2.514 1.042 4.826 1.00 91.69 347 MET A CA 1
ATOM 2775 C C . MET A 1 347 ? -2.758 0.223 6.082 1.00 91.69 347 MET A C 1
ATOM 2777 O O . MET A 1 347 ? -1.912 0.177 6.967 1.00 91.69 347 MET A O 1
ATOM 2781 N N . SER A 1 348 ? -3.895 -0.448 6.147 1.00 93.25 348 SER A N 1
ATOM 2782 C CA . SER A 1 348 ? -4.116 -1.542 7.078 1.00 93.25 348 SER A CA 1
ATOM 2783 C C . SER A 1 348 ? -4.605 -2.766 6.330 1.00 93.25 348 SER A C 1
ATOM 2785 O O . SER A 1 348 ? -5.292 -2.641 5.323 1.00 93.25 348 SER A O 1
ATOM 2787 N N . LEU A 1 349 ? -4.212 -3.941 6.801 1.00 94.00 349 LEU A N 1
ATOM 2788 C CA . LEU A 1 349 ? -4.769 -5.220 6.379 1.00 94.00 349 LEU A CA 1
ATOM 2789 C C . LEU A 1 349 ? -4.674 -6.216 7.526 1.00 94.00 349 LEU A C 1
ATOM 2791 O O . LEU A 1 349 ? -3.953 -5.993 8.506 1.00 94.00 349 LEU A O 1
ATOM 2795 N N . GLU A 1 350 ? -5.385 -7.325 7.397 1.00 94.56 350 GLU A N 1
ATOM 2796 C CA . GLU A 1 350 ? -5.345 -8.406 8.370 1.00 94.56 350 GLU A CA 1
ATOM 2797 C C . GLU A 1 350 ? -4.907 -9.716 7.733 1.00 94.56 350 GLU A C 1
ATOM 2799 O O . GLU A 1 350 ? -5.226 -10.022 6.580 1.00 94.56 350 GLU A O 1
ATOM 2804 N N . ILE A 1 351 ? -4.174 -10.497 8.520 1.00 94.81 351 ILE A N 1
ATOM 2805 C CA . ILE A 1 351 ? -3.703 -11.828 8.150 1.00 94.81 351 ILE A CA 1
ATOM 2806 C C . ILE A 1 351 ? -4.221 -12.865 9.143 1.00 94.81 351 ILE A C 1
ATOM 2808 O O . ILE A 1 351 ? -4.296 -12.607 10.348 1.00 94.81 351 ILE A O 1
ATOM 2812 N N . ALA A 1 352 ? -4.539 -14.046 8.630 1.00 93.56 352 ALA A N 1
ATOM 2813 C CA . ALA A 1 352 ? -4.877 -15.227 9.411 1.00 93.56 352 ALA A CA 1
ATOM 2814 C C . ALA A 1 352 ? -3.879 -16.344 9.091 1.00 93.56 352 ALA A C 1
ATOM 2816 O O . ALA A 1 352 ? -3.310 -16.376 7.998 1.00 93.56 352 ALA A O 1
ATOM 2817 N N . LYS A 1 353 ? -3.659 -17.259 10.037 1.00 92.88 353 LYS A N 1
ATOM 2818 C CA . LYS A 1 353 ? -2.986 -18.520 9.719 1.00 92.88 353 LYS A CA 1
ATOM 2819 C C . LYS A 1 353 ? -3.947 -19.420 8.952 1.00 92.88 353 LYS A C 1
ATOM 2821 O O . LYS A 1 353 ? -5.142 -19.446 9.251 1.00 92.88 353 LYS A O 1
ATOM 2826 N N . ASP A 1 354 ? -3.423 -20.181 8.002 1.00 89.69 354 ASP A N 1
ATOM 2827 C CA . ASP A 1 354 ? -4.222 -21.091 7.174 1.00 89.69 354 ASP A CA 1
ATOM 2828 C C . ASP A 1 354 ? -4.874 -22.203 8.016 1.00 89.69 354 ASP A C 1
ATOM 2830 O O . ASP A 1 354 ? -5.973 -22.667 7.713 1.00 89.69 354 ASP A O 1
ATOM 2834 N N . ASP A 1 355 ? -4.235 -22.572 9.130 1.00 88.50 355 ASP A N 1
ATOM 2835 C CA . ASP A 1 355 ? -4.750 -23.515 10.129 1.00 88.50 355 ASP A CA 1
ATOM 2836 C C . ASP A 1 355 ? -5.735 -22.884 11.136 1.00 88.50 355 ASP A C 1
ATOM 2838 O O . ASP A 1 355 ? -6.255 -23.578 12.010 1.00 88.50 355 ASP A O 1
ATOM 2842 N N . LYS A 1 356 ? -6.004 -21.575 11.018 1.00 85.56 356 LYS A N 1
ATOM 2843 C CA . LYS A 1 356 ? -6.846 -20.763 11.916 1.00 85.56 356 LYS A CA 1
ATOM 2844 C C . LYS A 1 356 ? -6.390 -20.743 13.381 1.00 85.56 356 LYS A C 1
ATOM 2846 O O . LYS A 1 356 ? -7.169 -20.358 14.256 1.00 85.56 356 LYS A O 1
ATOM 2851 N N . SER A 1 357 ? -5.149 -21.136 13.665 1.00 88.88 357 SER A N 1
ATOM 2852 C CA . SER A 1 357 ? -4.571 -21.048 15.004 1.00 88.88 357 SER A CA 1
ATOM 2853 C C . SER A 1 357 ? -4.221 -19.602 15.376 1.00 88.88 357 SER A C 1
ATOM 2855 O O . SER A 1 357 ? -4.120 -18.715 14.526 1.00 88.88 357 SER A O 1
ATOM 2857 N N . ASP A 1 358 ? -4.047 -19.343 16.674 1.00 91.19 358 ASP A N 1
ATOM 2858 C CA . ASP A 1 358 ? -3.617 -18.028 17.153 1.00 91.19 358 ASP A CA 1
ATOM 2859 C C . ASP A 1 358 ? -2.121 -17.783 16.852 1.00 91.19 358 ASP A C 1
ATOM 2861 O O . ASP A 1 358 ? -1.304 -18.698 16.689 1.00 91.19 358 ASP A O 1
ATOM 2865 N N . PHE A 1 359 ? -1.740 -16.513 16.778 1.00 92.31 359 PHE A N 1
ATOM 2866 C CA . PHE A 1 359 ? -0.364 -16.087 16.547 1.00 92.31 359 PHE A CA 1
ATOM 2867 C C . PHE A 1 359 ? 0.452 -16.075 17.839 1.00 92.31 359 PHE A C 1
ATOM 2869 O O . PHE A 1 359 ? -0.056 -15.777 18.919 1.00 92.31 359 PHE A O 1
ATOM 2876 N N . SER A 1 360 ? 1.745 -16.364 17.756 1.00 90.69 360 SER A N 1
ATOM 2877 C CA . SER A 1 360 ? 2.633 -16.294 18.915 1.00 90.69 360 SER A CA 1
ATOM 2878 C C . SER A 1 360 ? 3.048 -14.843 19.215 1.00 90.69 360 SER A C 1
ATOM 2880 O O . SER A 1 360 ? 2.917 -13.942 18.384 1.00 90.69 360 SER A O 1
ATOM 2882 N N . LEU A 1 361 ? 3.562 -14.585 20.423 1.00 89.19 361 LEU A N 1
ATOM 2883 C CA . LEU A 1 361 ? 4.195 -13.292 20.725 1.00 89.19 361 LEU A CA 1
ATOM 2884 C C . LEU A 1 361 ? 5.474 -13.074 19.907 1.00 89.19 361 LEU A C 1
ATOM 2886 O O . LEU A 1 361 ? 5.854 -11.927 19.682 1.00 89.19 361 LEU A O 1
ATOM 2890 N N . GLU A 1 362 ? 6.122 -14.151 19.468 1.00 89.50 362 GLU A N 1
ATOM 2891 C CA . GLU A 1 362 ? 7.327 -14.071 18.652 1.00 89.50 362 GLU A CA 1
ATOM 2892 C C . GLU A 1 362 ? 6.997 -13.669 17.214 1.00 89.50 362 GLU A C 1
ATOM 2894 O O . GLU A 1 362 ? 7.634 -12.760 16.686 1.00 89.50 362 GLU A O 1
ATOM 2899 N N . ASP A 1 363 ? 5.908 -14.205 16.649 1.00 89.94 363 ASP A N 1
ATOM 2900 C CA . ASP A 1 363 ? 5.377 -13.807 15.335 1.00 89.94 363 ASP A CA 1
ATOM 2901 C C . ASP A 1 363 ? 5.198 -12.277 15.292 1.00 89.94 363 ASP A C 1
ATOM 2903 O O . ASP A 1 363 ? 5.625 -11.586 14.369 1.00 89.94 363 ASP A O 1
ATOM 2907 N N . MET A 1 364 ? 4.633 -11.722 16.368 1.00 91.38 364 MET A N 1
ATOM 2908 C CA . MET A 1 364 ? 4.411 -10.286 16.534 1.00 91.38 364 MET A CA 1
ATOM 2909 C C . MET A 1 364 ? 5.706 -9.474 16.640 1.00 91.38 364 MET A C 1
ATOM 2911 O O . MET A 1 364 ? 5.745 -8.331 16.180 1.00 91.38 364 MET A O 1
ATOM 2915 N N . ARG A 1 365 ? 6.743 -10.011 17.294 1.00 90.62 365 ARG A N 1
ATOM 2916 C CA . ARG A 1 365 ? 8.037 -9.328 17.450 1.00 90.62 365 ARG A CA 1
ATOM 2917 C C . ARG A 1 365 ? 8.794 -9.279 16.135 1.00 90.62 365 ARG A C 1
ATOM 2919 O O . ARG A 1 365 ? 9.278 -8.205 15.785 1.00 90.62 365 ARG A O 1
ATOM 2926 N N . ILE A 1 366 ? 8.829 -10.392 15.406 1.00 91.81 366 ILE A N 1
ATOM 2927 C CA . ILE A 1 366 ? 9.466 -10.483 14.090 1.00 91.81 366 ILE A CA 1
ATOM 2928 C C . ILE A 1 366 ? 8.828 -9.464 13.141 1.00 91.81 366 ILE A C 1
ATOM 2930 O O . ILE A 1 366 ? 9.528 -8.615 12.596 1.00 91.81 366 ILE A O 1
ATOM 2934 N N . LEU A 1 367 ? 7.493 -9.437 13.045 1.00 91.75 367 LEU A N 1
ATOM 2935 C CA . LEU A 1 367 ? 6.795 -8.464 12.196 1.00 91.75 367 LEU A CA 1
ATOM 2936 C C . LEU A 1 367 ? 7.017 -7.003 12.622 1.00 91.75 367 LEU A C 1
ATOM 2938 O O . LEU A 1 367 ? 6.974 -6.107 11.792 1.00 91.75 367 LEU A O 1
ATOM 2942 N N . ARG A 1 368 ? 7.227 -6.701 13.906 1.00 91.19 368 ARG A N 1
ATOM 2943 C CA . ARG A 1 368 ? 7.529 -5.315 14.314 1.00 91.19 368 ARG A CA 1
ATOM 2944 C C . ARG A 1 368 ? 8.957 -4.900 13.982 1.00 91.19 368 ARG A C 1
ATOM 2946 O O . ARG A 1 368 ? 9.183 -3.713 13.776 1.00 91.19 368 ARG A O 1
ATOM 2953 N N . ARG A 1 369 ? 9.894 -5.850 13.988 1.00 88.00 369 ARG A N 1
ATOM 2954 C CA . ARG A 1 369 ? 11.321 -5.588 13.798 1.00 88.00 369 ARG A CA 1
ATOM 2955 C C . ARG A 1 369 ? 11.705 -5.545 12.322 1.00 88.00 369 ARG A C 1
ATOM 2957 O O . ARG A 1 369 ? 12.346 -4.592 11.915 1.00 88.00 369 ARG A O 1
ATOM 2964 N N . GLU A 1 370 ? 11.283 -6.539 11.545 1.00 86.81 370 GLU A N 1
ATOM 2965 C CA . GLU A 1 370 ? 11.803 -6.767 10.186 1.00 86.81 370 GLU A CA 1
ATOM 2966 C C . GLU A 1 370 ? 10.968 -6.083 9.090 1.00 86.81 370 GLU A C 1
ATOM 2968 O O . GLU A 1 370 ? 11.486 -5.660 8.059 1.00 86.81 370 GLU A O 1
ATOM 2973 N N . LEU A 1 371 ? 9.652 -5.949 9.298 1.00 88.19 371 LEU A N 1
ATOM 2974 C CA . LEU A 1 371 ? 8.729 -5.443 8.274 1.00 88.19 371 LEU A CA 1
ATOM 2975 C C . LEU A 1 371 ? 9.019 -4.005 7.804 1.00 88.19 371 LEU A C 1
ATOM 2977 O O . LEU A 1 371 ? 8.835 -3.752 6.613 1.00 88.19 371 LEU A O 1
ATOM 2981 N N . PRO A 1 372 ? 9.435 -3.052 8.670 1.00 87.19 372 PRO A N 1
ATOM 2982 C CA . PRO A 1 372 ? 9.775 -1.702 8.225 1.00 87.19 372 PRO A CA 1
ATOM 2983 C C . PRO A 1 372 ? 10.828 -1.686 7.110 1.00 87.19 372 PRO A C 1
ATOM 2985 O O . PRO A 1 372 ? 10.606 -1.028 6.094 1.00 87.19 372 PRO A O 1
ATOM 2988 N N . ASP A 1 373 ? 11.912 -2.447 7.266 1.00 78.06 373 ASP A N 1
ATOM 2989 C CA . ASP A 1 373 ? 13.026 -2.485 6.311 1.00 78.06 373 ASP A CA 1
ATOM 2990 C C . ASP A 1 373 ? 12.653 -3.264 5.044 1.00 78.06 373 ASP A C 1
ATOM 2992 O O . ASP A 1 373 ? 12.902 -2.819 3.920 1.00 78.06 373 ASP A O 1
ATOM 2996 N N . ASP A 1 374 ? 11.955 -4.388 5.203 1.00 74.25 374 ASP A N 1
ATOM 2997 C CA . ASP A 1 374 ? 11.506 -5.214 4.083 1.00 74.25 374 ASP A CA 1
ATOM 2998 C C . ASP A 1 374 ? 10.561 -4.472 3.138 1.00 74.25 374 ASP A C 1
ATOM 3000 O O . ASP A 1 374 ? 10.597 -4.663 1.916 1.00 74.25 374 ASP A O 1
ATOM 3004 N N . ILE A 1 375 ? 9.702 -3.611 3.683 1.00 75.56 375 ILE A N 1
ATOM 3005 C CA . ILE A 1 375 ? 8.762 -2.856 2.865 1.00 75.56 375 ILE A CA 1
ATOM 3006 C C . ILE A 1 375 ? 9.478 -1.787 2.046 1.00 75.56 375 ILE A C 1
ATOM 3008 O O . ILE A 1 375 ? 9.116 -1.617 0.883 1.00 75.56 375 ILE A O 1
ATOM 3012 N N . ILE A 1 376 ? 10.515 -1.128 2.577 1.00 71.62 376 ILE A N 1
ATOM 3013 C CA . ILE A 1 376 ? 11.324 -0.182 1.787 1.00 71.62 376 ILE A CA 1
ATOM 3014 C C . ILE A 1 376 ? 11.806 -0.860 0.496 1.00 71.62 376 ILE A C 1
ATOM 3016 O O . ILE A 1 376 ? 11.692 -0.283 -0.584 1.00 71.62 376 ILE A O 1
ATOM 3020 N N . ASN A 1 377 ? 12.241 -2.116 0.604 1.00 62.78 377 ASN A N 1
ATOM 3021 C CA . ASN A 1 377 ? 12.735 -2.920 -0.514 1.00 62.78 377 ASN A CA 1
ATOM 3022 C C . ASN A 1 377 ? 11.629 -3.509 -1.410 1.00 62.78 377 ASN A C 1
ATOM 3024 O O . ASN A 1 377 ? 11.923 -4.058 -2.472 1.00 62.78 377 ASN A O 1
ATOM 3028 N N . THR A 1 378 ? 10.364 -3.439 -0.987 1.00 62.16 378 THR A N 1
ATOM 3029 C CA . THR A 1 378 ? 9.205 -3.992 -1.713 1.00 62.16 378 THR A CA 1
ATOM 3030 C C . THR A 1 378 ? 8.367 -2.898 -2.388 1.00 62.16 378 THR A C 1
ATOM 3032 O O . THR A 1 378 ? 7.425 -3.208 -3.113 1.00 62.16 378 THR A O 1
ATOM 3035 N N . ILE A 1 379 ? 8.687 -1.617 -2.177 1.00 62.34 379 ILE A N 1
ATOM 3036 C CA . ILE A 1 379 ? 8.051 -0.515 -2.907 1.00 62.34 379 ILE A CA 1
ATOM 3037 C C . ILE A 1 379 ? 8.467 -0.609 -4.366 1.00 62.34 379 ILE A C 1
ATOM 3039 O O . ILE A 1 379 ? 9.632 -0.426 -4.722 1.00 62.34 379 ILE A O 1
ATOM 3043 N N . GLU A 1 380 ? 7.488 -0.882 -5.218 1.00 53.53 380 GLU A N 1
ATOM 3044 C CA . GLU A 1 380 ? 7.696 -0.842 -6.650 1.00 53.53 380 GLU A CA 1
ATOM 3045 C C . GLU A 1 380 ? 7.899 0.609 -7.056 1.00 53.53 380 GLU A C 1
ATOM 3047 O O . GLU A 1 380 ? 7.005 1.445 -6.928 1.00 53.53 380 GLU A O 1
ATOM 3052 N N . GLN A 1 381 ? 9.064 0.914 -7.606 1.00 46.62 381 GLN A N 1
ATOM 3053 C CA . GLN A 1 381 ? 9.137 2.014 -8.543 1.00 46.62 381 GLN A CA 1
ATOM 3054 C C . GLN A 1 381 ? 8.515 1.480 -9.821 1.00 46.62 381 GLN A C 1
ATOM 3056 O O . GLN A 1 381 ? 9.122 0.659 -10.515 1.00 46.62 381 GLN A O 1
ATOM 3061 N N . LEU A 1 382 ? 7.294 1.925 -10.143 1.00 41.19 382 LEU A N 1
ATOM 3062 C CA . LEU A 1 382 ? 6.899 1.880 -11.539 1.00 41.19 382 LEU A CA 1
ATOM 3063 C C . LEU A 1 382 ? 8.002 2.656 -12.234 1.00 41.19 382 LEU A C 1
ATOM 3065 O O . LEU A 1 382 ? 8.119 3.863 -12.036 1.00 41.19 382 LEU A O 1
ATOM 3069 N N . MET A 1 383 ? 8.846 1.979 -13.013 1.00 35.12 383 MET A N 1
ATOM 3070 C CA . MET A 1 383 ? 9.653 2.721 -13.957 1.00 35.12 383 MET A CA 1
ATOM 3071 C C . MET A 1 383 ? 8.657 3.616 -14.670 1.00 35.12 383 MET A C 1
ATOM 3073 O O . MET A 1 383 ? 7.648 3.112 -15.192 1.00 35.12 383 MET A O 1
ATOM 3077 N N . HIS A 1 384 ? 8.906 4.929 -14.648 1.00 33.88 384 HIS A N 1
ATOM 3078 C CA . HIS A 1 384 ? 8.394 5.741 -15.725 1.00 33.88 384 HIS A CA 1
ATOM 3079 C C . HIS A 1 384 ? 8.738 4.924 -16.968 1.00 33.88 384 HIS A C 1
ATOM 3081 O O . HIS A 1 384 ? 9.923 4.650 -17.190 1.00 33.88 384 HIS A O 1
ATOM 3087 N N . PRO A 1 385 ? 7.755 4.441 -17.740 1.00 35.53 385 PRO A N 1
ATOM 3088 C CA . PRO A 1 385 ? 8.058 4.282 -19.139 1.00 35.53 385 PRO A CA 1
ATOM 3089 C C . PRO A 1 385 ? 8.735 5.569 -19.549 1.00 35.53 385 PRO A C 1
ATOM 3091 O O . PRO A 1 385 ? 8.108 6.604 -19.327 1.00 35.53 385 PRO A O 1
ATOM 3094 N N . LEU A 1 386 ? 10.028 5.477 -19.885 1.00 33.66 386 LEU A N 1
ATOM 3095 C CA . LEU A 1 386 ? 10.940 6.591 -20.109 1.00 33.66 386 LEU A CA 1
ATOM 3096 C C . LEU A 1 386 ? 10.122 7.844 -20.387 1.00 33.66 386 LEU A C 1
ATOM 3098 O O . LEU A 1 386 ? 9.577 7.983 -21.478 1.00 33.66 386 LEU A O 1
ATOM 3102 N N . PHE A 1 387 ? 9.938 8.704 -19.378 1.00 30.19 387 PHE A N 1
ATOM 3103 C CA . PHE A 1 387 ? 9.294 9.996 -19.591 1.00 30.19 387 PHE A CA 1
ATOM 3104 C C . PHE A 1 387 ? 10.344 10.864 -20.286 1.00 30.19 387 PHE A C 1
ATOM 3106 O O . PHE A 1 387 ? 10.827 11.854 -19.755 1.00 30.19 387 PHE A O 1
ATOM 3113 N N . MET A 1 388 ? 10.759 10.444 -21.476 1.00 34.16 388 MET A N 1
ATOM 3114 C CA . MET A 1 388 ? 11.085 11.391 -22.506 1.00 34.16 388 MET A CA 1
ATOM 3115 C C . MET A 1 388 ? 9.730 11.732 -23.119 1.00 34.16 388 MET A C 1
ATOM 3117 O O . MET A 1 388 ? 9.142 10.871 -23.779 1.00 34.16 388 MET A O 1
ATOM 3121 N N . PRO A 1 389 ? 9.156 12.925 -22.858 1.00 34.31 389 PRO A N 1
ATOM 3122 C CA . PRO A 1 389 ? 8.091 13.408 -23.726 1.00 34.31 389 PRO A CA 1
ATOM 3123 C C . PRO A 1 389 ? 8.581 13.209 -25.153 1.00 34.31 389 PRO A C 1
ATOM 3125 O O . PRO A 1 389 ? 9.708 13.604 -25.432 1.00 34.31 389 PRO A O 1
ATOM 3128 N N . HIS A 1 390 ? 7.778 12.512 -25.962 1.00 46.34 390 HIS A N 1
ATOM 3129 C CA . HIS A 1 390 ? 7.982 12.216 -27.379 1.00 46.34 390 HIS A CA 1
ATOM 3130 C C . HIS A 1 390 ? 9.210 12.945 -27.942 1.00 46.34 390 HIS A C 1
ATOM 3132 O O . HIS A 1 390 ? 9.100 14.103 -28.348 1.00 46.34 390 HIS A O 1
ATOM 3138 N N . ASN A 1 391 ? 10.395 12.327 -27.830 1.00 62.47 391 ASN A N 1
ATOM 3139 C CA . ASN A 1 391 ? 11.626 13.005 -28.203 1.00 62.47 391 ASN A CA 1
ATOM 3140 C C . ASN A 1 391 ? 11.612 13.097 -29.728 1.00 62.47 391 ASN A C 1
ATOM 3142 O O . ASN A 1 391 ? 11.892 12.127 -30.439 1.00 62.47 391 ASN A O 1
ATOM 3146 N N . GLU A 1 392 ? 11.169 14.249 -30.232 1.00 67.88 392 GLU A N 1
ATOM 3147 C CA . GLU A 1 392 ? 11.067 14.478 -31.665 1.00 67.88 392 GLU A CA 1
ATOM 3148 C C . GLU A 1 392 ? 12.437 14.325 -32.324 1.00 67.88 392 GLU A C 1
ATOM 3150 O O . GLU A 1 392 ? 12.501 13.854 -33.457 1.00 67.88 392 GLU A O 1
ATOM 3155 N N . GLU A 1 393 ? 13.529 14.627 -31.615 1.00 70.12 393 GLU A N 1
ATOM 3156 C CA . GLU A 1 393 ? 14.888 14.429 -32.116 1.00 70.12 393 GLU A CA 1
ATOM 3157 C C . GLU A 1 393 ? 15.224 12.945 -32.272 1.00 70.12 393 GLU A C 1
ATOM 3159 O O . GLU A 1 393 ? 15.715 12.557 -33.328 1.00 70.12 393 GLU A O 1
ATOM 3164 N N . GLU A 1 394 ? 14.897 12.094 -31.294 1.00 73.62 394 GLU A N 1
ATOM 3165 C CA . GLU A 1 394 ? 15.080 10.636 -31.408 1.00 73.62 394 GLU A CA 1
ATOM 3166 C C . GLU A 1 394 ? 14.196 10.036 -32.498 1.00 73.62 394 GLU A C 1
ATOM 3168 O O . GLU A 1 394 ? 14.665 9.254 -33.323 1.00 73.62 394 GLU A O 1
ATOM 3173 N N . THR A 1 395 ? 12.931 10.453 -32.571 1.00 81.19 395 THR A N 1
ATOM 3174 C CA . THR A 1 395 ? 12.010 9.988 -33.617 1.00 81.19 395 THR A CA 1
ATOM 3175 C C . THR A 1 395 ? 12.528 10.390 -34.999 1.00 81.19 395 THR A C 1
ATOM 3177 O O . THR A 1 395 ? 12.507 9.595 -35.940 1.00 81.19 395 THR A O 1
ATOM 3180 N N . MET A 1 396 ? 13.042 11.615 -35.142 1.00 82.00 396 MET A N 1
ATOM 3181 C CA . MET A 1 396 ? 13.653 12.086 -36.384 1.00 82.00 396 MET A CA 1
ATOM 3182 C C . MET A 1 396 ? 14.982 11.378 -36.672 1.00 82.00 396 MET A C 1
ATOM 3184 O O . MET A 1 396 ? 15.241 11.041 -37.827 1.00 82.00 396 MET A O 1
ATOM 3188 N N . HIS A 1 397 ? 15.794 11.088 -35.657 1.00 84.25 397 HIS A N 1
ATOM 3189 C CA . HIS A 1 397 ? 17.022 10.308 -35.782 1.00 84.25 397 HIS A CA 1
ATOM 3190 C C . HIS A 1 397 ? 16.735 8.882 -36.272 1.00 84.25 397 HIS A C 1
ATOM 3192 O O . HIS A 1 397 ? 17.392 8.402 -37.198 1.00 84.25 397 HIS A O 1
ATOM 3198 N N . ASP A 1 398 ? 15.717 8.223 -35.725 1.00 86.75 398 ASP A N 1
ATOM 3199 C CA . ASP A 1 398 ? 15.265 6.897 -36.145 1.00 86.75 398 ASP A CA 1
ATOM 3200 C C . ASP A 1 398 ? 14.747 6.921 -37.583 1.00 86.75 398 ASP A C 1
ATOM 3202 O O . ASP A 1 398 ? 15.146 6.101 -38.414 1.00 86.75 398 ASP A O 1
ATOM 3206 N N . ILE A 1 399 ? 13.930 7.920 -37.922 1.00 89.19 399 ILE A N 1
ATOM 3207 C CA . ILE A 1 399 ? 13.459 8.153 -39.289 1.00 89.19 399 ILE A CA 1
ATOM 3208 C C . ILE A 1 399 ? 14.642 8.305 -40.260 1.00 89.19 399 ILE A C 1
ATOM 3210 O O . ILE A 1 399 ? 14.654 7.685 -41.329 1.00 89.19 399 ILE A O 1
ATOM 3214 N N . MET A 1 400 ? 15.645 9.113 -39.911 1.00 88.00 400 MET A N 1
ATOM 3215 C CA . MET A 1 400 ? 16.818 9.341 -40.758 1.00 88.00 400 MET A CA 1
ATOM 3216 C C . MET A 1 400 ? 17.664 8.074 -40.882 1.00 88.00 400 MET A C 1
ATOM 3218 O O . MET A 1 400 ? 18.049 7.699 -41.993 1.00 88.00 400 MET A O 1
ATOM 3222 N N . THR A 1 401 ? 17.868 7.360 -39.775 1.00 88.25 401 THR A N 1
ATOM 3223 C CA . THR A 1 401 ? 18.600 6.093 -39.720 1.00 88.25 401 THR A CA 1
ATOM 3224 C C . THR A 1 401 ? 17.953 5.062 -40.641 1.00 88.25 401 THR A C 1
ATOM 3226 O O . THR A 1 401 ? 18.615 4.540 -41.541 1.00 88.25 401 THR A O 1
ATOM 3229 N N . LEU A 1 402 ? 16.645 4.828 -40.511 1.00 91.62 402 LEU A N 1
ATOM 3230 C CA . LEU A 1 402 ? 15.903 3.907 -41.375 1.00 91.62 402 LEU A CA 1
ATOM 3231 C C . LEU A 1 402 ? 15.887 4.368 -42.840 1.00 91.62 402 LEU A C 1
ATOM 3233 O O . LEU A 1 402 ? 15.940 3.543 -43.756 1.00 91.62 402 LEU A O 1
ATOM 3237 N N . SER A 1 403 ? 15.878 5.680 -43.096 1.00 90.94 403 SER A N 1
ATOM 3238 C CA . SER A 1 403 ? 15.884 6.224 -44.459 1.00 90.94 403 SER A CA 1
ATOM 3239 C C . SER A 1 403 ? 17.160 5.846 -45.212 1.00 90.94 403 SER A C 1
ATOM 3241 O O . SER A 1 403 ? 17.092 5.530 -46.405 1.00 90.94 403 SER A O 1
ATOM 3243 N N . THR A 1 404 ? 18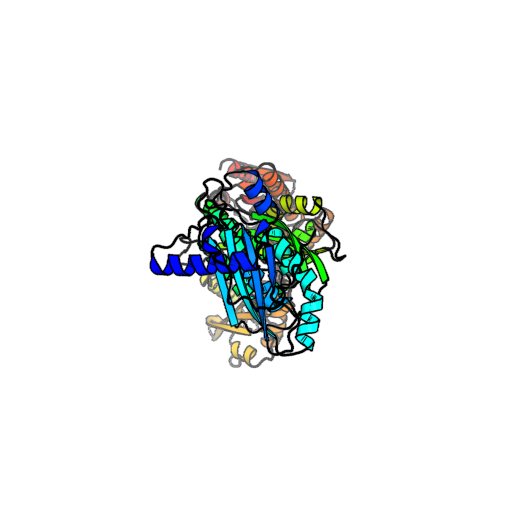.313 5.805 -44.533 1.00 90.06 404 THR A N 1
ATOM 3244 C CA . THR A 1 404 ? 19.594 5.381 -45.138 1.00 90.06 404 THR A CA 1
ATOM 3245 C C . THR A 1 404 ? 19.646 3.890 -45.496 1.00 90.06 404 THR A C 1
ATOM 3247 O O . THR A 1 404 ? 20.440 3.491 -46.357 1.00 90.06 404 THR A O 1
ATOM 3250 N N . GLN A 1 405 ? 18.781 3.072 -44.885 1.00 91.06 405 GLN A N 1
ATOM 3251 C CA . GLN A 1 405 ? 18.692 1.632 -45.144 1.00 91.06 405 GLN A CA 1
ATOM 3252 C C . GLN A 1 405 ? 17.900 1.310 -46.419 1.00 91.06 405 GLN A C 1
ATOM 3254 O O . GLN A 1 405 ? 18.164 0.294 -47.054 1.00 91.06 405 GLN A O 1
ATOM 3259 N N . LEU A 1 406 ? 16.981 2.187 -46.839 1.00 90.94 406 LEU A N 1
ATOM 3260 C CA . LEU A 1 406 ? 16.210 2.033 -48.079 1.00 90.94 406 LEU A CA 1
ATOM 3261 C C . LEU A 1 406 ? 17.013 2.532 -49.295 1.00 90.94 406 LEU A C 1
ATOM 3263 O O . LEU A 1 406 ? 17.003 3.728 -49.619 1.00 90.94 406 LEU A O 1
ATOM 3267 N N . ARG A 1 407 ? 17.705 1.621 -49.985 1.00 88.81 407 ARG A N 1
ATOM 3268 C CA . ARG A 1 407 ? 18.598 1.888 -51.131 1.00 88.81 407 ARG A CA 1
ATOM 3269 C C . ARG A 1 407 ? 18.045 1.394 -52.471 1.00 88.81 407 ARG A C 1
ATOM 3271 O O . ARG A 1 407 ? 18.436 1.915 -53.519 1.00 88.81 407 ARG A O 1
ATOM 3278 N N . TYR A 1 408 ? 17.110 0.447 -52.464 1.00 89.88 408 TYR A N 1
ATOM 3279 C CA . TYR A 1 408 ? 16.523 -0.154 -53.660 1.00 89.88 408 TYR A CA 1
ATOM 3280 C C . TYR A 1 408 ? 14.990 -0.159 -53.615 1.00 89.88 408 TYR A C 1
ATOM 3282 O O . TYR A 1 408 ? 14.362 -0.122 -52.564 1.00 89.88 408 TYR A O 1
ATOM 3290 N N . LEU A 1 409 ? 14.354 -0.224 -54.791 1.00 86.44 409 LEU A N 1
ATOM 3291 C CA . LEU A 1 409 ? 12.885 -0.220 -54.917 1.00 86.44 409 LEU A CA 1
ATOM 3292 C C . LEU A 1 409 ? 12.231 -1.502 -54.362 1.00 86.44 409 LEU A C 1
ATOM 3294 O O . LEU A 1 409 ? 11.033 -1.526 -54.082 1.00 86.44 409 LEU A O 1
ATOM 3298 N N . ARG A 1 410 ? 13.016 -2.581 -54.268 1.00 88.31 410 ARG A N 1
ATOM 3299 C CA . ARG A 1 410 ? 12.590 -3.884 -53.745 1.00 88.31 410 ARG A CA 1
ATOM 3300 C C . ARG A 1 410 ? 12.836 -4.034 -52.244 1.00 88.31 410 ARG A C 1
ATOM 3302 O O . ARG A 1 410 ? 12.461 -5.069 -51.709 1.00 88.31 410 ARG A O 1
ATOM 3309 N N . ASP A 1 411 ? 13.441 -3.043 -51.592 1.00 89.75 411 ASP A N 1
ATOM 3310 C CA . ASP A 1 411 ? 13.686 -3.121 -50.156 1.00 89.75 411 ASP A CA 1
ATOM 3311 C C . ASP A 1 411 ? 12.359 -3.221 -49.406 1.00 89.75 411 ASP A C 1
ATOM 3313 O O . ASP A 1 411 ? 11.413 -2.467 -49.666 1.00 89.75 411 ASP A O 1
ATOM 3317 N N . ILE A 1 412 ? 12.303 -4.174 -48.480 1.00 92.62 412 ILE A N 1
ATOM 3318 C CA . ILE A 1 412 ? 11.182 -4.326 -47.559 1.00 92.62 412 ILE A CA 1
ATOM 3319 C C . ILE A 1 412 ? 11.159 -3.156 -46.563 1.00 92.62 412 ILE A C 1
ATOM 3321 O O . ILE A 1 412 ? 12.210 -2.549 -46.302 1.00 92.62 412 ILE A O 1
ATOM 3325 N N . PRO A 1 413 ? 9.986 -2.824 -45.996 1.00 94.44 413 PRO A N 1
ATOM 3326 C CA . PRO A 1 413 ? 9.878 -1.816 -44.954 1.00 94.44 413 PRO A CA 1
ATOM 3327 C C . PRO A 1 413 ? 10.877 -2.038 -43.818 1.00 94.44 413 PRO A C 1
ATOM 3329 O O . PRO A 1 413 ? 11.157 -3.173 -43.437 1.00 94.44 413 PRO A O 1
ATOM 3332 N N . GLN A 1 414 ? 11.414 -0.949 -43.283 1.00 95.44 414 GLN A N 1
ATOM 3333 C CA . GLN A 1 414 ? 12.323 -0.958 -42.141 1.00 95.44 414 GLN A CA 1
ATOM 3334 C C . GLN A 1 414 ? 11.567 -0.434 -40.927 1.00 95.44 414 GLN A C 1
ATOM 3336 O O . GLN A 1 414 ? 10.892 0.592 -41.036 1.00 95.44 414 GLN A O 1
ATOM 3341 N N . VAL A 1 415 ? 11.657 -1.132 -39.798 1.00 94.75 415 VAL A N 1
ATOM 3342 C CA . VAL A 1 415 ? 10.869 -0.818 -38.604 1.00 94.75 415 VAL A CA 1
ATOM 3343 C C . VAL A 1 415 ? 11.765 -0.779 -37.375 1.00 94.75 415 VAL A C 1
ATOM 3345 O O . VAL A 1 415 ? 12.553 -1.694 -37.145 1.00 94.75 415 VAL A O 1
ATOM 3348 N N . ILE A 1 416 ? 11.611 0.272 -36.575 1.00 90.25 416 ILE A N 1
ATOM 3349 C CA . ILE A 1 416 ? 12.103 0.345 -35.200 1.00 90.25 416 ILE A CA 1
ATOM 3350 C C . ILE A 1 416 ? 10.892 0.237 -34.277 1.00 90.25 416 ILE A C 1
ATOM 3352 O O . ILE A 1 416 ? 9.902 0.946 -34.461 1.00 90.25 416 ILE A O 1
ATOM 3356 N N . ILE A 1 417 ? 10.973 -0.674 -33.305 1.00 89.31 417 ILE A N 1
ATOM 3357 C CA . ILE A 1 417 ? 9.939 -0.878 -32.285 1.00 89.31 417 ILE A CA 1
ATOM 3358 C C . ILE A 1 417 ? 10.564 -0.602 -30.927 1.00 89.31 417 ILE A C 1
ATOM 3360 O O . ILE A 1 417 ? 11.471 -1.327 -30.500 1.00 89.31 417 ILE A O 1
ATOM 3364 N N . THR A 1 418 ? 10.068 0.420 -30.245 1.00 83.19 418 THR A N 1
ATOM 3365 C CA . THR A 1 418 ? 10.526 0.834 -28.919 1.00 83.19 418 THR A CA 1
ATOM 3366 C C . THR A 1 418 ? 9.384 0.715 -27.925 1.00 83.19 418 THR A C 1
ATOM 3368 O O . THR A 1 418 ? 8.225 0.991 -28.234 1.00 83.19 418 THR A O 1
ATOM 3371 N N . PHE A 1 419 ? 9.687 0.227 -26.724 1.00 78.00 419 PHE A N 1
ATOM 3372 C CA . PHE A 1 419 ? 8.715 0.276 -25.640 1.00 78.00 419 PHE A CA 1
ATOM 3373 C C . PHE A 1 419 ? 8.512 1.744 -25.264 1.00 78.00 419 PHE A C 1
ATOM 3375 O O . PHE A 1 419 ? 9.483 2.417 -24.934 1.00 78.00 419 PHE A O 1
ATOM 3382 N N . ASP A 1 420 ? 7.273 2.221 -25.370 1.00 70.75 420 ASP A N 1
ATOM 3383 C CA . ASP A 1 420 ? 6.913 3.609 -25.089 1.00 70.75 420 ASP A CA 1
ATOM 3384 C C . ASP A 1 420 ? 6.400 3.704 -23.663 1.00 70.75 420 ASP A C 1
ATOM 3386 O O . ASP A 1 420 ? 7.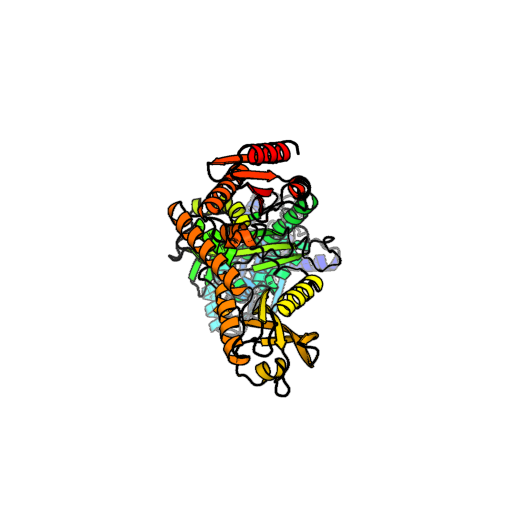147 4.132 -22.794 1.00 70.75 420 ASP A O 1
ATOM 3390 N N . LYS A 1 421 ? 5.167 3.230 -23.400 1.00 65.06 421 LYS A N 1
ATOM 3391 C CA . LYS A 1 421 ? 4.528 3.399 -22.090 1.00 65.06 421 LYS A CA 1
ATOM 3392 C C . LYS A 1 421 ? 3.661 2.285 -21.544 1.00 65.06 421 LYS A C 1
ATOM 3394 O O . LYS A 1 421 ? 3.054 1.538 -22.294 1.00 65.06 421 LYS A O 1
ATOM 3399 N N . GLN A 1 422 ? 3.522 2.222 -20.218 1.00 64.19 422 GLN A N 1
ATOM 3400 C CA . GLN A 1 422 ? 2.559 1.358 -19.530 1.00 64.19 422 GLN A CA 1
ATOM 3401 C C . GLN A 1 422 ? 1.538 2.143 -18.702 1.00 64.19 422 GLN A C 1
ATOM 3403 O O . GLN A 1 422 ? 1.822 3.199 -18.149 1.00 64.19 422 GLN A O 1
ATOM 3408 N N . SER A 1 423 ? 0.337 1.584 -18.610 1.00 59.25 423 SER A N 1
ATOM 3409 C CA . SER A 1 423 ? -0.781 2.015 -17.771 1.00 59.25 423 SER A CA 1
ATOM 3410 C C . SER A 1 423 ? -1.218 0.853 -16.868 1.00 59.25 423 SER A C 1
ATOM 3412 O O . SER A 1 423 ? -0.653 -0.241 -16.929 1.00 59.25 423 SER A O 1
ATOM 3414 N N . ARG A 1 424 ? -2.259 1.053 -16.045 1.00 52.69 424 ARG A N 1
ATOM 3415 C CA . ARG A 1 424 ? -2.800 -0.016 -15.183 1.00 52.69 424 ARG A CA 1
ATOM 3416 C C . ARG A 1 424 ? -3.270 -1.248 -15.970 1.00 52.69 424 ARG A C 1
ATOM 3418 O O . ARG A 1 424 ? -3.128 -2.360 -15.477 1.00 52.69 424 ARG A O 1
ATOM 3425 N N . SER A 1 425 ? -3.814 -1.066 -17.175 1.00 63.84 425 SER A N 1
ATOM 3426 C CA . SER A 1 425 ? -4.478 -2.135 -17.941 1.00 63.84 425 SER A CA 1
ATOM 3427 C C . SER A 1 425 ? -3.816 -2.474 -19.278 1.00 63.84 425 SER A C 1
ATOM 3429 O O . SER A 1 425 ? -4.080 -3.546 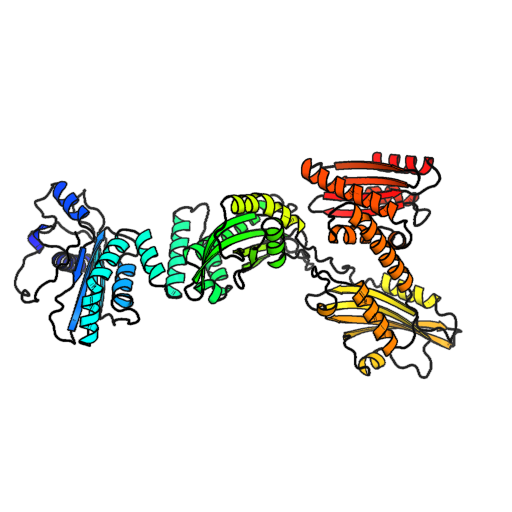-19.829 1.00 63.84 425 SER A O 1
ATOM 3431 N N . ALA A 1 426 ? -2.948 -1.608 -19.798 1.00 73.88 426 ALA A N 1
ATOM 3432 C CA . ALA A 1 426 ? -2.317 -1.780 -21.102 1.00 73.88 426 ALA A CA 1
ATOM 3433 C C . ALA A 1 426 ? -0.884 -1.250 -21.128 1.00 73.88 426 ALA A C 1
ATOM 3435 O O . ALA A 1 426 ? -0.547 -0.330 -20.383 1.00 73.88 426 ALA A O 1
ATOM 3436 N N . PHE A 1 427 ? -0.067 -1.771 -22.034 1.00 78.50 427 PHE A N 1
ATOM 3437 C CA . PHE A 1 427 ? 1.222 -1.180 -22.388 1.00 78.50 427 PHE A CA 1
ATOM 3438 C C . PHE A 1 427 ? 1.287 -0.900 -23.890 1.00 78.50 427 PHE A C 1
ATOM 3440 O O . PHE A 1 427 ? 0.499 -1.436 -24.665 1.00 78.50 427 PHE A O 1
ATOM 3447 N N . THR A 1 428 ? 2.193 -0.013 -24.279 1.00 81.88 428 THR A N 1
ATOM 3448 C CA . THR A 1 428 ? 2.235 0.672 -25.566 1.00 81.88 428 THR A CA 1
ATOM 3449 C C . THR A 1 428 ? 3.656 0.659 -26.103 1.00 81.88 428 THR A C 1
ATOM 3451 O O . THR A 1 428 ? 4.599 0.985 -25.384 1.00 81.88 428 THR A O 1
ATOM 3454 N N . PHE A 1 429 ? 3.796 0.300 -27.372 1.00 86.94 429 PHE A N 1
ATOM 3455 C CA . PHE A 1 429 ? 5.027 0.435 -28.138 1.00 86.94 429 PHE A CA 1
ATOM 3456 C C . PHE A 1 429 ? 4.904 1.611 -29.100 1.00 86.94 429 PHE A C 1
ATOM 3458 O O . PHE A 1 429 ? 3.837 1.806 -29.686 1.00 86.94 429 PHE A O 1
ATOM 3465 N N . SER A 1 430 ? 5.990 2.357 -29.279 1.00 89.38 430 SER A N 1
ATOM 3466 C CA . SER A 1 430 ? 6.154 3.300 -30.380 1.00 89.38 430 SER A CA 1
ATOM 3467 C C . SER A 1 430 ? 6.792 2.578 -31.562 1.00 89.38 430 SER A C 1
ATOM 3469 O O . SER A 1 430 ? 7.706 1.762 -31.403 1.00 89.38 430 SER A O 1
ATOM 3471 N N . ILE A 1 431 ? 6.267 2.841 -32.753 1.00 93.44 431 ILE A N 1
ATOM 3472 C CA . ILE A 1 431 ? 6.719 2.241 -33.997 1.00 93.44 431 ILE A CA 1
ATOM 3473 C C . ILE A 1 431 ? 7.078 3.351 -34.971 1.00 93.44 431 ILE A C 1
ATOM 3475 O O . ILE A 1 431 ? 6.236 4.175 -35.327 1.00 93.44 431 ILE A O 1
ATOM 3479 N N . VAL A 1 432 ? 8.313 3.301 -35.470 1.00 93.81 432 VAL A N 1
ATOM 3480 C CA . VAL A 1 432 ? 8.763 4.079 -36.625 1.00 93.81 432 VAL A CA 1
ATOM 3481 C C . VAL A 1 432 ? 8.954 3.116 -37.788 1.00 93.81 432 VAL A C 1
ATOM 3483 O O . VAL A 1 432 ? 9.844 2.267 -37.768 1.00 93.81 432 VAL A O 1
ATOM 3486 N N . MET A 1 433 ? 8.110 3.235 -38.810 1.00 95.31 433 MET A N 1
ATOM 3487 C CA . MET A 1 433 ? 8.140 2.395 -40.007 1.00 95.31 433 MET A CA 1
ATOM 3488 C C . MET A 1 433 ? 8.438 3.240 -41.241 1.00 95.31 433 MET A C 1
ATOM 3490 O O . MET A 1 433 ? 7.671 4.140 -41.583 1.00 95.31 433 MET A O 1
ATOM 3494 N N . LEU A 1 434 ? 9.503 2.903 -41.967 1.00 95.19 434 LEU A N 1
ATOM 3495 C CA . LEU A 1 434 ? 9.820 3.503 -43.260 1.00 95.19 434 LEU A CA 1
ATOM 3496 C C . LEU A 1 434 ? 9.638 2.510 -44.403 1.00 95.19 434 LEU A C 1
ATOM 3498 O O . LEU A 1 434 ? 10.111 1.376 -44.343 1.00 95.19 434 LEU A O 1
ATOM 3502 N N . ARG A 1 435 ? 9.015 2.961 -45.493 1.00 94.00 435 ARG A N 1
ATOM 3503 C CA . ARG A 1 435 ? 8.855 2.174 -46.725 1.00 94.00 435 ARG A CA 1
ATOM 3504 C C . ARG A 1 435 ? 8.962 3.034 -47.979 1.00 94.00 435 ARG A C 1
ATOM 3506 O O . ARG A 1 435 ? 8.764 4.246 -47.943 1.00 94.00 435 ARG A O 1
ATOM 3513 N N . VAL A 1 436 ? 9.244 2.397 -49.113 1.00 92.38 436 VAL A N 1
ATOM 3514 C CA . VAL A 1 436 ? 9.162 3.046 -50.430 1.00 92.38 436 VAL A CA 1
ATOM 3515 C C . VAL A 1 436 ? 7.717 2.976 -50.922 1.00 92.38 436 VAL A C 1
ATOM 3517 O O . VAL A 1 436 ? 7.177 1.883 -51.099 1.00 92.38 436 VAL A O 1
ATOM 3520 N N . LEU A 1 437 ? 7.090 4.130 -51.147 1.00 90.94 437 LEU A N 1
ATOM 3521 C CA . LEU A 1 437 ? 5.700 4.212 -51.583 1.00 90.94 437 LEU A CA 1
ATOM 3522 C C . LEU A 1 437 ? 5.591 3.879 -53.081 1.00 90.94 437 LEU A C 1
ATOM 3524 O O . LEU A 1 437 ? 6.220 4.517 -53.931 1.00 90.94 437 LEU A O 1
ATOM 3528 N N . LYS A 1 438 ? 4.793 2.858 -53.403 1.00 87.38 438 LYS A N 1
ATOM 3529 C CA . LYS A 1 438 ? 4.458 2.432 -54.770 1.00 87.38 438 LYS A CA 1
ATOM 3530 C C . LYS A 1 438 ? 3.056 2.937 -55.126 1.00 87.38 438 LYS A C 1
ATOM 3532 O O . LYS A 1 438 ? 2.290 3.310 -54.243 1.00 87.38 438 LYS A O 1
ATOM 3537 N N . LYS A 1 439 ? 2.710 2.938 -56.419 1.00 80.12 439 LYS A N 1
ATOM 3538 C CA . LYS A 1 439 ? 1.405 3.439 -56.899 1.00 80.12 439 LYS A CA 1
ATOM 3539 C C . LYS A 1 439 ? 0.207 2.742 -56.237 1.00 80.12 439 LYS A C 1
ATOM 3541 O O . LYS A 1 439 ? -0.772 3.414 -55.947 1.00 80.12 439 LYS A O 1
ATOM 3546 N N . ASP A 1 440 ? 0.341 1.454 -55.921 1.00 83.62 440 ASP A N 1
ATOM 3547 C CA . ASP A 1 440 ? -0.727 0.633 -55.328 1.00 83.62 440 ASP A CA 1
ATOM 3548 C C . ASP A 1 440 ? -0.535 0.396 -53.817 1.00 83.62 440 ASP A C 1
ATOM 3550 O O . ASP A 1 440 ? -1.087 -0.539 -53.238 1.00 83.62 440 ASP A O 1
ATOM 3554 N N . SER A 1 441 ? 0.299 1.202 -53.149 1.00 86.25 441 SER A N 1
ATOM 3555 C CA . SER A 1 441 ? 0.560 1.040 -51.718 1.00 86.25 441 SER A CA 1
ATOM 3556 C C . SER A 1 441 ? -0.655 1.427 -50.873 1.00 86.25 441 SER A C 1
ATOM 3558 O O . SER A 1 441 ? -1.094 2.574 -50.870 1.00 86.25 441 SER A O 1
ATOM 3560 N N . VAL A 1 442 ? -1.149 0.478 -50.077 1.00 90.56 442 VAL A N 1
ATOM 3561 C CA . VAL A 1 442 ? -2.232 0.720 -49.116 1.00 90.56 442 VAL A CA 1
ATOM 3562 C C . VAL A 1 442 ? -1.698 1.506 -47.903 1.00 90.56 442 VAL A C 1
ATOM 3564 O O . VAL A 1 442 ? -0.623 1.172 -47.387 1.00 90.56 442 VAL A O 1
ATOM 3567 N N . PRO A 1 443 ? -2.406 2.545 -47.413 1.00 91.94 443 PRO A N 1
ATOM 3568 C CA . PRO A 1 443 ? -2.031 3.255 -46.189 1.00 91.94 443 PRO A CA 1
ATOM 3569 C C . PRO A 1 443 ? -1.997 2.326 -44.969 1.00 91.94 443 PRO A C 1
ATOM 3571 O O . PRO A 1 443 ? -2.924 1.543 -44.770 1.00 91.94 443 PRO A O 1
ATOM 3574 N N . ILE A 1 444 ? -0.978 2.454 -44.112 1.00 92.25 444 ILE A N 1
ATOM 3575 C CA . ILE A 1 444 ? -0.807 1.584 -42.933 1.00 92.25 444 ILE A CA 1
ATOM 3576 C C . ILE A 1 444 ? -2.035 1.627 -42.014 1.00 92.25 444 ILE A C 1
ATOM 3578 O O . ILE A 1 444 ? -2.552 0.584 -41.627 1.00 92.25 444 ILE A O 1
ATOM 3582 N N . LYS A 1 445 ? -2.590 2.819 -41.764 1.00 90.50 445 LYS A N 1
ATOM 3583 C CA . LYS A 1 445 ? -3.827 2.990 -40.981 1.00 90.50 445 LYS A CA 1
ATOM 3584 C C . LYS A 1 445 ? -5.001 2.160 -41.522 1.00 90.50 445 LYS A C 1
ATOM 3586 O O . LYS A 1 445 ? -5.817 1.681 -40.741 1.00 90.50 445 LYS A O 1
ATOM 3591 N N . LYS A 1 446 ? -5.097 1.993 -42.847 1.00 90.69 446 LYS A N 1
ATOM 3592 C CA . LYS A 1 446 ? -6.143 1.180 -43.479 1.00 90.69 446 LYS A CA 1
ATOM 3593 C C . LYS A 1 446 ? -5.885 -0.315 -43.269 1.00 90.69 446 LYS A C 1
ATOM 3595 O O . LYS A 1 446 ? -6.824 -1.023 -42.942 1.00 90.69 446 LYS A O 1
ATOM 3600 N N . LEU A 1 447 ? -4.632 -0.767 -43.366 1.00 92.19 447 LEU A N 1
ATOM 3601 C CA . LEU A 1 447 ? -4.266 -2.168 -43.105 1.00 92.19 447 LEU A CA 1
ATOM 3602 C C . LEU A 1 447 ? -4.643 -2.607 -41.685 1.00 92.19 447 LEU A C 1
ATOM 3604 O O . LEU A 1 447 ? -5.249 -3.658 -41.522 1.00 92.19 447 LEU A O 1
ATOM 3608 N N . PHE A 1 448 ? -4.356 -1.784 -40.670 1.00 92.19 448 PHE A N 1
ATOM 3609 C CA . PHE A 1 448 ? -4.738 -2.089 -39.284 1.00 92.19 448 PHE A CA 1
ATOM 3610 C C . PHE A 1 448 ? -6.251 -2.061 -39.060 1.00 92.19 448 PHE A C 1
ATOM 3612 O O . PHE A 1 448 ? -6.769 -2.913 -38.352 1.00 92.19 448 PHE A O 1
ATOM 3619 N N . ARG A 1 449 ? -6.967 -1.106 -39.664 1.00 90.44 449 ARG A N 1
ATOM 3620 C CA . ARG A 1 449 ? -8.429 -1.006 -39.529 1.00 90.44 449 ARG A CA 1
ATOM 3621 C C . ARG A 1 449 ? -9.161 -2.175 -40.186 1.00 90.44 449 ARG A C 1
ATOM 3623 O O . ARG A 1 449 ? -10.181 -2.615 -39.674 1.00 90.44 449 ARG A O 1
ATOM 3630 N N . ASP A 1 450 ? -8.664 -2.624 -41.331 1.00 90.88 450 ASP A N 1
ATOM 3631 C CA . ASP A 1 450 ? -9.293 -3.681 -42.120 1.00 90.88 450 ASP A CA 1
ATOM 3632 C C . ASP A 1 450 ? -8.844 -5.089 -41.637 1.00 90.88 450 ASP A C 1
ATOM 3634 O O . ASP A 1 450 ? -9.309 -6.098 -42.162 1.00 90.88 450 ASP A O 1
ATOM 3638 N N . SER A 1 451 ? -7.963 -5.165 -40.627 1.00 90.06 451 SER A N 1
ATOM 3639 C CA . SER A 1 451 ? -7.503 -6.411 -40.000 1.00 90.06 451 SER A CA 1
ATOM 3640 C C . SER A 1 451 ? -8.240 -6.690 -38.690 1.00 90.06 451 SER A C 1
ATOM 3642 O O . SER A 1 451 ? -8.348 -5.813 -37.839 1.00 90.06 451 SER A O 1
ATOM 3644 N N . ASP A 1 452 ? -8.664 -7.937 -38.478 1.00 91.00 452 ASP A N 1
ATOM 3645 C CA . ASP A 1 452 ? -9.111 -8.402 -37.161 1.00 91.00 452 ASP A CA 1
ATOM 3646 C C . ASP A 1 452 ? -7.885 -8.631 -36.269 1.00 91.00 452 ASP A C 1
ATOM 3648 O O . ASP A 1 452 ? -7.130 -9.584 -36.478 1.00 91.00 452 ASP A O 1
ATOM 3652 N N . THR A 1 453 ? -7.610 -7.699 -35.358 1.00 90.25 453 THR A N 1
ATOM 3653 C CA . THR A 1 453 ? -6.450 -7.747 -34.466 1.00 90.25 453 THR A CA 1
ATOM 3654 C C . THR A 1 453 ? -6.823 -7.350 -33.044 1.00 90.25 453 THR A C 1
ATOM 3656 O O . THR A 1 453 ? -7.662 -6.484 -32.804 1.00 90.25 453 THR A O 1
ATOM 3659 N N . PHE A 1 454 ? -6.149 -7.967 -32.075 1.00 89.12 454 PHE A N 1
ATOM 3660 C CA . PHE A 1 454 ? -6.257 -7.630 -30.655 1.00 89.12 454 PHE A CA 1
ATOM 3661 C C . PHE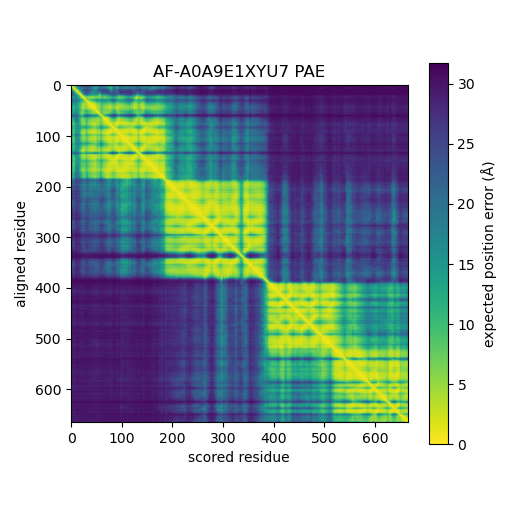 A 1 454 ? -5.444 -6.380 -30.270 1.00 89.12 454 PHE A C 1
ATOM 3663 O O . PHE A 1 454 ? -5.483 -5.954 -29.113 1.00 89.12 454 PHE A O 1
ATOM 3670 N N . MET A 1 455 ? -4.683 -5.815 -31.212 1.00 91.81 455 MET A N 1
ATOM 3671 C CA . MET A 1 455 ? -3.857 -4.625 -31.022 1.00 91.81 455 MET A CA 1
ATOM 3672 C C . MET A 1 455 ? -4.656 -3.342 -31.217 1.00 91.81 455 MET A C 1
ATOM 3674 O O . MET A 1 455 ? -5.333 -3.164 -32.227 1.00 91.81 455 MET A O 1
ATOM 3678 N N . THR A 1 456 ? -4.499 -2.387 -30.303 1.00 90.31 456 THR A N 1
ATOM 3679 C CA . THR A 1 456 ? -5.044 -1.040 -30.500 1.00 90.31 456 THR A CA 1
ATOM 3680 C C . THR A 1 456 ? -4.026 -0.187 -31.247 1.00 90.31 456 THR A C 1
ATOM 3682 O O . THR A 1 456 ? -2.983 0.160 -30.695 1.00 90.31 456 THR A O 1
ATOM 3685 N N . PHE A 1 457 ? -4.329 0.165 -32.497 1.00 91.31 457 PHE A N 1
ATOM 3686 C CA . PHE A 1 457 ? -3.511 1.062 -33.316 1.00 91.31 457 PHE A CA 1
ATOM 3687 C C . PHE A 1 457 ? -3.866 2.531 -33.049 1.00 91.31 457 PHE A C 1
ATOM 3689 O O . PHE A 1 457 ? -5.020 2.935 -33.209 1.00 91.31 457 PHE A O 1
ATOM 3696 N N . VAL A 1 458 ? -2.869 3.344 -32.703 1.00 87.19 458 VAL A N 1
ATOM 3697 C CA . VAL A 1 458 ? -3.013 4.791 -32.500 1.00 87.19 458 VAL A CA 1
ATOM 3698 C C . VAL A 1 458 ? -2.105 5.518 -33.497 1.00 87.19 458 VAL A C 1
ATOM 3700 O O . VAL A 1 458 ? -0.884 5.461 -33.352 1.00 87.19 458 VAL A O 1
ATOM 3703 N N . PRO A 1 459 ? -2.655 6.175 -34.535 1.00 87.12 459 PRO A N 1
ATOM 3704 C CA . PRO A 1 459 ? -1.839 6.929 -35.481 1.00 87.12 459 PRO A CA 1
ATOM 3705 C C . PRO A 1 459 ? -1.250 8.173 -34.811 1.00 87.12 459 PRO A C 1
ATOM 3707 O O . PRO A 1 459 ? -1.975 8.873 -34.108 1.00 87.12 459 PRO A O 1
ATOM 3710 N N . ASP A 1 460 ? 0.015 8.477 -35.100 1.00 86.31 460 ASP A N 1
ATOM 3711 C CA . ASP A 1 460 ? 0.622 9.768 -34.763 1.00 86.31 460 ASP A CA 1
ATOM 3712 C C . ASP A 1 460 ? 0.809 10.611 -36.033 1.00 86.31 460 ASP A C 1
ATOM 3714 O O . ASP A 1 460 ? 0.002 11.496 -36.322 1.00 86.31 460 ASP A O 1
ATOM 3718 N N . ARG A 1 461 ? 1.800 10.283 -36.875 1.00 87.50 461 ARG A N 1
ATOM 3719 C CA . ARG A 1 461 ? 2.110 11.072 -38.081 1.00 87.50 461 ARG A CA 1
ATOM 3720 C C . ARG A 1 461 ? 2.575 10.231 -39.265 1.00 87.50 461 ARG A C 1
ATOM 3722 O O . ARG A 1 461 ? 3.137 9.147 -39.117 1.00 87.50 461 ARG A O 1
ATOM 3729 N N . VAL A 1 462 ? 2.379 10.779 -40.464 1.00 91.12 462 VAL A N 1
ATOM 3730 C CA . VAL A 1 462 ? 2.889 10.232 -41.729 1.00 91.12 462 VAL A CA 1
ATOM 3731 C C . VAL A 1 462 ? 3.634 11.337 -42.469 1.00 91.12 462 VAL A C 1
ATOM 3733 O O . VAL A 1 462 ? 3.105 12.437 -42.628 1.00 91.12 462 VAL A O 1
ATOM 3736 N N . LYS A 1 463 ? 4.869 11.073 -42.906 1.00 90.00 463 LYS A N 1
ATOM 3737 C CA . LYS A 1 463 ? 5.734 12.077 -43.541 1.00 90.00 463 LYS A CA 1
ATOM 3738 C C . LYS A 1 463 ? 6.539 11.490 -44.694 1.00 90.00 463 LYS A C 1
ATOM 3740 O O . LYS A 1 463 ? 7.030 10.369 -44.615 1.00 90.00 463 LYS A O 1
ATOM 3745 N N . THR A 1 464 ? 6.747 12.279 -45.743 1.00 90.75 464 THR A N 1
ATOM 3746 C CA . THR A 1 464 ? 7.699 11.952 -46.815 1.00 90.75 464 THR A CA 1
ATOM 3747 C C . THR A 1 464 ? 9.090 12.461 -46.438 1.00 90.75 464 THR A C 1
ATOM 3749 O O . THR A 1 464 ? 9.262 13.652 -46.192 1.00 90.75 464 THR A O 1
ATOM 3752 N N . VAL A 1 465 ? 10.089 11.574 -46.394 1.00 88.50 465 VAL A N 1
ATOM 3753 C CA . VAL A 1 465 ? 11.442 11.862 -45.849 1.00 88.50 465 VAL A CA 1
ATOM 3754 C C . VAL A 1 465 ? 12.518 11.887 -46.947 1.00 88.50 465 VAL A C 1
ATOM 3756 O O . VAL A 1 465 ? 13.711 12.022 -46.694 1.00 88.50 465 VAL A O 1
ATOM 3759 N N . GLY A 1 466 ? 12.113 11.752 -48.209 1.00 87.31 466 GLY A N 1
ATOM 3760 C CA . GLY A 1 466 ? 13.006 11.844 -49.359 1.00 87.31 466 GLY A CA 1
ATOM 3761 C C . GLY A 1 466 ? 12.507 11.049 -50.556 1.00 87.31 466 GLY A C 1
ATOM 3762 O O . GLY A 1 466 ? 11.436 10.445 -50.525 1.00 87.31 466 GLY A O 1
ATOM 3763 N N . MET A 1 467 ? 13.313 11.036 -51.618 1.00 88.38 467 MET A N 1
ATOM 3764 C CA . MET A 1 467 ? 12.993 10.359 -52.874 1.00 88.38 467 MET A CA 1
ATOM 3765 C C . MET A 1 467 ? 14.074 9.340 -53.223 1.00 88.38 467 MET A C 1
ATOM 3767 O O . MET A 1 467 ? 15.247 9.677 -53.381 1.00 88.38 467 MET A O 1
ATOM 3771 N N . LEU A 1 468 ? 13.678 8.090 -53.427 1.00 88.06 468 LEU A N 1
ATOM 3772 C CA . LEU A 1 468 ? 14.535 7.076 -54.011 1.00 88.06 468 LEU A CA 1
ATOM 3773 C C . LEU A 1 468 ? 14.650 7.311 -55.525 1.00 88.06 468 LEU A C 1
ATOM 3775 O O . LEU A 1 468 ? 13.644 7.364 -56.241 1.00 88.06 468 LEU A O 1
ATOM 3779 N N . ARG A 1 469 ? 15.890 7.467 -56.013 1.00 83.81 469 ARG A N 1
ATOM 3780 C CA . ARG A 1 469 ? 16.211 7.759 -57.427 1.00 83.81 469 ARG A CA 1
ATOM 3781 C C . ARG A 1 469 ? 15.407 8.939 -58.001 1.00 83.81 469 ARG A C 1
ATOM 3783 O O . ARG A 1 469 ? 15.005 8.903 -59.159 1.00 83.81 469 ARG A O 1
ATOM 3790 N N . LYS A 1 470 ? 15.121 9.953 -57.171 1.00 84.00 470 LYS A N 1
ATOM 3791 C CA . LYS A 1 470 ? 14.310 11.141 -57.514 1.00 84.00 470 LYS A CA 1
ATOM 3792 C C . LYS A 1 470 ? 12.882 10.842 -58.022 1.00 84.00 470 LYS A C 1
ATOM 3794 O O . LYS A 1 470 ? 12.228 11.751 -58.516 1.00 84.00 470 LYS A O 1
ATOM 3799 N N . ARG A 1 471 ? 12.379 9.604 -57.895 1.00 86.31 471 ARG A N 1
ATOM 3800 C CA . ARG A 1 471 ? 11.080 9.184 -58.464 1.00 86.31 471 ARG A CA 1
ATOM 3801 C C . ARG A 1 471 ? 10.120 8.556 -57.457 1.00 86.31 471 ARG A C 1
ATOM 3803 O O . ARG A 1 471 ? 8.921 8.774 -57.576 1.00 86.31 471 ARG A O 1
ATOM 3810 N N . TYR A 1 472 ? 10.616 7.778 -56.497 1.00 89.56 472 TYR A N 1
ATOM 3811 C CA . TYR A 1 472 ? 9.763 7.037 -55.564 1.00 89.56 472 TYR A CA 1
ATOM 3812 C C . TYR A 1 472 ? 9.873 7.628 -54.153 1.00 89.56 472 TYR A C 1
ATOM 3814 O O . TYR A 1 472 ? 10.978 7.619 -53.606 1.00 89.56 472 TYR A O 1
ATOM 3822 N N . PRO A 1 473 ? 8.789 8.144 -53.553 1.00 92.38 473 PRO A N 1
ATOM 3823 C CA . PRO A 1 473 ? 8.859 8.741 -52.226 1.00 92.38 473 PRO A CA 1
ATOM 3824 C C . PRO A 1 473 ? 9.111 7.689 -51.143 1.00 92.38 473 PRO A C 1
ATOM 3826 O O . PRO A 1 473 ? 8.584 6.577 -51.195 1.00 92.38 473 PRO A O 1
ATOM 3829 N N . LYS A 1 474 ? 9.929 8.050 -50.152 1.00 94.12 474 LYS A N 1
ATOM 3830 C CA . LYS A 1 474 ? 10.092 7.301 -48.903 1.00 94.12 474 LYS A CA 1
ATOM 3831 C C . LYS A 1 474 ? 9.094 7.841 -47.885 1.00 94.12 474 LYS A C 1
ATOM 3833 O O . LYS A 1 474 ? 9.175 9.013 -47.519 1.00 94.12 474 LYS A O 1
ATOM 3838 N N . GLU A 1 475 ? 8.173 6.995 -47.451 1.00 94.94 475 GLU A N 1
ATOM 3839 C CA . GLU A 1 475 ? 7.140 7.313 -46.468 1.00 94.94 475 GLU A CA 1
ATOM 3840 C C . GLU A 1 475 ? 7.576 6.803 -45.091 1.00 94.94 475 GLU A C 1
ATOM 3842 O O . GLU A 1 475 ? 7.873 5.617 -44.938 1.00 94.94 475 GLU A O 1
ATOM 3847 N N . ALA A 1 476 ? 7.596 7.693 -44.104 1.00 94.50 476 ALA A N 1
ATOM 3848 C CA . ALA A 1 476 ? 7.721 7.377 -42.691 1.00 94.50 476 ALA A CA 1
ATOM 3849 C C . ALA A 1 476 ? 6.340 7.409 -42.035 1.00 94.50 476 ALA A C 1
ATOM 3851 O O . ALA A 1 476 ? 5.610 8.390 -42.170 1.00 94.50 476 ALA A O 1
ATOM 3852 N N . ASN A 1 477 ? 6.007 6.348 -41.312 1.00 95.25 477 ASN A N 1
ATOM 3853 C CA . ASN A 1 477 ? 4.820 6.232 -40.481 1.00 95.25 477 ASN A CA 1
ATOM 3854 C C . ASN A 1 477 ? 5.286 6.120 -39.030 1.00 95.25 477 ASN A C 1
ATOM 3856 O O . ASN A 1 477 ? 6.055 5.214 -38.708 1.00 95.25 477 ASN A O 1
ATOM 3860 N N . VAL A 1 478 ? 4.811 7.022 -38.179 1.00 92.19 478 VAL A N 1
ATOM 3861 C CA . VAL A 1 478 ? 4.988 6.952 -36.728 1.00 92.19 478 VAL A CA 1
ATOM 3862 C C . VAL A 1 478 ? 3.621 6.692 -36.116 1.00 92.19 478 VAL A C 1
ATOM 3864 O O . VAL A 1 478 ? 2.639 7.367 -36.442 1.00 92.19 478 VAL A O 1
ATOM 3867 N N . PHE A 1 479 ? 3.536 5.661 -35.291 1.00 92.88 479 PHE A N 1
ATOM 3868 C CA . PHE A 1 479 ? 2.298 5.257 -34.640 1.00 92.88 479 PHE A CA 1
ATOM 3869 C C . PHE A 1 479 ? 2.598 4.439 -33.392 1.00 92.88 479 PHE A C 1
ATOM 3871 O O . PHE A 1 479 ? 3.706 3.938 -33.208 1.00 92.88 479 PHE A O 1
ATOM 3878 N N . SER A 1 480 ? 1.586 4.271 -32.552 1.00 91.56 480 SER A N 1
ATOM 3879 C CA . SER A 1 480 ? 1.675 3.446 -31.357 1.00 91.56 480 SER A CA 1
ATOM 3880 C C . SER A 1 480 ? 0.784 2.214 -31.465 1.00 91.56 480 SER A C 1
ATOM 3882 O O . SER A 1 480 ? -0.299 2.258 -32.052 1.00 91.56 480 SER A O 1
ATOM 3884 N N . ILE A 1 481 ? 1.234 1.111 -30.870 1.00 92.69 481 ILE A N 1
ATOM 3885 C CA . ILE A 1 481 ? 0.441 -0.108 -30.684 1.00 92.69 481 ILE A CA 1
ATOM 3886 C C . ILE A 1 481 ? 0.285 -0.361 -29.192 1.00 92.69 481 ILE A C 1
ATOM 3888 O O . ILE A 1 481 ? 1.287 -0.483 -28.487 1.00 92.69 481 ILE A O 1
ATOM 3892 N N . SER A 1 482 ? -0.956 -0.498 -28.726 1.00 88.94 482 SER A N 1
ATOM 3893 C CA . SER A 1 482 ? -1.259 -0.866 -27.342 1.00 88.94 482 SER A CA 1
ATOM 3894 C C . SER A 1 482 ? -1.810 -2.288 -27.223 1.00 88.94 482 SER A C 1
ATOM 3896 O O . SER A 1 482 ? -2.591 -2.749 -28.057 1.00 88.94 482 SER A O 1
ATOM 3898 N N . LEU A 1 483 ? -1.413 -2.968 -26.147 1.00 88.88 483 LEU A N 1
ATOM 3899 C CA . LEU A 1 483 ? -1.752 -4.350 -25.815 1.00 88.88 483 LEU A CA 1
ATOM 3900 C C . LEU A 1 483 ? -2.283 -4.450 -24.383 1.00 88.88 483 LEU A C 1
ATOM 3902 O O . LEU A 1 483 ? -1.839 -3.719 -23.495 1.00 88.88 483 LEU A O 1
ATOM 3906 N N . LYS A 1 484 ? -3.208 -5.386 -24.139 1.00 85.00 484 LYS A N 1
ATOM 3907 C CA . LYS A 1 484 ? -3.727 -5.668 -22.791 1.00 85.00 484 LYS A CA 1
ATOM 3908 C C . LYS A 1 484 ? -2.637 -6.304 -21.926 1.00 85.00 484 LYS A C 1
ATOM 3910 O O . LYS A 1 484 ? -1.983 -7.253 -22.340 1.00 85.00 484 LYS A O 1
ATOM 3915 N N . LYS A 1 485 ? -2.472 -5.809 -20.695 1.00 76.81 485 LYS A N 1
ATOM 3916 C CA . LYS A 1 485 ? -1.378 -6.210 -19.790 1.00 76.81 485 LYS A CA 1
ATOM 3917 C C . LYS A 1 485 ? -1.473 -7.668 -19.323 1.00 76.81 485 LYS A C 1
ATOM 3919 O O . LYS A 1 485 ? -0.446 -8.322 -19.167 1.00 76.81 485 LYS A O 1
ATOM 3924 N N . ARG A 1 486 ? -2.696 -8.169 -19.106 1.00 72.50 486 ARG A N 1
ATOM 3925 C CA . ARG A 1 486 ? -2.974 -9.451 -18.426 1.00 72.50 486 ARG A CA 1
ATOM 3926 C C . ARG A 1 486 ? -2.237 -10.649 -19.034 1.00 72.50 486 ARG A C 1
ATOM 3928 O O . ARG A 1 486 ? -1.811 -11.526 -18.296 1.00 72.50 486 ARG A O 1
ATOM 3935 N N . ASP A 1 487 ? -2.049 -10.660 -20.349 1.00 77.12 487 ASP A N 1
ATOM 3936 C CA . ASP A 1 487 ? -1.541 -11.828 -21.085 1.00 77.12 487 ASP A CA 1
ATOM 3937 C C . ASP A 1 487 ? 0.004 -11.933 -21.083 1.00 77.12 487 ASP A C 1
ATOM 3939 O O . ASP A 1 487 ? 0.599 -12.917 -21.552 1.00 77.12 487 ASP A O 1
ATOM 3943 N N . PHE A 1 488 ? 0.667 -10.916 -20.524 1.00 75.06 488 PHE A N 1
ATOM 3944 C CA . PHE A 1 488 ? 2.123 -10.746 -20.526 1.00 75.06 488 PHE A CA 1
ATOM 3945 C C . PHE A 1 488 ? 2.708 -10.594 -19.119 1.00 75.06 488 PHE A C 1
ATOM 3947 O O . PHE A 1 488 ? 3.849 -10.167 -18.973 1.00 75.06 488 PHE A O 1
ATOM 3954 N N . LEU A 1 489 ? 1.938 -10.937 -18.086 1.00 57.34 489 LEU A N 1
ATOM 3955 C CA . LEU A 1 489 ? 2.432 -10.989 -16.714 1.00 57.34 489 LEU A CA 1
ATOM 3956 C C . LEU A 1 489 ? 3.217 -12.285 -16.481 1.00 57.34 489 LEU A C 1
ATOM 3958 O O . LEU A 1 489 ? 2.801 -13.362 -16.915 1.00 57.34 489 LEU A O 1
ATOM 3962 N N . ARG A 1 490 ? 4.348 -12.170 -15.790 1.00 59.44 490 ARG A N 1
ATOM 3963 C CA . ARG A 1 490 ? 5.113 -13.299 -15.253 1.00 59.44 490 ARG A CA 1
ATOM 3964 C C . ARG A 1 490 ? 4.455 -13.816 -13.964 1.00 59.44 490 ARG A C 1
ATOM 3966 O O . ARG A 1 490 ? 3.518 -13.209 -13.444 1.00 59.44 490 ARG A O 1
ATOM 3973 N N . SER A 1 491 ? 4.945 -14.937 -13.433 1.00 43.38 491 SER A N 1
ATOM 3974 C CA . SER A 1 491 ? 4.450 -15.541 -12.182 1.00 43.38 491 SER A CA 1
ATOM 3975 C C . SER A 1 491 ? 4.628 -14.647 -10.949 1.00 43.38 491 SER A C 1
ATOM 3977 O O . SER A 1 491 ? 3.945 -14.843 -9.952 1.00 43.38 491 SER A O 1
ATOM 3979 N N . ASP A 1 492 ? 5.526 -13.665 -11.018 1.00 40.16 492 ASP A N 1
ATOM 3980 C CA . ASP A 1 492 ? 5.754 -12.637 -9.999 1.00 40.16 492 ASP A CA 1
ATOM 3981 C C . ASP A 1 492 ? 4.987 -11.328 -10.277 1.00 40.16 492 ASP A C 1
ATOM 3983 O O . ASP A 1 492 ? 5.267 -10.313 -9.647 1.00 40.16 492 ASP A O 1
ATOM 3987 N N . HIS A 1 493 ? 4.043 -11.339 -11.228 1.00 44.78 493 HIS A N 1
ATOM 3988 C CA . HIS A 1 493 ? 3.283 -10.181 -11.712 1.00 44.78 493 HIS A CA 1
ATOM 3989 C C . HIS A 1 493 ? 4.117 -9.056 -12.358 1.00 44.78 493 HIS A C 1
ATOM 3991 O O . HIS A 1 493 ? 3.560 -8.013 -12.718 1.00 44.78 493 HIS A O 1
ATOM 3997 N N . SER A 1 494 ? 5.411 -9.283 -12.612 1.00 51.19 494 SER A N 1
ATOM 3998 C CA . SER A 1 494 ? 6.223 -8.397 -13.449 1.00 51.19 494 SER A CA 1
ATOM 3999 C C . SER A 1 494 ? 5.840 -8.528 -14.929 1.00 51.19 494 SER A C 1
ATOM 4001 O O . SER A 1 494 ? 5.227 -9.510 -15.361 1.00 51.19 494 SER A O 1
ATOM 4003 N N . LEU A 1 495 ? 6.157 -7.509 -15.729 1.00 62.00 495 LEU A N 1
ATOM 4004 C CA . LEU A 1 495 ? 5.784 -7.460 -17.142 1.00 62.00 495 LEU A CA 1
ATOM 4005 C C . LEU A 1 495 ? 6.857 -8.107 -18.028 1.00 62.00 495 LEU A C 1
ATOM 4007 O O . LEU A 1 495 ? 8.002 -7.664 -18.051 1.00 62.00 495 LEU A O 1
ATOM 4011 N N . ASP A 1 496 ? 6.470 -9.080 -18.851 1.00 69.94 496 ASP A N 1
ATOM 4012 C CA . ASP A 1 496 ? 7.337 -9.651 -19.882 1.00 69.94 496 ASP A CA 1
ATOM 4013 C C . ASP A 1 496 ? 7.278 -8.822 -21.179 1.00 69.94 496 ASP A C 1
ATOM 4015 O O . ASP A 1 496 ? 6.591 -9.155 -22.154 1.00 69.94 496 ASP A O 1
ATOM 4019 N N . VAL A 1 497 ? 8.019 -7.709 -21.188 1.00 73.50 497 VAL A N 1
ATOM 4020 C CA . VAL A 1 497 ? 8.114 -6.790 -22.338 1.00 73.50 497 VAL A CA 1
ATOM 4021 C C . VAL A 1 497 ? 8.684 -7.491 -23.579 1.00 73.50 497 VAL A C 1
ATOM 4023 O O . VAL A 1 497 ? 8.280 -7.189 -24.703 1.00 73.50 497 VAL A O 1
ATOM 4026 N N . ALA A 1 498 ? 9.578 -8.467 -23.403 1.00 73.94 498 ALA A N 1
ATOM 4027 C CA . ALA A 1 498 ? 10.173 -9.213 -24.510 1.00 73.94 498 ALA A CA 1
ATOM 4028 C C . ALA A 1 498 ? 9.137 -10.110 -25.203 1.00 73.94 498 ALA A C 1
ATOM 4030 O O . ALA A 1 498 ? 9.021 -10.098 -26.433 1.00 73.94 498 ALA A O 1
ATOM 4031 N N . LYS A 1 499 ? 8.331 -10.847 -24.428 1.00 82.31 499 LYS A N 1
ATOM 4032 C CA . LYS A 1 499 ? 7.199 -11.625 -24.952 1.00 82.31 499 LYS A CA 1
ATOM 4033 C C . LYS A 1 499 ? 6.187 -10.722 -25.644 1.00 82.31 499 LYS A C 1
ATOM 4035 O O . LYS A 1 499 ? 5.773 -11.035 -26.758 1.00 82.31 499 LYS A O 1
ATOM 4040 N N . ALA A 1 500 ? 5.845 -9.595 -25.028 1.00 84.12 500 ALA A N 1
ATOM 4041 C CA . ALA A 1 500 ? 4.950 -8.611 -25.618 1.00 84.12 500 ALA A CA 1
ATOM 4042 C C . ALA A 1 500 ? 5.453 -8.094 -26.973 1.00 84.12 500 ALA A C 1
ATOM 4044 O O . ALA A 1 500 ? 4.712 -8.106 -27.955 1.00 84.12 500 ALA A O 1
ATOM 4045 N N . ARG A 1 501 ? 6.733 -7.721 -27.066 1.00 85.88 501 ARG A N 1
ATOM 4046 C CA . ARG A 1 501 ? 7.349 -7.253 -28.312 1.00 85.88 501 ARG A CA 1
ATOM 4047 C C . ARG A 1 501 ? 7.339 -8.325 -29.403 1.00 85.88 501 ARG A C 1
ATOM 4049 O O . ARG A 1 501 ? 7.047 -8.007 -30.550 1.00 85.88 501 ARG A O 1
ATOM 4056 N N . ARG A 1 502 ? 7.630 -9.591 -29.071 1.00 86.69 502 ARG A N 1
ATOM 4057 C CA . ARG A 1 502 ? 7.550 -10.707 -30.039 1.00 86.69 502 ARG A CA 1
ATOM 4058 C C . ARG A 1 502 ? 6.149 -10.833 -30.633 1.00 86.69 502 ARG A C 1
ATOM 4060 O O . ARG A 1 502 ? 6.015 -11.023 -31.838 1.00 86.69 502 ARG A O 1
ATOM 4067 N N . VAL A 1 503 ? 5.123 -10.679 -29.798 1.00 89.56 503 VAL A N 1
ATOM 4068 C CA . VAL A 1 503 ? 3.729 -10.691 -30.246 1.00 89.56 503 VAL A CA 1
ATOM 4069 C C . VAL A 1 503 ? 3.424 -9.491 -31.148 1.00 89.56 503 VAL A C 1
ATOM 4071 O O . VAL A 1 503 ? 2.831 -9.692 -32.204 1.00 89.56 503 VAL A O 1
ATOM 4074 N N . VAL A 1 504 ? 3.901 -8.283 -30.806 1.00 91.19 504 VAL A N 1
ATOM 4075 C CA . VAL A 1 504 ? 3.817 -7.098 -31.688 1.00 91.19 504 VAL A CA 1
ATOM 4076 C C . VAL A 1 504 ? 4.433 -7.375 -33.054 1.00 91.19 504 VAL A C 1
ATOM 4078 O O . VAL A 1 504 ? 3.766 -7.191 -34.064 1.00 91.19 504 VAL A O 1
ATOM 4081 N N . VAL A 1 505 ? 5.672 -7.868 -33.100 1.00 91.38 505 VAL A N 1
ATOM 4082 C CA . VAL A 1 505 ? 6.371 -8.165 -34.362 1.00 91.38 505 VAL A CA 1
ATOM 4083 C C . VAL A 1 505 ? 5.603 -9.186 -35.200 1.00 91.38 505 VAL A C 1
ATOM 4085 O O . VAL A 1 505 ? 5.421 -8.984 -36.402 1.00 91.38 505 VAL A O 1
ATOM 4088 N N . SER A 1 506 ? 5.137 -10.267 -34.571 1.00 91.88 506 SER A N 1
ATOM 4089 C CA . SER A 1 506 ? 4.429 -11.347 -35.260 1.00 91.88 506 SER A CA 1
ATOM 4090 C C . SER A 1 506 ? 3.113 -10.871 -35.873 1.00 91.88 506 SER A C 1
ATOM 4092 O O . SER A 1 506 ? 2.844 -11.152 -37.039 1.00 91.88 506 SER A O 1
ATOM 4094 N N . GLU A 1 507 ? 2.304 -10.134 -35.117 1.00 94.50 507 GLU A N 1
ATOM 4095 C CA . GLU A 1 507 ? 1.015 -9.642 -35.602 1.00 94.50 507 GLU A CA 1
ATOM 4096 C C . GLU A 1 507 ? 1.183 -8.502 -36.609 1.00 94.50 507 GLU A C 1
ATOM 4098 O O . GLU A 1 507 ? 0.478 -8.449 -37.613 1.00 94.50 507 GLU A O 1
ATOM 4103 N N . MET A 1 508 ? 2.157 -7.610 -36.398 1.00 94.44 508 MET A N 1
ATOM 4104 C CA . MET A 1 508 ? 2.491 -6.593 -37.389 1.00 94.44 508 MET A CA 1
ATOM 4105 C C . MET A 1 508 ? 2.881 -7.242 -38.712 1.00 94.44 508 MET A C 1
ATOM 4107 O O . MET A 1 508 ? 2.396 -6.811 -39.750 1.00 94.44 508 MET A O 1
ATOM 4111 N N . SER A 1 509 ? 3.690 -8.304 -38.690 1.00 93.69 509 SER A N 1
ATOM 4112 C CA . SER A 1 509 ? 4.092 -9.006 -39.917 1.00 93.69 509 SER A CA 1
ATOM 4113 C C . SER A 1 509 ? 2.880 -9.602 -40.639 1.00 93.69 509 SER A C 1
ATOM 4115 O O . SER A 1 509 ? 2.814 -9.572 -41.864 1.00 93.69 509 SER A O 1
ATOM 4117 N N . ARG A 1 510 ? 1.868 -10.061 -39.888 1.00 95.19 510 ARG A N 1
ATOM 4118 C CA . ARG A 1 510 ? 0.589 -10.529 -40.443 1.00 95.19 510 ARG A CA 1
ATOM 4119 C C . ARG A 1 510 ? -0.219 -9.404 -41.104 1.00 95.19 510 ARG A C 1
ATOM 4121 O O . ARG A 1 510 ? -0.848 -9.642 -42.129 1.00 95.19 510 ARG A O 1
ATOM 4128 N N . ILE A 1 511 ? -0.218 -8.203 -40.522 1.00 93.25 511 ILE A N 1
ATOM 4129 C CA . ILE A 1 511 ? -1.022 -7.054 -40.980 1.00 93.25 511 ILE A CA 1
ATOM 4130 C C . ILE A 1 511 ? -0.345 -6.290 -42.126 1.00 93.25 511 ILE A C 1
ATOM 4132 O O . ILE A 1 511 ? -0.988 -5.957 -43.121 1.00 93.25 511 ILE A O 1
ATOM 4136 N N . VAL A 1 512 ? 0.942 -5.958 -41.979 1.00 91.81 512 VAL A N 1
ATOM 4137 C CA . VAL A 1 512 ? 1.679 -5.101 -42.924 1.00 91.81 512 VAL A CA 1
ATOM 4138 C C . VAL A 1 512 ? 2.538 -5.878 -43.925 1.00 91.81 512 VAL A C 1
ATOM 4140 O O . VAL A 1 512 ? 3.034 -5.275 -44.879 1.00 91.81 512 VAL A O 1
ATOM 4143 N N . GLY A 1 513 ? 2.683 -7.193 -43.741 1.00 90.00 513 GLY A N 1
ATOM 4144 C CA . GLY A 1 513 ? 3.580 -8.051 -44.513 1.00 90.00 513 GLY A CA 1
ATOM 4145 C C . GLY A 1 513 ? 5.021 -8.018 -43.998 1.00 90.00 513 GLY A C 1
ATOM 4146 O O . GLY A 1 513 ? 5.311 -7.447 -42.946 1.00 90.00 513 GLY A O 1
ATOM 4147 N N . ASP A 1 514 ? 5.934 -8.623 -44.758 1.00 91.50 514 ASP A N 1
ATOM 4148 C CA . ASP A 1 514 ? 7.344 -8.728 -44.377 1.00 91.50 514 ASP A CA 1
ATOM 4149 C C . ASP A 1 514 ? 7.988 -7.353 -44.170 1.00 91.50 514 ASP A C 1
ATOM 4151 O O . ASP A 1 514 ? 7.956 -6.485 -45.048 1.00 91.50 514 ASP A O 1
ATOM 4155 N N . PHE A 1 515 ? 8.640 -7.176 -43.023 1.00 93.94 515 PHE A N 1
ATOM 4156 C CA . PHE A 1 515 ? 9.445 -6.002 -42.712 1.00 93.94 515 PHE A CA 1
ATOM 4157 C C . PHE A 1 515 ? 10.728 -6.404 -41.985 1.00 93.94 515 PHE A C 1
ATOM 4159 O O . PHE A 1 515 ? 10.819 -7.458 -41.358 1.00 93.94 515 PHE A O 1
ATOM 4166 N N . ARG A 1 516 ? 11.744 -5.544 -42.057 1.00 91.38 516 ARG A N 1
ATOM 4167 C CA . ARG A 1 516 ? 12.985 -5.711 -41.306 1.00 91.38 516 ARG A CA 1
ATOM 4168 C C . ARG A 1 516 ? 12.870 -5.019 -39.957 1.00 91.38 516 ARG A C 1
ATOM 4170 O O . ARG A 1 516 ? 12.785 -3.794 -39.891 1.00 91.38 516 ARG A O 1
ATOM 4177 N N . ASP A 1 517 ? 12.920 -5.816 -38.899 1.00 90.38 517 ASP A N 1
ATOM 4178 C CA . ASP A 1 517 ? 13.054 -5.345 -37.526 1.00 90.38 517 ASP A CA 1
ATOM 4179 C C . ASP A 1 517 ? 14.498 -4.870 -37.277 1.00 90.38 517 ASP A C 1
ATOM 4181 O O . ASP A 1 517 ? 15.411 -5.675 -37.073 1.00 90.38 517 ASP A O 1
ATOM 4185 N N . TYR A 1 518 ? 14.722 -3.557 -37.361 1.00 87.19 518 TYR A N 1
ATOM 4186 C CA . TYR A 1 518 ? 16.058 -2.960 -37.334 1.00 87.19 518 TYR A CA 1
ATOM 4187 C C . TYR A 1 518 ? 16.753 -3.148 -35.979 1.00 87.19 518 TYR A C 1
ATOM 4189 O O . TYR A 1 518 ? 17.936 -3.483 -35.936 1.00 87.19 518 TYR A O 1
ATOM 4197 N N . ASN A 1 519 ? 16.024 -2.975 -34.870 1.00 82.38 519 ASN A N 1
ATOM 4198 C CA . ASN A 1 519 ? 16.566 -3.127 -33.517 1.00 82.38 519 ASN A CA 1
ATOM 4199 C C . ASN A 1 519 ? 16.337 -4.528 -32.913 1.00 82.38 519 ASN A C 1
ATOM 4201 O O . ASN A 1 519 ? 16.884 -4.831 -31.850 1.00 82.38 519 ASN A O 1
ATOM 4205 N N . GLY A 1 520 ? 15.595 -5.408 -33.593 1.00 80.62 520 GLY A N 1
ATOM 4206 C CA . GLY A 1 520 ? 15.260 -6.753 -33.120 1.00 80.62 520 GLY A CA 1
ATOM 4207 C C . GLY A 1 520 ? 16.465 -7.633 -32.806 1.00 80.62 520 GLY A C 1
ATOM 4208 O O . GLY A 1 520 ? 16.516 -8.230 -31.735 1.00 80.62 520 GLY A O 1
ATOM 4209 N N . GLY A 1 521 ? 17.470 -7.668 -33.688 1.00 80.62 521 GLY A N 1
ATOM 4210 C CA . GLY A 1 521 ? 18.672 -8.488 -33.478 1.00 80.62 521 GLY A CA 1
ATOM 4211 C C . GLY A 1 521 ? 19.470 -8.076 -32.236 1.00 80.62 521 GLY A C 1
ATOM 4212 O O . GLY A 1 521 ? 19.920 -8.928 -31.472 1.00 80.62 521 GLY A O 1
ATOM 4213 N N . MET A 1 522 ? 19.581 -6.768 -31.985 1.00 76.56 522 MET A N 1
ATOM 4214 C CA . MET A 1 522 ? 20.232 -6.246 -30.781 1.00 76.56 522 MET A CA 1
ATOM 4215 C C . MET A 1 522 ? 19.442 -6.620 -29.522 1.00 76.56 522 MET A C 1
ATOM 4217 O O . MET A 1 522 ? 20.030 -7.087 -28.554 1.00 76.56 522 MET A O 1
ATOM 4221 N N . ILE A 1 523 ? 18.114 -6.477 -29.544 1.00 76.25 523 ILE A N 1
ATOM 4222 C CA . ILE A 1 523 ? 17.241 -6.830 -28.413 1.00 76.25 523 ILE A CA 1
ATOM 4223 C C . ILE A 1 523 ? 17.272 -8.339 -28.128 1.00 76.25 523 ILE A C 1
ATOM 4225 O O . ILE A 1 523 ? 17.274 -8.749 -26.969 1.00 76.25 523 ILE A O 1
ATOM 4229 N N . MET A 1 524 ? 17.326 -9.187 -29.159 1.00 76.25 524 MET A N 1
ATOM 4230 C CA . MET A 1 524 ? 17.503 -10.632 -28.978 1.00 76.25 524 MET A CA 1
ATOM 4231 C C . MET A 1 524 ? 18.816 -10.941 -28.258 1.00 76.25 524 MET A C 1
ATOM 4233 O O . MET A 1 524 ? 18.797 -11.649 -27.255 1.00 76.25 524 MET A O 1
ATOM 4237 N N . LYS A 1 525 ? 19.926 -10.335 -28.695 1.00 80.00 525 LYS A N 1
ATOM 4238 C CA . LYS A 1 525 ? 21.234 -10.495 -28.043 1.00 80.00 525 LYS A CA 1
ATOM 4239 C C . LYS A 1 525 ? 21.246 -9.995 -26.597 1.00 80.00 525 LYS A C 1
ATOM 4241 O O . LYS A 1 525 ? 21.852 -10.640 -25.750 1.00 80.00 525 LYS A O 1
ATOM 4246 N N . GLN A 1 526 ? 20.534 -8.909 -26.294 1.00 81.31 526 GLN A N 1
ATOM 4247 C CA . GLN A 1 526 ? 20.359 -8.441 -24.913 1.00 81.31 526 GLN A CA 1
ATOM 4248 C C . GLN A 1 526 ? 19.631 -9.469 -24.041 1.00 81.31 526 GLN A C 1
ATOM 4250 O O . GLN A 1 526 ? 20.061 -9.745 -22.925 1.00 81.31 526 GLN A O 1
ATOM 4255 N N . ASN A 1 527 ? 18.556 -10.072 -24.556 1.00 80.00 527 ASN A N 1
ATOM 4256 C CA . ASN A 1 527 ? 17.807 -11.096 -23.826 1.00 80.00 527 ASN A CA 1
ATOM 4257 C C . ASN A 1 527 ? 18.620 -12.384 -23.627 1.00 80.00 527 ASN A C 1
ATOM 4259 O O . ASN A 1 527 ? 18.544 -12.986 -22.558 1.00 80.00 527 ASN A O 1
ATOM 4263 N N . GLU A 1 528 ? 19.401 -12.799 -24.629 1.00 84.88 528 GLU A N 1
ATOM 4264 C CA . GLU A 1 528 ? 20.337 -13.926 -24.513 1.00 84.88 528 GLU A CA 1
ATOM 4265 C C . GLU A 1 528 ? 21.374 -13.661 -23.415 1.00 84.88 528 GLU A C 1
ATOM 4267 O O . GLU A 1 528 ? 21.583 -14.506 -22.546 1.00 84.88 528 GLU A O 1
ATOM 4272 N N . LEU A 1 529 ? 21.968 -12.462 -23.408 1.00 85.38 529 LEU A N 1
ATOM 4273 C CA . LEU A 1 529 ? 22.962 -12.069 -22.413 1.00 85.38 529 LEU A CA 1
ATOM 4274 C C . LEU A 1 529 ? 22.377 -12.030 -20.995 1.00 85.38 529 LEU A C 1
ATOM 4276 O O . LEU A 1 529 ? 22.977 -12.580 -20.074 1.00 85.38 529 LEU A O 1
ATOM 4280 N N . LEU A 1 530 ? 21.191 -11.440 -20.822 1.00 81.88 530 LEU A N 1
ATOM 4281 C CA . LEU A 1 530 ? 20.489 -11.413 -19.537 1.00 81.88 530 LEU A CA 1
ATOM 4282 C C . LEU A 1 530 ? 20.109 -12.824 -19.058 1.00 81.88 530 LEU A C 1
ATOM 4284 O O . LEU A 1 530 ? 20.209 -13.117 -17.871 1.00 81.88 530 LEU A O 1
ATOM 4288 N N . SER A 1 531 ? 19.703 -13.714 -19.968 1.00 83.38 531 SER A N 1
ATOM 4289 C CA . SER A 1 531 ? 19.381 -15.108 -19.626 1.00 83.38 531 SER A CA 1
ATOM 4290 C C . SER A 1 531 ? 20.625 -15.878 -19.179 1.00 83.38 531 SER A C 1
ATOM 4292 O O . SER A 1 531 ? 20.594 -16.539 -18.148 1.00 83.38 531 SER A O 1
ATOM 4294 N N . SER A 1 532 ? 21.749 -15.710 -19.881 1.00 86.44 532 SER A N 1
ATOM 4295 C CA . SER A 1 532 ? 23.032 -16.287 -19.466 1.00 86.44 532 SER A CA 1
ATOM 4296 C C . SER A 1 532 ? 23.491 -15.746 -18.105 1.00 86.44 532 SER A C 1
ATOM 4298 O O . SER A 1 532 ? 23.978 -16.504 -17.266 1.00 86.44 532 SER A O 1
ATOM 4300 N N . LEU A 1 533 ? 23.291 -14.447 -17.850 1.00 87.81 533 LEU A N 1
ATOM 4301 C CA . LEU A 1 533 ? 23.576 -13.825 -16.557 1.00 87.81 533 LEU A CA 1
ATOM 4302 C C . LEU A 1 533 ? 22.758 -14.453 -15.422 1.00 87.81 533 LEU A C 1
ATOM 4304 O O . LEU A 1 533 ? 23.323 -14.781 -14.379 1.00 87.81 533 LEU A O 1
ATOM 4308 N N . ARG A 1 534 ? 21.457 -14.670 -15.649 1.00 84.69 534 ARG A N 1
ATOM 4309 C CA . ARG A 1 534 ? 20.567 -15.344 -14.694 1.00 84.69 534 ARG A CA 1
ATOM 4310 C C . ARG A 1 534 ? 21.065 -16.734 -14.344 1.00 84.69 534 ARG A C 1
ATOM 4312 O O . ARG A 1 534 ? 21.215 -17.031 -13.165 1.00 84.69 534 ARG A O 1
ATOM 4319 N N . GLU A 1 535 ? 21.367 -17.545 -15.355 1.00 85.81 535 GLU A N 1
ATOM 4320 C CA . GLU A 1 535 ? 21.849 -18.917 -15.172 1.00 85.81 535 GLU A CA 1
ATOM 4321 C C . GLU A 1 535 ? 23.123 -18.969 -14.317 1.00 85.81 535 GLU A C 1
ATOM 4323 O O . GLU A 1 535 ? 23.218 -19.793 -13.408 1.00 85.81 535 GLU A O 1
ATOM 4328 N N . MET A 1 536 ? 24.077 -18.056 -14.538 1.00 85.94 536 MET A N 1
ATOM 4329 C CA . MET A 1 536 ? 25.309 -18.023 -13.738 1.00 85.94 536 MET A CA 1
ATOM 4330 C C . MET A 1 536 ? 25.119 -17.506 -12.312 1.00 85.94 536 MET A C 1
ATOM 4332 O O . MET A 1 536 ? 25.954 -17.813 -11.463 1.00 85.94 536 MET A O 1
ATOM 4336 N N . LEU A 1 537 ? 24.104 -16.678 -12.056 1.00 83.81 537 LEU A N 1
ATOM 4337 C CA . LEU A 1 537 ? 23.808 -16.153 -10.721 1.00 83.81 537 LEU A CA 1
ATOM 4338 C C . LEU A 1 537 ? 22.925 -17.115 -9.915 1.00 83.81 537 LEU A C 1
ATOM 4340 O O . LEU A 1 537 ? 23.036 -17.168 -8.694 1.00 83.81 537 LEU A O 1
ATOM 4344 N N . SER A 1 538 ? 22.076 -17.913 -10.574 1.00 73.12 538 SER A N 1
ATOM 4345 C CA . SER A 1 538 ? 21.241 -18.931 -9.919 1.00 73.12 538 SER A CA 1
ATOM 4346 C C . SER A 1 538 ? 22.060 -20.000 -9.187 1.00 73.12 538 SER A C 1
ATOM 4348 O O . SER A 1 538 ? 21.542 -20.632 -8.269 1.00 73.12 538 SER A O 1
ATOM 4350 N N . ALA A 1 539 ? 23.327 -20.185 -9.568 1.00 64.06 539 ALA A N 1
ATOM 4351 C CA . ALA A 1 539 ? 24.268 -21.076 -8.895 1.00 64.06 539 ALA A CA 1
ATOM 4352 C C . ALA A 1 539 ? 24.800 -20.522 -7.554 1.00 64.06 539 ALA A C 1
ATOM 4354 O O . ALA A 1 539 ? 25.195 -21.314 -6.701 1.00 64.06 539 ALA A O 1
ATOM 4355 N N . ASP A 1 540 ? 24.775 -19.199 -7.349 1.00 60.75 540 ASP A N 1
ATOM 4356 C CA . ASP A 1 540 ? 25.475 -18.529 -6.240 1.00 60.75 540 ASP A CA 1
ATOM 4357 C C . ASP A 1 540 ? 24.552 -18.080 -5.085 1.00 60.75 540 ASP A C 1
ATOM 4359 O O . ASP A 1 540 ? 25.043 -17.703 -4.024 1.00 60.75 540 ASP A O 1
ATOM 4363 N N . GLY A 1 541 ? 23.220 -18.131 -5.241 1.00 56.78 541 GLY A N 1
ATOM 4364 C CA . GLY A 1 541 ? 22.257 -17.805 -4.175 1.00 56.78 541 GLY A CA 1
ATOM 4365 C C . GLY A 1 541 ? 21.058 -16.954 -4.617 1.00 56.78 541 GLY A C 1
ATOM 4366 O O . GLY A 1 541 ? 20.892 -16.631 -5.791 1.00 56.78 541 GLY A O 1
ATOM 4367 N N . LYS A 1 542 ? 20.176 -16.603 -3.664 1.00 56.56 542 LYS A N 1
ATOM 4368 C CA . LYS A 1 542 ? 18.970 -15.779 -3.898 1.00 56.56 542 LYS A CA 1
ATOM 4369 C C . LYS A 1 542 ? 19.344 -14.299 -4.064 1.00 56.56 542 LYS A C 1
ATOM 4371 O O . LYS A 1 542 ? 19.423 -13.576 -3.079 1.00 56.56 542 LYS A O 1
ATOM 4376 N N . TYR A 1 543 ? 19.506 -13.840 -5.300 1.00 67.50 543 TYR A N 1
ATOM 4377 C CA . TYR A 1 543 ? 19.549 -12.413 -5.633 1.00 67.50 543 TYR A CA 1
ATOM 4378 C C . TYR A 1 543 ? 18.143 -11.874 -5.940 1.00 67.50 543 TYR A C 1
ATOM 4380 O O . TYR A 1 543 ? 17.212 -12.624 -6.246 1.00 67.50 543 TYR A O 1
ATOM 4388 N N . ASN A 1 544 ? 17.970 -10.553 -5.852 1.00 68.56 544 ASN A N 1
ATOM 4389 C CA . ASN A 1 544 ? 16.723 -9.902 -6.242 1.00 68.56 544 ASN A CA 1
ATOM 4390 C C . ASN A 1 544 ? 16.659 -9.768 -7.776 1.00 68.56 544 ASN A C 1
ATOM 4392 O O . ASN A 1 544 ? 17.402 -8.990 -8.372 1.00 68.56 544 ASN A O 1
ATOM 4396 N N . GLU A 1 545 ? 15.747 -10.515 -8.400 1.00 66.88 545 GLU A N 1
ATOM 4397 C CA . GLU A 1 545 ? 15.522 -10.542 -9.853 1.00 66.88 545 GLU A CA 1
ATOM 4398 C C . GLU A 1 545 ? 15.248 -9.148 -10.448 1.00 66.88 545 GLU A C 1
ATOM 4400 O O . GLU A 1 545 ? 15.748 -8.802 -11.517 1.00 66.88 545 GLU A O 1
ATOM 4405 N N . PHE A 1 546 ? 14.501 -8.312 -9.725 1.00 62.09 546 PHE A N 1
ATOM 4406 C CA . PHE A 1 546 ? 14.176 -6.954 -10.155 1.00 62.09 546 PHE A CA 1
ATOM 4407 C C . PHE A 1 546 ? 15.404 -6.039 -10.118 1.00 62.09 546 PHE A C 1
ATOM 4409 O O . PHE A 1 546 ? 15.629 -5.252 -11.037 1.00 62.09 546 PHE A O 1
ATOM 4416 N N . LEU A 1 547 ? 16.240 -6.175 -9.084 1.00 69.06 547 LEU A N 1
ATOM 4417 C CA . LEU A 1 547 ? 17.501 -5.438 -8.990 1.00 69.06 547 LEU A CA 1
ATOM 4418 C C . LEU A 1 547 ? 18.457 -5.823 -10.127 1.00 69.06 547 LEU A C 1
ATOM 4420 O O . LEU A 1 547 ? 19.110 -4.942 -10.685 1.00 69.06 547 LEU A O 1
ATOM 4424 N N . LEU A 1 548 ? 18.502 -7.107 -10.502 1.00 79.50 548 LEU A N 1
ATOM 4425 C CA . LEU A 1 548 ? 19.298 -7.588 -11.632 1.00 79.50 548 LEU A CA 1
ATOM 4426 C C . LEU A 1 548 ? 18.838 -6.976 -12.960 1.00 79.50 548 LEU A C 1
ATOM 4428 O O . LEU A 1 548 ? 19.668 -6.453 -13.706 1.00 79.50 548 LEU A O 1
ATOM 4432 N N . GLU A 1 549 ? 17.534 -7.022 -13.259 1.00 74.06 549 GLU A N 1
ATOM 4433 C CA . GLU A 1 549 ? 16.997 -6.420 -14.486 1.00 74.06 549 GLU A CA 1
ATOM 4434 C C . GLU A 1 549 ? 17.297 -4.910 -14.523 1.00 74.06 549 GLU A C 1
ATOM 4436 O O . GLU A 1 549 ? 17.823 -4.412 -15.521 1.00 74.06 549 GLU A O 1
ATOM 4441 N N . ASN A 1 550 ? 17.059 -4.187 -13.423 1.00 65.94 550 ASN A N 1
ATOM 4442 C CA . ASN A 1 550 ? 17.339 -2.749 -13.339 1.00 65.94 550 ASN A CA 1
ATOM 4443 C C . ASN A 1 550 ? 18.821 -2.428 -13.539 1.00 65.94 550 ASN A C 1
ATOM 4445 O O . ASN A 1 550 ? 19.164 -1.526 -14.305 1.00 65.94 550 ASN A O 1
ATOM 4449 N N . PHE A 1 551 ? 19.705 -3.184 -12.888 1.00 82.06 551 PHE A N 1
ATOM 4450 C CA . PHE A 1 551 ? 21.145 -3.067 -13.077 1.00 82.06 551 PHE A CA 1
ATOM 4451 C C . PHE A 1 551 ? 21.536 -3.264 -14.542 1.00 82.06 551 PHE A C 1
ATOM 4453 O O . PHE A 1 551 ? 22.200 -2.403 -15.124 1.00 82.06 551 PHE A O 1
ATOM 4460 N N . PHE A 1 552 ? 21.067 -4.343 -15.167 1.00 80.88 552 PHE A N 1
ATOM 4461 C CA . PHE A 1 552 ? 21.385 -4.665 -16.553 1.00 80.88 552 PHE A CA 1
ATOM 4462 C C . PHE A 1 552 ? 20.936 -3.564 -17.523 1.00 80.88 552 PHE A C 1
ATOM 4464 O O . PHE A 1 552 ? 21.696 -3.145 -18.401 1.00 80.88 552 PHE A O 1
ATOM 4471 N N . TYR A 1 553 ? 19.724 -3.035 -17.338 1.00 77.50 553 TYR A N 1
ATOM 4472 C CA . TYR A 1 553 ? 19.209 -1.937 -18.155 1.00 77.50 553 TYR A CA 1
ATOM 4473 C C . TYR A 1 553 ? 19.790 -0.563 -17.793 1.00 77.50 553 TYR A C 1
ATOM 4475 O O . TYR A 1 553 ? 19.584 0.385 -18.552 1.00 77.50 553 TYR A O 1
ATOM 4483 N N . SER A 1 554 ? 20.567 -0.441 -16.713 1.00 76.06 554 SER A N 1
ATOM 4484 C CA . SER A 1 554 ? 21.331 0.776 -16.403 1.00 76.06 554 SER A CA 1
ATOM 4485 C C . SER A 1 554 ? 22.675 0.858 -17.141 1.00 76.06 554 SER A C 1
ATOM 4487 O O . SER A 1 554 ? 23.248 1.945 -17.248 1.00 76.06 554 SER A O 1
ATOM 4489 N N . LEU A 1 555 ? 23.169 -0.263 -17.690 1.00 79.75 555 LEU A N 1
ATOM 4490 C CA . LEU A 1 555 ? 24.467 -0.319 -18.366 1.00 79.75 555 LEU A CA 1
ATOM 4491 C C . LEU A 1 555 ? 24.512 0.639 -19.559 1.00 79.75 555 LEU A C 1
ATOM 4493 O O . LEU A 1 555 ? 23.640 0.612 -20.434 1.00 79.75 555 LEU A O 1
ATOM 4497 N N . THR A 1 556 ? 25.546 1.465 -19.603 1.00 76.44 556 THR A N 1
ATOM 4498 C CA . THR A 1 556 ? 25.757 2.502 -20.609 1.00 76.44 556 THR A CA 1
ATOM 4499 C C . THR A 1 556 ? 27.174 2.369 -21.165 1.00 76.44 556 THR A C 1
ATOM 4501 O O . THR A 1 556 ? 28.109 2.249 -20.376 1.00 76.44 556 THR A O 1
ATOM 4504 N N . PRO A 1 557 ? 27.363 2.380 -22.497 1.00 72.44 557 PRO A N 1
ATOM 4505 C CA . PRO A 1 557 ? 26.348 2.599 -23.534 1.00 72.44 557 PRO A CA 1
ATOM 4506 C C . PRO A 1 557 ? 25.478 1.364 -23.810 1.00 72.44 557 PRO A C 1
ATOM 4508 O O . PRO A 1 557 ? 25.837 0.243 -23.466 1.00 72.44 557 PRO A O 1
ATOM 4511 N N . ILE A 1 558 ? 24.333 1.551 -24.478 1.00 69.31 558 ILE A N 1
ATOM 4512 C CA . ILE A 1 558 ? 23.333 0.486 -24.708 1.00 69.31 558 ILE A CA 1
ATOM 4513 C C . ILE A 1 558 ? 23.901 -0.760 -25.409 1.00 69.31 558 ILE A C 1
ATOM 4515 O O . ILE A 1 558 ? 23.427 -1.871 -25.175 1.00 69.31 558 ILE A O 1
ATOM 4519 N N . MET A 1 559 ? 24.947 -0.598 -26.228 1.00 75.38 559 MET A N 1
ATOM 4520 C CA . MET A 1 559 ? 25.616 -1.712 -26.908 1.00 75.38 559 MET A CA 1
ATOM 4521 C C . MET A 1 559 ? 26.269 -2.691 -25.926 1.00 75.38 559 MET A C 1
ATOM 4523 O O . MET A 1 559 ? 26.344 -3.886 -26.212 1.00 75.38 559 MET A O 1
ATOM 4527 N N . ALA A 1 560 ? 26.668 -2.217 -24.742 1.00 81.00 560 ALA A N 1
ATOM 4528 C CA . ALA A 1 560 ? 27.216 -3.043 -23.674 1.00 81.00 560 ALA A CA 1
ATOM 4529 C C . ALA A 1 560 ? 26.240 -4.154 -23.258 1.00 81.00 560 ALA A C 1
ATOM 4531 O O . ALA A 1 560 ? 26.659 -5.271 -22.984 1.00 81.00 560 ALA A O 1
ATOM 4532 N N . ARG A 1 561 ? 24.929 -3.894 -23.327 1.00 81.56 561 ARG A N 1
ATOM 4533 C CA . ARG A 1 561 ? 23.872 -4.861 -22.987 1.00 81.56 561 ARG A CA 1
ATOM 4534 C C . ARG A 1 561 ? 23.772 -6.021 -23.978 1.00 81.56 561 ARG A C 1
ATOM 4536 O O . ARG A 1 561 ? 23.089 -6.989 -23.693 1.00 81.56 561 ARG A O 1
ATOM 4543 N N . ALA A 1 562 ? 24.391 -5.924 -25.153 1.00 82.62 562 ALA A N 1
ATOM 4544 C CA . ALA A 1 562 ? 24.359 -6.972 -26.177 1.00 82.62 562 ALA A CA 1
ATOM 4545 C C . ALA A 1 562 ? 25.735 -7.600 -26.445 1.00 82.62 562 ALA A C 1
ATOM 4547 O O . ALA A 1 562 ? 25.801 -8.710 -26.966 1.00 82.62 562 ALA A O 1
ATOM 4548 N N . LEU A 1 563 ? 26.818 -6.872 -26.152 1.00 84.50 563 LEU A N 1
ATOM 4549 C CA . LEU A 1 563 ? 28.175 -7.211 -26.594 1.00 84.50 563 LEU A CA 1
ATOM 4550 C C . LEU A 1 563 ? 29.151 -7.505 -25.447 1.00 84.50 563 LEU A C 1
ATOM 4552 O O . LEU A 1 563 ? 30.279 -7.919 -25.713 1.00 84.50 563 LEU A O 1
ATOM 4556 N N . LEU A 1 564 ? 28.768 -7.271 -24.187 1.00 86.94 564 LEU A N 1
ATOM 4557 C CA . LEU A 1 564 ? 29.615 -7.625 -23.048 1.00 86.94 564 LEU A CA 1
ATOM 4558 C C . LEU A 1 564 ? 29.621 -9.127 -22.782 1.00 86.94 564 LEU A C 1
ATOM 4560 O O . LEU A 1 564 ? 28.617 -9.817 -22.943 1.00 86.94 564 LEU A O 1
ATOM 4564 N N . THR A 1 565 ? 30.757 -9.605 -22.280 1.00 88.50 565 THR A N 1
ATOM 4565 C CA . THR A 1 565 ? 30.878 -10.966 -21.764 1.00 88.50 565 THR A CA 1
ATOM 4566 C C . THR A 1 565 ? 30.069 -11.098 -20.466 1.00 88.50 565 THR A C 1
ATOM 4568 O O . THR A 1 565 ? 30.236 -10.265 -19.568 1.00 88.50 565 THR A O 1
ATOM 4571 N N . PRO A 1 566 ? 29.245 -12.152 -20.313 1.00 89.12 566 PRO A N 1
ATOM 4572 C CA . PRO A 1 566 ? 28.382 -12.326 -19.148 1.00 89.12 566 PRO A CA 1
ATOM 4573 C C . PRO A 1 566 ? 29.109 -12.284 -17.784 1.00 89.12 566 PRO A C 1
ATOM 4575 O O . PRO A 1 566 ? 28.584 -11.720 -16.825 1.00 89.12 566 PRO A O 1
ATOM 4578 N N . HIS A 1 567 ? 30.335 -12.819 -17.699 1.00 88.62 567 HIS A N 1
ATOM 4579 C CA . HIS A 1 567 ? 31.141 -12.814 -16.467 1.00 88.62 567 HIS A CA 1
ATOM 4580 C C . HIS A 1 567 ? 31.493 -11.402 -15.974 1.00 88.62 567 HIS A C 1
ATOM 4582 O O . HIS A 1 567 ? 31.443 -11.155 -14.775 1.00 88.62 567 HIS A O 1
ATOM 4588 N N . LEU A 1 568 ? 31.775 -10.453 -16.875 1.00 90.56 568 LEU A N 1
ATOM 4589 C CA . LEU A 1 568 ? 32.101 -9.074 -16.481 1.00 90.56 568 LEU A CA 1
ATOM 4590 C C . LEU A 1 568 ? 30.894 -8.384 -15.836 1.00 90.56 568 LEU A C 1
ATOM 4592 O O . LEU A 1 568 ? 31.025 -7.660 -14.852 1.00 90.56 568 LEU A O 1
ATOM 4596 N N . ILE A 1 569 ? 29.700 -8.639 -16.377 1.00 91.81 569 ILE A N 1
ATOM 4597 C CA . ILE A 1 569 ? 28.452 -8.107 -15.824 1.00 91.81 569 ILE A CA 1
ATOM 4598 C C . ILE A 1 569 ? 28.182 -8.731 -14.453 1.00 91.81 569 ILE A C 1
ATOM 4600 O O . ILE A 1 569 ? 27.822 -8.011 -13.525 1.00 91.81 569 ILE A O 1
ATOM 4604 N N . LYS A 1 570 ? 28.408 -10.045 -14.314 1.00 91.62 570 LYS A N 1
ATOM 4605 C CA . LYS A 1 570 ? 28.294 -10.763 -13.040 1.00 91.62 570 LYS A CA 1
ATOM 4606 C C . LYS A 1 570 ? 29.200 -10.151 -11.971 1.00 91.62 570 LYS A C 1
ATOM 4608 O O . LYS A 1 570 ? 28.695 -9.806 -10.913 1.00 91.62 570 LYS A O 1
ATOM 4613 N N . THR A 1 571 ? 30.488 -9.948 -12.257 1.00 91.44 571 THR A N 1
ATOM 4614 C CA . THR A 1 571 ? 31.438 -9.356 -11.298 1.00 91.44 571 THR A CA 1
ATOM 4615 C C . THR A 1 571 ? 30.973 -7.987 -10.809 1.00 91.44 571 THR A C 1
ATOM 4617 O O . THR A 1 571 ? 30.886 -7.765 -9.603 1.00 91.44 571 THR A O 1
ATOM 4620 N N . LEU A 1 572 ? 30.602 -7.083 -11.723 1.00 93.25 572 LEU A N 1
ATOM 4621 C CA . LEU A 1 572 ? 30.130 -5.756 -11.326 1.00 93.25 572 LEU A CA 1
ATOM 4622 C C . LEU A 1 572 ? 28.807 -5.821 -10.541 1.00 93.25 572 LEU A C 1
ATOM 4624 O O . LEU A 1 572 ? 28.614 -5.050 -9.602 1.00 93.25 572 LEU A O 1
A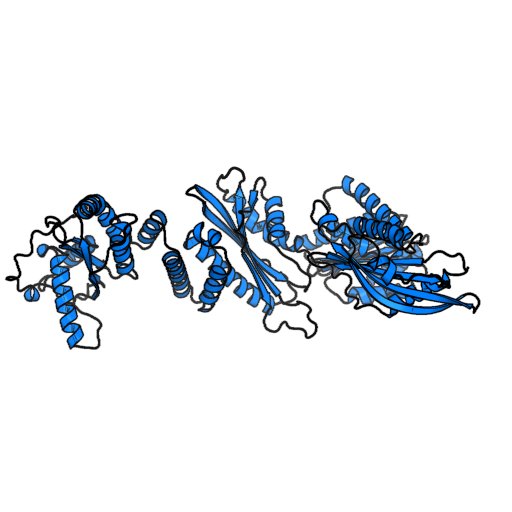TOM 4628 N N . PHE A 1 573 ? 27.904 -6.737 -10.902 1.00 91.69 573 PHE A N 1
ATOM 4629 C CA . PHE A 1 573 ? 26.656 -6.940 -10.169 1.00 91.69 573 PHE A CA 1
ATOM 4630 C C . PHE A 1 573 ? 26.900 -7.470 -8.752 1.00 91.69 573 PHE A C 1
ATOM 4632 O O . PHE A 1 573 ? 26.290 -6.981 -7.809 1.00 91.69 573 PHE A O 1
ATOM 4639 N N . THR A 1 574 ? 27.826 -8.410 -8.569 1.00 90.56 574 THR A N 1
ATOM 4640 C CA . THR A 1 574 ? 28.213 -8.893 -7.237 1.00 90.56 574 THR A CA 1
ATOM 4641 C C . THR A 1 574 ? 28.790 -7.758 -6.390 1.00 90.56 574 THR A C 1
ATOM 4643 O O . THR A 1 574 ? 28.360 -7.580 -5.254 1.00 90.56 574 THR A O 1
ATOM 4646 N N . MET A 1 575 ? 29.650 -6.905 -6.962 1.00 92.06 575 MET A N 1
ATOM 4647 C CA . MET A 1 575 ? 30.144 -5.708 -6.265 1.00 92.06 575 MET A CA 1
ATOM 4648 C C . MET A 1 575 ? 29.013 -4.750 -5.856 1.00 92.06 575 MET A C 1
ATOM 4650 O O . MET A 1 575 ? 29.115 -4.100 -4.818 1.00 92.06 575 MET A O 1
ATOM 4654 N N . LEU A 1 576 ? 27.944 -4.645 -6.656 1.00 89.38 576 LEU A N 1
ATOM 4655 C CA . LEU A 1 576 ? 26.760 -3.853 -6.308 1.00 89.38 576 LEU A CA 1
ATOM 4656 C C . LEU A 1 576 ? 26.028 -4.455 -5.104 1.00 89.38 576 LEU A C 1
ATOM 4658 O O . LEU A 1 576 ? 25.683 -3.714 -4.188 1.00 89.38 576 LEU A O 1
ATOM 4662 N N . ILE A 1 577 ? 25.807 -5.773 -5.089 1.00 86.81 577 ILE A N 1
ATOM 4663 C CA . ILE A 1 577 ? 25.160 -6.464 -3.963 1.00 86.81 577 ILE A CA 1
ATOM 4664 C C . ILE A 1 577 ? 25.964 -6.257 -2.680 1.00 86.81 577 ILE A C 1
ATOM 4666 O O . ILE A 1 577 ? 25.415 -5.779 -1.691 1.00 86.81 577 ILE A O 1
ATOM 4670 N N . GLU A 1 578 ? 27.273 -6.499 -2.724 1.00 87.19 578 GLU A N 1
ATOM 4671 C CA . GLU A 1 578 ? 28.147 -6.289 -1.569 1.00 87.19 578 GLU A CA 1
ATOM 4672 C C . GLU A 1 578 ? 28.165 -4.826 -1.105 1.00 87.19 578 GLU A C 1
ATOM 4674 O O . GLU A 1 578 ? 28.263 -4.551 0.086 1.00 87.19 578 GLU A O 1
ATOM 4679 N N . ALA A 1 579 ? 28.107 -3.858 -2.026 1.00 86.19 579 ALA A N 1
ATOM 4680 C CA . ALA A 1 579 ? 28.042 -2.441 -1.673 1.00 86.19 579 ALA A CA 1
ATOM 4681 C C . ALA A 1 579 ? 26.700 -2.065 -1.020 1.00 86.19 579 ALA A C 1
ATOM 4683 O O . ALA A 1 579 ? 26.661 -1.211 -0.132 1.00 86.19 579 ALA A O 1
ATOM 4684 N N . ILE A 1 580 ? 25.597 -2.689 -1.442 1.00 81.00 580 ILE A N 1
ATOM 4685 C CA . ILE A 1 580 ? 24.280 -2.511 -0.821 1.00 81.00 580 ILE A CA 1
ATOM 4686 C C . ILE A 1 580 ? 24.278 -3.097 0.595 1.00 81.00 580 ILE A C 1
ATOM 4688 O O . ILE A 1 580 ? 23.852 -2.413 1.526 1.00 81.00 580 ILE A O 1
ATOM 4692 N N . GLU A 1 581 ? 24.789 -4.316 0.766 1.00 81.56 581 GLU A N 1
ATOM 4693 C CA . GLU A 1 581 ? 24.890 -4.988 2.068 1.00 81.56 581 GLU A CA 1
ATOM 4694 C C . GLU A 1 581 ? 25.798 -4.218 3.039 1.00 81.56 581 GLU A C 1
ATOM 4696 O O . GLU A 1 581 ? 25.397 -3.932 4.170 1.00 81.56 581 GLU A O 1
ATOM 4701 N N . ASP A 1 582 ? 26.976 -3.780 2.585 1.00 80.88 582 ASP A N 1
ATOM 4702 C CA . ASP A 1 582 ? 27.896 -2.988 3.407 1.00 80.88 582 ASP A CA 1
ATOM 4703 C C . ASP A 1 582 ? 27.304 -1.637 3.811 1.00 80.88 582 ASP A C 1
ATOM 4705 O O . ASP A 1 582 ? 27.501 -1.190 4.943 1.00 80.88 582 ASP A O 1
ATOM 4709 N N . ASN A 1 583 ? 26.573 -0.973 2.913 1.00 76.00 583 ASN A N 1
ATOM 4710 C CA . ASN A 1 583 ? 25.914 0.288 3.238 1.00 76.00 583 ASN A CA 1
ATOM 4711 C C . ASN A 1 583 ? 24.777 0.087 4.251 1.00 76.00 583 ASN A C 1
ATOM 4713 O O . ASN A 1 583 ? 24.602 0.915 5.145 1.00 76.00 583 ASN A O 1
ATOM 4717 N N . ALA A 1 584 ? 24.035 -1.021 4.157 1.00 65.44 584 ALA A N 1
ATOM 4718 C CA . ALA A 1 584 ? 23.005 -1.363 5.135 1.00 65.44 584 ALA A CA 1
ATOM 4719 C C . ALA A 1 584 ? 23.595 -1.557 6.545 1.00 65.44 584 ALA A C 1
ATOM 4721 O O . ALA A 1 584 ? 22.996 -1.115 7.528 1.00 65.44 584 ALA A O 1
ATOM 4722 N N . LEU A 1 585 ? 24.789 -2.152 6.642 1.00 66.81 585 LEU A N 1
ATOM 4723 C CA . LEU A 1 585 ? 25.492 -2.379 7.908 1.00 66.81 585 LEU A CA 1
ATOM 4724 C C . LEU A 1 585 ? 26.182 -1.117 8.452 1.00 66.81 585 LEU A C 1
ATOM 4726 O O . LEU A 1 585 ? 26.069 -0.815 9.639 1.00 66.81 585 LEU A O 1
ATOM 4730 N N . ASN A 1 586 ? 26.887 -0.371 7.597 1.00 69.81 586 ASN A N 1
ATOM 4731 C CA . ASN A 1 586 ? 27.823 0.674 8.026 1.00 69.81 586 ASN A CA 1
ATOM 4732 C C . ASN A 1 586 ? 27.330 2.112 7.788 1.00 69.81 586 ASN A C 1
ATOM 4734 O O . ASN A 1 586 ? 27.954 3.046 8.290 1.00 69.81 586 ASN A O 1
ATOM 4738 N N . LYS A 1 587 ? 26.235 2.314 7.036 1.00 68.00 587 LYS A N 1
ATOM 4739 C CA . LYS A 1 587 ? 25.670 3.635 6.676 1.00 68.00 587 LYS A CA 1
ATOM 4740 C C . LYS A 1 587 ? 26.723 4.633 6.174 1.00 68.00 587 LYS A C 1
ATOM 4742 O O . LYS A 1 587 ? 26.740 5.800 6.571 1.00 68.00 587 LYS A O 1
ATOM 4747 N N . SER A 1 588 ? 27.643 4.171 5.332 1.00 62.91 588 SER A N 1
ATOM 4748 C CA . SER A 1 588 ? 28.731 4.998 4.814 1.00 62.91 588 SER A CA 1
ATOM 4749 C C . SER A 1 588 ? 28.207 6.033 3.816 1.00 62.91 588 SER A C 1
ATOM 4751 O O . SER A 1 588 ? 27.632 5.673 2.794 1.00 62.91 588 SER A O 1
ATOM 4753 N N . VAL A 1 589 ? 28.478 7.318 4.067 1.00 71.12 589 VAL A N 1
ATOM 4754 C CA . VAL A 1 589 ? 28.128 8.426 3.149 1.00 71.12 589 VAL A CA 1
ATOM 4755 C C . VAL A 1 589 ? 28.863 8.305 1.808 1.00 71.12 589 VAL A C 1
ATOM 4757 O O . VAL A 1 589 ? 28.342 8.719 0.772 1.00 71.12 589 VAL A O 1
ATOM 4760 N N . PHE A 1 590 ? 30.064 7.723 1.834 1.00 84.56 590 PHE A N 1
ATOM 4761 C CA . PHE A 1 590 ? 30.870 7.427 0.660 1.00 84.56 590 PHE A CA 1
ATOM 4762 C C . PHE A 1 590 ? 31.682 6.146 0.875 1.00 84.56 590 PHE A C 1
ATOM 4764 O O . PHE A 1 590 ? 32.320 5.989 1.918 1.00 84.56 590 PHE A O 1
ATOM 4771 N N . ALA A 1 591 ? 31.700 5.259 -0.116 1.00 85.62 591 ALA A N 1
ATOM 4772 C CA . ALA A 1 591 ? 32.592 4.104 -0.154 1.00 85.62 591 ALA A CA 1
ATOM 4773 C C . ALA A 1 591 ? 32.982 3.794 -1.600 1.00 85.62 591 ALA A C 1
ATOM 4775 O O . ALA A 1 591 ? 32.150 3.876 -2.498 1.00 85.62 591 ALA A O 1
ATOM 4776 N N . MET A 1 592 ? 34.233 3.404 -1.832 1.00 89.00 592 MET A N 1
ATOM 4777 C CA . MET A 1 592 ? 34.700 2.973 -3.147 1.00 89.00 592 MET A CA 1
ATOM 4778 C C . MET A 1 592 ? 35.348 1.599 -3.029 1.00 89.00 592 MET A C 1
ATOM 4780 O O . MET A 1 592 ? 36.322 1.429 -2.299 1.00 89.00 592 MET A O 1
ATOM 4784 N N . LYS A 1 593 ? 34.817 0.633 -3.777 1.00 89.56 593 LYS A N 1
ATOM 4785 C CA . LYS A 1 593 ? 35.400 -0.696 -3.952 1.00 89.56 593 LYS A CA 1
ATOM 4786 C C . LYS A 1 593 ? 35.973 -0.817 -5.352 1.00 89.56 593 LYS A C 1
ATOM 4788 O O . LYS A 1 593 ? 35.352 -0.399 -6.328 1.00 89.56 593 LYS A O 1
ATOM 4793 N N . THR A 1 594 ? 37.147 -1.417 -5.447 1.00 90.00 594 THR A N 1
ATOM 4794 C CA . THR A 1 594 ? 37.838 -1.644 -6.715 1.00 90.00 594 THR A CA 1
ATOM 4795 C C . THR A 1 594 ? 38.240 -3.099 -6.809 1.00 90.00 594 THR A C 1
ATOM 4797 O O . THR A 1 594 ? 38.793 -3.640 -5.853 1.00 90.00 594 THR A O 1
ATOM 4800 N N . GLN A 1 595 ? 38.013 -3.708 -7.964 1.00 88.38 595 GLN A N 1
ATOM 4801 C CA . GLN A 1 595 ? 38.471 -5.056 -8.267 1.00 88.38 595 GLN A CA 1
ATOM 4802 C C . GLN A 1 595 ? 39.163 -5.028 -9.626 1.00 88.38 595 GLN A C 1
ATOM 4804 O O . GLN A 1 595 ? 38.616 -4.488 -10.578 1.00 88.38 595 GLN A O 1
ATOM 4809 N N . ASP A 1 596 ? 40.369 -5.577 -9.717 1.00 85.38 596 ASP A N 1
ATOM 4810 C CA . ASP A 1 596 ? 41.127 -5.665 -10.968 1.00 85.38 596 ASP A CA 1
ATOM 4811 C C . ASP A 1 596 ? 41.358 -7.141 -11.285 1.00 85.38 596 ASP A C 1
ATOM 4813 O O . ASP A 1 596 ? 41.769 -7.909 -10.411 1.00 85.38 596 ASP A O 1
ATOM 4817 N N . ASN A 1 597 ? 41.042 -7.548 -12.509 1.00 82.19 597 ASN A N 1
ATOM 4818 C CA . ASN A 1 597 ? 41.343 -8.877 -13.024 1.00 82.19 597 ASN A CA 1
ATOM 4819 C C . ASN A 1 597 ? 41.932 -8.770 -14.435 1.00 82.19 597 ASN A C 1
ATOM 4821 O O . ASN A 1 597 ? 41.995 -7.687 -15.015 1.00 82.19 597 ASN A O 1
ATOM 4825 N N . ASP A 1 598 ? 42.362 -9.892 -15.010 1.00 76.06 598 ASP A N 1
ATOM 4826 C CA . ASP A 1 598 ? 43.021 -9.887 -16.323 1.00 76.06 598 ASP A CA 1
ATOM 4827 C C . ASP A 1 598 ? 42.139 -9.252 -17.422 1.00 76.06 598 ASP A C 1
ATOM 4829 O O . ASP A 1 598 ? 42.640 -8.550 -18.305 1.00 76.06 598 ASP A O 1
ATOM 4833 N N . ASP A 1 599 ? 40.813 -9.364 -17.306 1.00 79.44 599 ASP A N 1
ATOM 4834 C CA . ASP A 1 599 ? 39.857 -8.905 -18.316 1.00 79.44 599 ASP A CA 1
ATOM 4835 C C . ASP A 1 599 ? 39.463 -7.420 -18.200 1.00 79.44 599 ASP A C 1
ATOM 4837 O O . ASP A 1 599 ? 39.230 -6.756 -19.219 1.00 79.44 599 ASP A O 1
ATOM 4841 N N . ALA A 1 600 ? 39.337 -6.885 -16.981 1.00 86.19 600 ALA A N 1
ATOM 4842 C CA . ALA A 1 600 ? 38.859 -5.527 -16.737 1.00 86.19 600 ALA A CA 1
ATOM 4843 C C . ALA A 1 600 ? 39.183 -5.003 -15.327 1.00 86.19 600 ALA A C 1
ATOM 4845 O O . ALA A 1 600 ? 39.308 -5.749 -14.359 1.00 86.19 600 ALA A O 1
ATOM 4846 N N . LEU A 1 601 ? 39.207 -3.673 -15.212 1.00 88.19 601 LEU A N 1
ATOM 4847 C CA . LEU A 1 601 ? 39.122 -2.980 -13.930 1.00 88.19 601 LEU A CA 1
ATOM 4848 C C . LEU A 1 601 ? 37.657 -2.652 -13.621 1.00 88.19 601 LEU A C 1
ATOM 4850 O O . LEU A 1 601 ? 36.963 -2.042 -14.438 1.00 88.19 601 LEU A O 1
ATOM 4854 N N . PHE A 1 602 ? 37.221 -2.990 -12.416 1.00 91.44 602 PHE A N 1
ATOM 4855 C CA . PHE A 1 602 ? 35.900 -2.703 -11.880 1.00 91.44 602 PHE A CA 1
ATOM 4856 C C . PHE A 1 602 ? 35.989 -1.684 -10.754 1.00 91.44 602 PHE A C 1
ATOM 4858 O O . PHE A 1 602 ? 36.840 -1.782 -9.867 1.00 91.44 602 PHE A O 1
ATOM 4865 N N . VAL A 1 603 ? 35.073 -0.722 -10.764 1.00 91.56 603 VAL A N 1
ATOM 4866 C CA . VAL A 1 603 ? 34.937 0.274 -9.701 1.00 91.56 603 VAL A CA 1
ATOM 4867 C C . VAL A 1 603 ? 33.472 0.353 -9.305 1.00 91.56 603 VAL A C 1
ATOM 4869 O O . VAL A 1 603 ? 32.617 0.526 -10.168 1.00 91.56 603 VAL A O 1
ATOM 4872 N N . MET A 1 604 ? 33.181 0.248 -8.013 1.00 93.25 604 MET A N 1
ATOM 4873 C CA . MET A 1 604 ? 31.856 0.471 -7.445 1.00 93.25 604 MET A CA 1
ATOM 4874 C C . MET A 1 604 ? 31.949 1.589 -6.414 1.00 93.25 604 MET A C 1
ATOM 4876 O O . MET A 1 604 ? 32.670 1.465 -5.426 1.00 93.25 604 MET A O 1
ATOM 4880 N N . ILE A 1 605 ? 31.229 2.681 -6.648 1.00 90.56 605 ILE A N 1
ATOM 4881 C CA . ILE A 1 605 ? 31.187 3.838 -5.755 1.00 90.56 605 ILE A CA 1
ATOM 4882 C C . ILE A 1 605 ? 29.794 3.929 -5.151 1.00 90.56 605 ILE A C 1
ATOM 4884 O O . ILE A 1 605 ? 28.800 3.982 -5.868 1.00 90.56 605 ILE A O 1
ATOM 4888 N N . THR A 1 606 ? 29.744 3.990 -3.833 1.00 89.62 606 THR A N 1
ATOM 4889 C CA . THR A 1 606 ? 28.561 4.277 -3.027 1.00 89.62 606 THR A CA 1
ATOM 4890 C C . THR A 1 606 ? 28.645 5.737 -2.608 1.00 89.62 606 THR A C 1
ATOM 4892 O O . THR A 1 606 ? 29.675 6.149 -2.080 1.00 89.62 606 THR A O 1
ATOM 4895 N N . THR A 1 607 ? 27.614 6.538 -2.871 1.00 85.25 607 THR A N 1
ATOM 4896 C CA . THR A 1 607 ? 27.600 7.966 -2.521 1.00 85.25 607 THR A CA 1
ATOM 4897 C C . THR A 1 607 ? 26.183 8.488 -2.299 1.00 85.25 607 THR A C 1
ATOM 4899 O O . THR A 1 607 ? 25.245 8.054 -2.969 1.00 85.25 607 THR A O 1
ATOM 4902 N N . ASN A 1 608 ? 26.030 9.476 -1.419 1.00 81.12 608 ASN A N 1
ATOM 4903 C CA . ASN A 1 608 ? 24.800 10.269 -1.310 1.00 81.12 608 ASN A CA 1
ATOM 4904 C C . ASN A 1 608 ? 24.871 11.585 -2.125 1.00 81.12 608 ASN A C 1
ATOM 4906 O O . ASN A 1 608 ? 23.862 12.270 -2.268 1.00 81.12 608 ASN A O 1
ATOM 4910 N N . ASP A 1 609 ? 26.033 11.937 -2.701 1.00 80.50 609 ASP A N 1
ATOM 4911 C CA . ASP A 1 609 ? 26.189 13.117 -3.568 1.00 80.50 609 ASP A CA 1
ATOM 4912 C C . ASP A 1 609 ? 25.665 12.834 -4.985 1.00 80.50 609 ASP A C 1
ATOM 4914 O O . ASP A 1 609 ? 26.299 12.149 -5.792 1.00 80.50 609 ASP A O 1
ATOM 4918 N N . HIS A 1 610 ? 24.510 13.415 -5.310 1.00 70.62 610 HIS A N 1
ATOM 4919 C CA . HIS A 1 610 ? 23.879 13.282 -6.623 1.00 70.62 610 HIS A CA 1
ATOM 4920 C C . HIS A 1 610 ? 24.672 13.942 -7.767 1.00 70.62 610 HIS A C 1
ATOM 4922 O O . HIS A 1 610 ? 24.515 13.530 -8.915 1.00 70.62 610 HIS A O 1
ATOM 4928 N N . SER A 1 611 ? 25.557 14.903 -7.475 1.00 78.56 611 SER A N 1
ATOM 4929 C CA . SER A 1 611 ? 26.382 15.588 -8.484 1.00 78.56 611 SER A CA 1
ATOM 4930 C C . SER A 1 611 ? 27.604 14.774 -8.929 1.00 78.56 611 SER A C 1
ATOM 4932 O O . SER A 1 611 ? 28.200 15.050 -9.973 1.00 78.56 611 SER A O 1
ATOM 4934 N N . LEU A 1 612 ? 27.987 13.742 -8.165 1.00 80.06 612 LEU A N 1
ATOM 4935 C CA . LEU A 1 612 ? 29.211 12.980 -8.422 1.00 80.06 612 LEU A CA 1
ATOM 4936 C C . LEU A 1 612 ? 29.162 12.220 -9.756 1.00 80.06 612 LEU A C 1
ATOM 4938 O O . LEU A 1 612 ? 30.176 12.109 -10.443 1.00 80.06 612 LEU A O 1
ATOM 4942 N N . LYS A 1 613 ? 27.977 11.752 -10.165 1.00 79.81 613 LYS A N 1
ATOM 4943 C CA . LYS A 1 613 ? 27.773 11.083 -11.459 1.00 79.81 613 LYS A CA 1
ATOM 4944 C C . LYS A 1 613 ? 28.206 11.968 -12.630 1.00 79.81 613 LYS A C 1
ATOM 4946 O O . LYS A 1 613 ? 28.917 11.505 -13.516 1.00 79.81 613 LYS A O 1
ATOM 4951 N N . GLU A 1 614 ? 27.769 13.224 -12.632 1.00 78.44 614 GLU A N 1
ATOM 4952 C CA . GLU A 1 614 ? 28.030 14.186 -13.710 1.00 78.44 614 GLU A CA 1
ATOM 4953 C C . GLU A 1 614 ? 29.505 14.591 -13.733 1.00 78.44 614 GLU A C 1
ATOM 4955 O O . GLU A 1 614 ? 30.122 14.615 -14.798 1.00 78.44 614 GLU A O 1
ATOM 4960 N N . LYS A 1 615 ? 30.103 14.803 -12.552 1.00 80.94 615 LYS A N 1
ATOM 4961 C CA . LYS A 1 615 ? 31.539 15.084 -12.407 1.00 80.94 615 LYS A CA 1
ATOM 4962 C C . LYS A 1 615 ? 32.400 13.947 -12.960 1.00 80.94 615 LYS A C 1
ATOM 4964 O O . LYS A 1 615 ? 33.326 14.203 -13.726 1.00 80.94 615 LYS A O 1
ATOM 4969 N N . ILE A 1 616 ? 32.083 12.695 -12.617 1.00 80.69 616 ILE A N 1
ATOM 4970 C CA . ILE A 1 616 ? 32.817 11.532 -13.134 1.00 80.69 616 ILE A CA 1
ATOM 4971 C C . ILE A 1 616 ? 32.581 11.376 -14.640 1.00 80.69 616 ILE A C 1
ATOM 4973 O O . ILE A 1 616 ? 33.538 11.156 -15.378 1.00 80.69 616 ILE A O 1
ATOM 4977 N N . ALA A 1 617 ? 31.345 11.534 -15.122 1.00 75.50 617 ALA A N 1
ATOM 4978 C CA . ALA A 1 617 ? 31.042 11.444 -16.550 1.00 75.50 617 ALA A CA 1
ATOM 4979 C C . ALA A 1 617 ? 31.855 12.455 -17.378 1.00 75.50 617 ALA A C 1
ATOM 4981 O O . ALA A 1 617 ? 32.446 12.065 -18.382 1.00 75.50 617 ALA A O 1
ATOM 4982 N N . TYR A 1 618 ? 31.961 13.705 -16.913 1.00 80.00 618 TYR A N 1
ATOM 4983 C CA . TYR A 1 618 ? 32.772 14.750 -17.545 1.00 80.00 618 TYR A CA 1
ATOM 4984 C C . TYR A 1 618 ? 34.267 14.394 -17.581 1.00 80.00 618 TYR A C 1
ATOM 4986 O O . TYR A 1 618 ? 34.934 14.558 -18.599 1.00 80.00 618 TYR A O 1
ATOM 4994 N N . VAL A 1 619 ? 34.807 13.843 -16.489 1.00 77.38 619 VAL A N 1
ATOM 4995 C CA . VAL A 1 619 ? 36.220 13.425 -16.427 1.00 77.38 619 VAL A CA 1
ATOM 4996 C C . VAL A 1 619 ? 36.507 12.201 -17.306 1.00 77.38 619 VAL A C 1
ATOM 4998 O O . VAL A 1 619 ? 37.625 12.046 -17.801 1.00 77.38 619 VAL A O 1
ATOM 5001 N N . LEU A 1 620 ? 35.513 11.337 -17.521 1.00 74.75 620 LEU A N 1
ATOM 5002 C CA . LEU A 1 620 ? 35.641 10.137 -18.349 1.00 74.75 620 LEU A CA 1
ATOM 5003 C C . LEU A 1 620 ? 35.363 10.385 -19.839 1.00 74.75 620 LEU A C 1
ATOM 5005 O O . LEU A 1 620 ? 35.780 9.564 -20.654 1.00 74.75 620 LEU A O 1
ATOM 5009 N N . GLU A 1 621 ? 34.721 11.494 -20.215 1.00 73.69 621 GLU A N 1
ATOM 5010 C CA . GLU A 1 621 ? 34.394 11.848 -21.606 1.00 73.69 621 GLU A CA 1
ATOM 5011 C C . GLU A 1 621 ? 35.605 11.768 -22.565 1.00 73.69 621 GLU A C 1
ATOM 5013 O O . GLU A 1 621 ? 35.492 11.110 -23.603 1.00 73.69 621 GLU A O 1
ATOM 5018 N N . PRO A 1 622 ? 36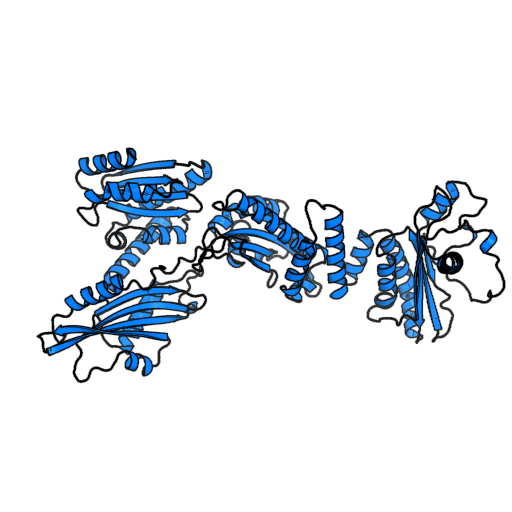.812 12.275 -22.221 1.00 69.75 622 PRO A N 1
ATOM 5019 C CA . PRO A 1 622 ? 37.983 12.191 -23.101 1.00 69.75 622 PRO A CA 1
ATOM 5020 C C . PRO A 1 622 ? 38.520 10.765 -23.303 1.00 69.75 622 PRO A C 1
ATOM 5022 O O . PRO A 1 622 ? 39.301 10.522 -24.223 1.00 69.75 622 PRO A O 1
ATOM 5025 N N . LEU A 1 623 ? 38.148 9.824 -22.428 1.00 64.75 623 LEU A N 1
ATOM 5026 C CA . LEU A 1 623 ? 38.565 8.421 -22.493 1.00 64.75 623 LEU A CA 1
ATOM 5027 C C . LEU A 1 623 ? 37.589 7.556 -23.304 1.00 64.75 623 LEU A C 1
ATOM 5029 O O . LEU A 1 623 ? 37.933 6.427 -23.647 1.00 64.75 623 LEU A O 1
ATOM 5033 N N . GLN A 1 624 ? 36.410 8.069 -23.671 1.00 62.50 624 GLN A N 1
ATOM 5034 C CA . GLN A 1 624 ? 35.388 7.352 -24.448 1.00 62.50 624 GLN A CA 1
ATOM 5035 C C . GLN A 1 624 ? 35.721 7.277 -25.955 1.00 62.50 624 GLN A C 1
ATOM 5037 O O . GLN A 1 624 ? 34.866 7.479 -26.812 1.00 62.50 624 GLN A O 1
ATOM 5042 N N . THR A 1 625 ? 36.971 6.965 -26.309 1.00 52.50 625 THR A N 1
ATOM 5043 C CA . THR A 1 625 ? 37.423 6.872 -27.714 1.00 52.50 625 THR A CA 1
ATOM 5044 C C . THR A 1 625 ? 36.911 5.619 -28.439 1.00 52.50 625 THR A C 1
ATOM 5046 O O . THR A 1 625 ? 36.878 5.592 -29.668 1.00 52.50 625 THR A O 1
ATOM 5049 N N . SER A 1 626 ? 36.440 4.602 -27.704 1.00 59.59 626 SER A N 1
ATOM 5050 C CA . SER A 1 626 ? 35.736 3.431 -28.241 1.00 59.59 626 SER A CA 1
ATOM 5051 C C . SER A 1 626 ? 34.533 3.063 -27.369 1.00 59.59 626 SER A C 1
ATOM 5053 O O . SER A 1 626 ? 34.646 2.945 -26.149 1.00 59.59 626 SER A O 1
ATOM 5055 N N . SER A 1 627 ? 33.384 2.830 -28.014 1.00 60.34 627 SER A N 1
ATOM 5056 C CA . SER A 1 627 ? 32.054 2.633 -27.403 1.00 60.34 627 SER A CA 1
ATOM 5057 C C . SER A 1 627 ? 31.906 1.466 -26.407 1.00 60.34 627 SER A C 1
ATOM 5059 O O . SER A 1 627 ? 30.819 1.258 -25.888 1.00 60.34 627 SER A O 1
ATOM 5061 N N . LEU A 1 628 ? 32.951 0.686 -26.112 1.00 69.31 628 LEU A N 1
ATOM 5062 C CA . LEU A 1 628 ? 32.899 -0.425 -25.144 1.00 69.31 628 LEU A CA 1
ATOM 5063 C C . LEU A 1 628 ? 34.112 -0.492 -24.203 1.00 69.31 628 LEU A C 1
ATOM 5065 O O . LEU A 1 628 ? 34.254 -1.473 -23.473 1.00 69.31 628 LEU A O 1
ATOM 5069 N N . GLN A 1 629 ? 34.997 0.509 -24.222 1.00 78.56 629 GLN A N 1
ATOM 5070 C CA . GLN A 1 629 ? 36.155 0.540 -23.321 1.00 78.56 629 GLN A CA 1
ATOM 5071 C C . GLN A 1 629 ? 35.769 0.933 -21.898 1.00 78.56 629 GLN A C 1
ATOM 5073 O O . GLN A 1 629 ? 36.299 0.371 -20.948 1.00 78.56 629 GLN A O 1
ATOM 5078 N N . VAL A 1 630 ? 34.826 1.859 -21.743 1.00 82.50 630 VAL A N 1
ATOM 5079 C CA . VAL A 1 630 ? 34.297 2.260 -20.439 1.00 82.50 630 VAL A CA 1
ATOM 5080 C C . VAL A 1 630 ? 32.797 2.026 -20.455 1.00 82.50 630 VAL A C 1
ATOM 5082 O O . VAL A 1 630 ? 32.078 2.624 -21.254 1.00 82.50 630 VAL A O 1
ATOM 5085 N N . ILE A 1 631 ? 32.336 1.134 -19.587 1.00 87.38 631 ILE A N 1
ATOM 5086 C CA . ILE A 1 631 ? 30.918 0.901 -19.332 1.00 87.38 631 ILE A CA 1
ATOM 5087 C C . ILE A 1 631 ? 30.598 1.468 -17.963 1.00 87.38 631 ILE A C 1
ATOM 5089 O O . ILE A 1 631 ? 31.342 1.241 -17.012 1.00 87.38 631 ILE A O 1
ATOM 5093 N N . SER A 1 632 ? 29.488 2.182 -17.855 1.00 86.94 632 SER A N 1
ATOM 5094 C CA . SER A 1 632 ? 28.977 2.690 -16.590 1.00 86.94 632 SER A CA 1
ATOM 5095 C C . SER A 1 632 ? 27.603 2.110 -16.279 1.00 86.94 632 SER A C 1
ATOM 5097 O O . SER A 1 632 ? 26.848 1.713 -17.164 1.00 86.94 632 SER A O 1
ATOM 5099 N N . SER A 1 633 ? 27.280 2.055 -14.998 1.00 87.19 633 SER A N 1
ATOM 5100 C CA . SER A 1 633 ? 25.976 1.699 -14.453 1.00 87.19 633 SER A CA 1
ATOM 5101 C C . SER A 1 633 ? 25.639 2.694 -13.357 1.00 87.19 633 SER A C 1
ATOM 5103 O O . SER A 1 633 ? 26.521 3.188 -12.649 1.00 87.19 633 SER A O 1
ATOM 5105 N N . PHE A 1 634 ? 24.357 3.005 -13.236 1.00 83.25 634 PHE A N 1
ATOM 5106 C CA . PHE A 1 634 ? 23.865 3.894 -12.200 1.00 83.25 634 PHE A CA 1
ATOM 5107 C C . PHE A 1 634 ? 22.595 3.310 -11.616 1.00 83.25 634 PHE A C 1
ATOM 5109 O O . PHE A 1 634 ? 21.583 3.200 -12.309 1.00 83.25 634 PHE A O 1
ATOM 5116 N N . ILE A 1 635 ? 22.665 2.961 -10.339 1.00 79.19 635 ILE A N 1
ATOM 5117 C CA . ILE A 1 635 ? 21.542 2.424 -9.586 1.00 79.19 635 ILE A CA 1
ATOM 5118 C C . ILE A 1 635 ? 21.323 3.294 -8.363 1.00 79.19 635 ILE A C 1
ATOM 5120 O O . ILE A 1 635 ? 22.264 3.649 -7.659 1.00 79.19 635 ILE A O 1
ATOM 5124 N N . LYS A 1 636 ? 20.066 3.648 -8.114 1.00 69.31 636 LYS A N 1
ATOM 5125 C CA . LYS A 1 636 ? 19.659 4.375 -6.916 1.00 69.31 636 LYS A CA 1
ATOM 5126 C C . LYS A 1 636 ? 18.815 3.443 -6.058 1.00 69.31 636 LYS A C 1
ATOM 5128 O O . LYS A 1 636 ? 17.814 2.922 -6.541 1.00 69.31 636 LYS A O 1
ATOM 5133 N N . SER A 1 637 ? 19.216 3.250 -4.806 1.00 63.16 637 SER A N 1
ATOM 5134 C CA . SER A 1 637 ? 18.422 2.536 -3.805 1.00 63.16 637 SER A CA 1
ATOM 5135 C C . SER A 1 637 ? 18.232 3.452 -2.603 1.00 63.16 637 SER A C 1
ATOM 5137 O O . SER A 1 637 ? 19.207 3.879 -1.986 1.00 63.16 637 SER A O 1
ATOM 5139 N N . ALA A 1 638 ? 16.979 3.805 -2.310 1.00 63.25 638 ALA A N 1
ATOM 5140 C CA . ALA A 1 638 ? 16.628 4.831 -1.326 1.00 63.25 638 ALA A CA 1
ATOM 5141 C C . ALA A 1 638 ? 17.390 6.164 -1.555 1.00 63.25 638 ALA A C 1
ATOM 5143 O O . ALA A 1 638 ? 17.223 6.801 -2.601 1.00 63.25 638 ALA A O 1
ATOM 5144 N N . GLU A 1 639 ? 18.203 6.594 -0.588 1.00 61.69 639 GLU A N 1
ATOM 5145 C CA . GLU A 1 639 ? 18.992 7.837 -0.617 1.00 61.69 639 GLU A CA 1
ATOM 5146 C C . GLU A 1 639 ? 20.389 7.654 -1.229 1.00 61.69 639 GLU A C 1
ATOM 5148 O O . GLU A 1 639 ? 21.042 8.633 -1.591 1.00 61.69 639 GLU A O 1
ATOM 5153 N N . THR A 1 640 ? 20.833 6.409 -1.407 1.00 74.31 640 THR A N 1
ATOM 5154 C CA . THR A 1 640 ? 22.198 6.099 -1.821 1.00 74.31 640 THR A CA 1
ATOM 5155 C C . THR A 1 640 ? 22.270 5.777 -3.309 1.00 74.31 640 THR A C 1
ATOM 5157 O O . THR A 1 640 ? 21.447 5.057 -3.883 1.00 74.31 640 THR A O 1
ATOM 5160 N N . SER A 1 641 ? 23.279 6.352 -3.952 1.00 82.81 641 SER A N 1
ATOM 5161 C CA . SER A 1 641 ? 23.609 6.142 -5.353 1.00 82.81 641 SER A CA 1
ATOM 5162 C C . SER A 1 641 ? 24.793 5.191 -5.475 1.00 82.81 641 SER A C 1
ATOM 5164 O O . SER A 1 641 ? 25.810 5.364 -4.807 1.00 82.81 641 SER A O 1
ATOM 5166 N N . TYR A 1 642 ? 24.661 4.223 -6.373 1.00 86.81 642 TYR A N 1
ATOM 5167 C CA . TYR A 1 642 ? 25.671 3.231 -6.702 1.00 86.81 642 TYR A CA 1
ATOM 5168 C C . TYR A 1 642 ? 26.123 3.460 -8.144 1.00 86.81 642 TYR A C 1
ATOM 5170 O O . TYR A 1 642 ? 25.343 3.318 -9.091 1.00 86.81 642 TYR A O 1
ATOM 5178 N N . LEU A 1 643 ? 27.378 3.874 -8.302 1.00 89.69 643 LEU A N 1
ATOM 5179 C CA . LEU A 1 643 ? 28.021 4.145 -9.583 1.00 89.69 643 LEU A CA 1
ATOM 5180 C C . LEU A 1 643 ? 29.007 3.014 -9.869 1.00 89.69 643 LEU A C 1
ATOM 5182 O O . LEU A 1 643 ? 30.068 2.942 -9.248 1.00 89.69 643 LEU A O 1
ATOM 5186 N N . GLY A 1 644 ? 28.652 2.132 -10.798 1.00 90.31 644 GLY A N 1
ATOM 5187 C CA . GLY A 1 644 ? 29.507 1.021 -11.204 1.00 90.31 644 GLY A CA 1
ATOM 5188 C C . GLY A 1 644 ? 30.188 1.301 -12.537 1.00 90.31 644 GLY A C 1
ATOM 5189 O O . GLY A 1 644 ? 29.524 1.748 -13.470 1.00 90.31 644 GLY A O 1
ATOM 5190 N N . TYR A 1 645 ? 31.476 0.995 -12.655 1.00 89.56 645 TYR A N 1
ATOM 5191 C CA . TYR A 1 645 ? 32.258 1.157 -13.878 1.00 89.56 645 TYR A CA 1
ATOM 5192 C C . TYR A 1 645 ? 33.000 -0.132 -14.229 1.00 89.56 645 TYR A C 1
ATOM 5194 O O . TYR A 1 645 ? 33.601 -0.759 -13.358 1.00 89.56 645 TYR A O 1
ATOM 5202 N N . ILE A 1 646 ? 32.990 -0.494 -15.513 1.00 89.31 646 ILE A N 1
ATOM 5203 C CA . ILE A 1 646 ? 33.821 -1.550 -16.102 1.00 89.31 646 ILE A CA 1
ATOM 5204 C C . ILE A 1 646 ? 34.748 -0.892 -17.110 1.00 89.31 646 ILE A C 1
ATOM 5206 O O . ILE A 1 646 ? 34.288 -0.275 -18.071 1.00 89.31 646 ILE A O 1
ATOM 5210 N N . CYS A 1 647 ? 36.047 -1.048 -16.907 1.00 85.31 647 CYS A N 1
ATOM 5211 C CA . CYS A 1 647 ? 37.066 -0.463 -17.761 1.00 85.31 647 CYS A CA 1
ATOM 5212 C C . CYS A 1 647 ? 37.865 -1.578 -18.423 1.00 85.31 647 CYS A C 1
ATOM 5214 O O . CYS A 1 647 ? 38.632 -2.291 -17.776 1.00 85.31 647 CYS A O 1
ATOM 5216 N N . ARG A 1 648 ? 37.656 -1.723 -19.729 1.00 79.19 648 ARG A N 1
ATOM 5217 C CA . ARG A 1 648 ? 38.276 -2.727 -20.586 1.00 79.19 648 ARG A CA 1
ATOM 5218 C C . ARG A 1 648 ? 39.423 -2.088 -21.356 1.00 79.19 648 ARG A C 1
ATOM 5220 O O . ARG A 1 648 ? 39.262 -1.036 -21.972 1.00 79.19 648 ARG A O 1
ATOM 5227 N N . GLY A 1 649 ? 40.569 -2.749 -21.356 1.00 68.38 649 GLY A N 1
ATOM 5228 C CA . GLY A 1 649 ? 41.721 -2.344 -22.150 1.00 68.38 649 GLY A CA 1
ATOM 5229 C C . GLY A 1 649 ? 42.868 -3.326 -21.981 1.00 68.38 649 GLY A C 1
ATOM 5230 O O . GLY A 1 649 ? 43.115 -3.783 -20.864 1.00 68.38 649 GLY A O 1
ATOM 5231 N N . ASP A 1 650 ? 43.555 -3.623 -23.081 1.00 60.03 650 ASP A N 1
ATOM 5232 C CA . ASP A 1 650 ? 44.712 -4.530 -23.116 1.00 60.03 650 ASP A CA 1
ATOM 5233 C C . ASP A 1 650 ? 45.968 -3.889 -22.496 1.00 60.03 650 ASP A C 1
ATOM 5235 O O . ASP A 1 650 ? 46.933 -4.575 -22.176 1.00 60.03 650 ASP A O 1
ATOM 5239 N N . ASP A 1 651 ? 45.952 -2.565 -22.303 1.00 65.25 651 ASP A N 1
ATOM 5240 C CA . ASP A 1 651 ? 47.042 -1.794 -21.714 1.00 65.25 651 ASP A CA 1
ATOM 5241 C C . ASP A 1 651 ? 46.758 -1.450 -20.231 1.00 65.25 651 ASP A C 1
ATOM 5243 O O . ASP A 1 651 ? 45.883 -0.621 -19.937 1.00 65.25 651 ASP A O 1
ATOM 5247 N N . PRO A 1 652 ? 47.522 -2.018 -19.277 1.00 67.31 652 PRO A N 1
ATOM 5248 C CA . PRO A 1 652 ? 47.406 -1.732 -17.844 1.00 67.31 652 PRO A CA 1
ATOM 5249 C C . PRO A 1 652 ? 47.579 -0.248 -17.486 1.00 67.31 652 PRO A C 1
ATOM 5251 O O . PRO A 1 652 ? 47.099 0.203 -16.441 1.00 67.31 652 PRO A O 1
ATOM 5254 N N . SER A 1 653 ? 48.258 0.535 -18.332 1.00 66.00 653 SER A N 1
ATOM 5255 C CA . SER A 1 653 ? 48.480 1.965 -18.100 1.00 66.00 653 SER A CA 1
ATOM 5256 C C . SER A 1 653 ? 47.182 2.781 -18.205 1.00 66.00 653 SER A C 1
ATOM 5258 O O . SER A 1 653 ? 46.966 3.710 -17.419 1.00 66.00 653 SER A O 1
ATOM 5260 N N . HIS A 1 654 ? 46.260 2.372 -19.084 1.00 68.88 654 HIS A N 1
ATOM 5261 C CA . HIS A 1 654 ? 44.947 2.997 -19.247 1.00 68.88 654 HIS A CA 1
ATOM 5262 C C . HIS A 1 654 ? 44.034 2.734 -18.043 1.00 68.88 654 HIS A C 1
ATOM 5264 O O . HIS A 1 654 ? 43.389 3.663 -17.549 1.00 68.88 654 HIS A O 1
ATOM 5270 N N . ARG A 1 655 ? 44.041 1.502 -17.510 1.00 74.12 655 ARG A N 1
ATOM 5271 C CA . ARG A 1 655 ? 43.277 1.129 -16.303 1.00 74.12 655 ARG A CA 1
ATOM 5272 C C . ARG A 1 655 ? 43.733 1.939 -15.084 1.00 74.12 655 ARG A C 1
ATOM 5274 O O . ARG A 1 655 ? 42.910 2.519 -14.378 1.00 74.12 655 ARG A O 1
ATOM 5281 N N . LYS A 1 656 ? 45.053 2.082 -14.895 1.00 72.19 656 LYS A N 1
ATOM 5282 C CA . LYS A 1 656 ? 45.643 2.900 -13.816 1.00 72.19 656 LYS A CA 1
ATOM 5283 C C . LYS A 1 656 ? 45.334 4.390 -13.956 1.00 72.19 656 LYS A C 1
ATOM 5285 O O . LYS A 1 656 ? 45.044 5.048 -12.958 1.00 72.19 656 LYS A O 1
ATOM 5290 N N . LYS A 1 657 ? 45.373 4.929 -15.179 1.00 72.19 657 LYS A N 1
ATOM 5291 C CA . LYS A 1 657 ? 45.040 6.336 -15.443 1.00 72.19 657 LYS A CA 1
ATOM 5292 C C . LYS A 1 657 ? 43.586 6.636 -15.084 1.00 72.19 657 LYS A C 1
ATOM 5294 O O . LYS A 1 657 ? 43.328 7.643 -14.431 1.00 72.19 657 LYS A O 1
ATOM 5299 N N . LEU A 1 658 ? 42.662 5.745 -15.436 1.00 70.56 658 LEU A N 1
ATOM 5300 C CA . LEU A 1 658 ? 41.246 5.890 -15.109 1.00 70.56 658 LEU A CA 1
ATOM 5301 C C . LEU A 1 658 ? 40.991 5.810 -13.602 1.00 70.56 658 LEU A C 1
ATOM 5303 O O . LEU A 1 658 ? 40.337 6.698 -13.059 1.00 70.56 658 LEU A O 1
ATOM 5307 N N . LEU A 1 659 ? 41.575 4.824 -12.912 1.00 75.38 659 LEU A N 1
ATOM 5308 C CA . LEU A 1 659 ? 41.476 4.742 -11.455 1.00 75.38 659 LEU A CA 1
ATOM 5309 C C . LEU A 1 659 ? 41.986 6.032 -10.797 1.00 75.38 659 LEU A C 1
ATOM 5311 O O . LEU A 1 659 ? 41.300 6.615 -9.968 1.00 75.38 659 LEU A O 1
ATOM 5315 N N . SER A 1 660 ? 43.137 6.545 -11.248 1.00 76.50 660 SER A N 1
ATOM 5316 C CA . SER A 1 660 ? 43.709 7.788 -10.719 1.00 76.50 660 SER A CA 1
ATOM 5317 C C . SER A 1 660 ? 42.844 9.031 -10.954 1.00 76.50 660 SER A C 1
ATOM 5319 O O . SER A 1 660 ? 42.946 9.989 -10.193 1.00 76.50 660 SER A O 1
ATOM 5321 N N . LEU A 1 661 ? 42.022 9.042 -12.008 1.00 74.12 661 LEU A N 1
ATOM 5322 C CA . LEU A 1 661 ? 41.106 10.141 -12.308 1.00 74.12 661 LEU A CA 1
ATOM 5323 C C . LEU A 1 661 ? 39.867 10.085 -11.415 1.00 74.12 661 LEU A C 1
ATOM 5325 O O . LEU A 1 661 ? 39.446 11.121 -10.914 1.00 74.12 661 LEU A O 1
ATOM 5329 N N . ILE A 1 662 ? 39.331 8.885 -11.177 1.00 75.00 662 ILE A N 1
ATOM 5330 C CA . ILE A 1 662 ? 38.183 8.680 -10.288 1.00 75.00 662 ILE A CA 1
ATOM 5331 C C . ILE A 1 662 ? 38.566 8.961 -8.828 1.00 75.00 662 ILE A C 1
ATOM 5333 O O . ILE A 1 662 ? 37.815 9.635 -8.140 1.00 75.00 662 ILE A O 1
ATOM 5337 N N . THR A 1 663 ? 39.742 8.524 -8.362 1.00 75.94 663 THR A N 1
ATOM 5338 C CA . THR A 1 663 ? 40.201 8.765 -6.976 1.00 75.94 663 THR A CA 1
ATOM 5339 C C . THR A 1 663 ? 40.543 10.235 -6.680 1.00 75.94 663 THR A C 1
ATOM 5341 O O . THR A 1 663 ? 40.698 10.602 -5.520 1.00 75.94 663 THR A O 1
ATOM 5344 N N . LYS A 1 664 ? 40.735 11.079 -7.703 1.00 70.12 664 LYS A N 1
ATOM 5345 C CA . LYS A 1 664 ? 41.076 12.507 -7.530 1.00 70.12 664 LYS A CA 1
ATOM 5346 C C . LYS A 1 664 ? 39.861 13.418 -7.336 1.00 70.12 664 LYS A C 1
ATOM 5348 O O . LYS A 1 664 ? 40.059 14.574 -6.963 1.00 70.12 664 LYS A O 1
ATOM 5353 N N . LEU A 1 665 ? 38.667 12.926 -7.662 1.00 60.28 665 LEU A N 1
ATOM 5354 C CA . LEU A 1 665 ? 37.382 13.589 -7.434 1.00 60.28 665 LEU A CA 1
ATOM 5355 C C . LEU A 1 665 ? 36.899 13.305 -6.014 1.00 60.28 665 LEU A C 1
ATOM 5357 O O . LEU A 1 665 ? 36.270 14.224 -5.446 1.00 60.28 665 LEU A O 1
#

Solvent-accessible surface area (backbone atoms only — not comparable to full-atom values): 37806 Å² total; per-residue (Å²): 133,88,77,82,56,77,42,79,77,92,85,62,91,79,76,75,84,61,81,80,49,51,45,55,74,45,64,98,60,96,46,74,71,59,46,52,54,52,47,54,52,50,54,56,48,46,63,72,52,42,62,80,91,63,55,67,31,74,84,62,87,50,68,66,56,57,51,51,44,58,72,59,56,49,40,63,32,40,55,56,80,89,67,74,58,68,44,78,46,43,37,32,43,39,35,67,58,56,91,62,37,68,58,52,48,48,49,46,59,33,43,55,40,44,78,94,45,74,58,61,74,80,44,77,51,74,48,67,37,28,49,74,52,95,86,51,63,56,27,32,39,35,42,41,28,35,62,44,71,42,68,66,56,54,53,45,39,65,70,35,45,67,60,51,50,53,49,46,40,48,24,58,76,29,72,69,46,34,49,53,53,44,62,73,73,57,67,54,73,67,56,37,50,49,50,29,50,51,52,50,54,51,44,34,74,75,36,54,93,75,36,65,78,63,53,56,58,47,42,51,52,50,66,68,71,47,54,69,67,47,56,68,27,37,50,46,66,57,53,41,54,50,41,55,48,53,48,46,42,50,55,51,48,53,56,50,38,73,75,41,68,83,61,78,56,64,43,73,48,76,46,82,48,59,38,42,57,98,86,47,77,40,42,30,41,39,42,37,38,28,37,53,39,80,47,56,45,57,45,81,55,68,69,45,55,52,53,50,49,50,74,79,43,80,67,58,42,74,46,84,73,45,65,46,79,50,76,45,75,43,88,92,40,80,55,100,76,81,56,44,41,38,32,34,40,38,37,34,35,33,37,30,38,76,85,56,50,76,81,54,76,61,59,54,48,51,55,64,67,50,45,47,62,48,44,68,76,50,50,39,63,49,70,66,43,67,82,60,72,82,50,61,66,58,54,50,49,50,52,52,55,46,52,71,70,60,81,54,95,80,51,63,31,35,31,42,79,42,86,41,41,71,58,100,61,32,36,31,31,38,34,44,36,35,36,73,53,55,98,86,61,76,56,67,73,54,41,58,70,77,42,96,64,89,61,47,79,43,84,71,51,75,46,78,81,49,54,53,92,82,73,36,42,29,37,36,40,36,33,33,44,32,40,68,40,82,87,34,50,45,99,83,69,47,76,40,62,67,63,47,48,54,49,50,54,54,50,46,36,72,58,77,39,79,59,44,61,70,54,49,65,54,52,52,35,26,51,52,41,52,52,54,38,49,60,66,44,65,77,78,52,95,71,61,67,67,60,51,54,53,50,54,72,33,36,33,43,70,63,47,45,48,71,58,60,51,66,64,55,48,53,55,50,50,52,48,51,53,50,51,54,48,36,72,76,65,67,56,66,62,47,78,49,75,49,77,54,96,73,36,38,35,39,38,34,39,30,59,63,78,64,51,60,59,57,50,50,62,70,45,54,85,71,59,83,46,84,70,33,57,34,38,32,65,47,76,56,92,75,40,35,38,42,35,38,42,36,44,62,97,50,69,66,58,53,52,51,51,51,56,55,62,74,70,109

Secondary structure (DSSP, 8-state):
-----EEP----SS---GGGTBPPEE---S-HHHHHHHHHHHHHHHHHHS-GGGS-BTT---HHHHHHHHHTPPEEEEE-S-SPSSEEEEEEEEEE--TTHHHHHHHHHHHHTTTT-PPPEEEEEEEEEEESSTT--EEEEEEEEEEE--HHHHHHHHHHHHHHHHHHHHHHH-HHHHHHHHHHH---HHHHHHHHHHHHHHHHHH-TTT--THHHHHHHHHHHHS-HHHHHHB-HHHHHHHHHHHHHHHHHHHHHHHH-TTS---EEEEEEEEEEETTEEEEEEEEEEEEEESSTTEE--HHHHHHHHHHH-SSEEE-TT--EEEEEEPTT---TT----SEEEEEEEEEEETT-PPPPHHHHHHHHHHHHHHHHTT-EE---S------HHHHHHHHHHHHHH--STTPPPEEEEEEEEE-SSEEEEEEEEEEEPPTTPPPHHHHHHTS--SSEEEEEEEEEEEEETTTEEEEEEEEEEEEEGGGGB-TTS-B-HHHHHHHHHHHHHHHH-S-EETTHHHHHHHHHHHHHHHHHHHTT----HHHHHHHHHH-BSTTHHHHS-HHHHHHHHHHHHHHHHHHHHH--SEEEEEEE-SS-EEEEEEES-TTHHHHHHHHHGGG-SSTTTEEEEEEEETTEEEEEEEE--S-HHHHHHHHHHHTT-

pLDDT: mean 79.02, std 14.81, range [25.91, 95.69]

Foldseek 3Di:
DDDADEDDDDPPPDDDPLVQWAFQKDAPDPDPVVRVVVRVVVSVLCVVQDPPVLGDTPPDPDPVSVVSNQVPPWTKYKYHLPDAPFDKIKIKIKHFDDPCLLVLVQCLVQDPLADPHGFDWPDKDKGKIWGPDPPTGIMMIIMTMTTDHHPVSSVSSVVCVVVSSVQSRQLSVDVVSSLVVCVVSDDDPVRLLVLLVVVLVVCCVVCVVQDDPCLVVLSVVPSVPADPLLSRFFHSVVSSVQSSVLSNLVVVVLVVCVVPVQAKDKDKDKDWGWTADPNDIFIKIKIKIKIKDQWQQWDDDDVLLVVLLCVLDPQKDWDPRQKDKDKDARPPQDDPPPIRRRIMMMMMTMMAGNVSDHDDVVSVVCCNPRSRVSSLVSTDRPPFQPPPPVPVVVLVVVVVVQVVVPQDLPAFKAKEWAFRGDDPWKGKIKMKIKDWDDPPDDDLVVLVVVDDDQKDKAFDDKDFPDDHVNHITIIITIIMIMHTQVVQADPVRDGNVVVVVVVVVVVCCVRRNDYHHPCVVQVVLLVVLLVVLCVVVVVVDDDDPVLSVQQLVQKPPSSCSRPPDSVLSNVQVVVVVVVVVVCVVPVDQWDWDWDDDQFWIKIKIKHLDPCLVVVLCVLCVVVPPDRPQKMWGWDDRRSIIIIMITGGDNDPVSRVVSVVSSVVD

Sequence (665 aa):
MLHTNTMDNPTLLESLSVEEDIMPICISSNDSSLSSLCRTFISHTIGRVVPIERLPRHSSVEDDIFESFNSHLPYFSWTSLDLEPPFELSFFLLCRLRNNAFKFFYDMVTRWMIPGRSFNIMLFFASDFRFSSALSGEYSVGELKIRVESAEDLALIRNNLSIISSEICQGVCCDYHARRILEIKGLSYDEKTASIHEHISSLLNKRPDDFDLDVFTEMQHILVSCSDDFKKSRSPHNICRIIASHYLFRRSLYSYIEQDSHKRYPLVKVFKANITVDGVVTPVISIIMGINFLDGNEVFSDHHLIRAVQRHLHGVSHVSGSSFVNTRIIPGSSLESGAKRGTLCTMSLEIAKDDKSDFSLEDMRILRRELPDDIINTIEQLMHPLFMPHNEEETMHDIMTLSTQLRYLRDIPQVIITFDKQSRSAFTFSIVMLRVLKKDSVPIKKLFRDSDTFMTFVPDRVKTVGMLRKRYPKEANVFSISLKKRDFLRSDHSLDVAKARRVVVSEMSRIVGDFRDYNGGMIMKQNELLSSLREMLSADGKYNEFLLENFFYSLTPIMARALLTPHLIKTLFTMLIEAIEDNALNKSVFAMKTQDNDDALFVMITTNDHSLKEKIAYVLEPLQTSSLQVISSFIKSAETSYLGYICRGDDPSHRKKLLSLITKL

Mean predicted aligned error: 19.62 Å

Radius of gyration: 38.83 Å; Cα contacts (8 Å, |Δi|>4): 992; chains: 1; bounding box: 102×51×120 Å